Protein AF-A0A1V1PIA7-F1 (afdb_monomer)

Secondary structure (DSSP, 8-state):
-------------S-SS--TTTHHHHHTSHHHHHHHHH-SEEEEEE-TTT--EEEEEEEEEGGGTEEEEEEEETHHHHHHHHHHHHHHHHHHHHHHHHHHHHHHHHHHIIIIIHHHHHHHHHHHHHHHH--HHHHHHHHHHHHHHHHHHHHHHHHHHHHHHHHHHHHHHHHHHHHHHHHHHHHHHHHHHHHHHHHHHHHHHHHHHHHHHHHHHHHHHHHHHHHHHHHHHHHHHHHHHHHTGGGGHHHHHHHHHHHHHHHHHHHHHHHHHHHHHHHHHHHHHHHHHHHHHHHHHHHHHHHHHHHHHHHHHHHHHHHHHHHHHHHHHHHHHHHHHHHHHHHHHHHHHHHHHHHHHHHHHHHHHHHHHHHHHHH----

InterPro domains:
  IPR004089 Methyl-accepting chemotaxis protein (MCP) signalling domain [PF00015] (183-333)
  IPR004089 Methyl-accepting chemotaxis protein (MCP) signalling domain [PS50111] (124-353)
  IPR004089 Methyl-accepting chemotaxis protein (MCP) signalling domain [SM00283] (122-367)
  IPR033462 Cache 3/Cache 2 fusion domain [PF17201] (28-80)

Radius of gyration: 83.91 Å; Cα contacts (8 Å, |Δi|>4): 255; chains: 1; bounding box: 133×41×254 Å

pLDDT: mean 83.07, std 16.61, range [24.7, 98.06]

Organism: NCBI:txid890399

Nearest PDB structures (foldseek):
  3zx6-assembly1_A  TM=9.115E-01  e=7.358E-12  Archaeoglobus fulgidus DSM 4304
  8c5v-assembly1_I  TM=8.321E-01  e=1.873E-10  Escherichia coli
  3ja6-assembly1_H  TM=6.305E-01  e=1.873E-10  Escherichia coli
  3g67-assembly1_B  TM=6.967E-01  e=2.267E-07  Thermotoga maritima
  3g67-assembly1_A  TM=7.277E-01  e=1.084E-07  Thermotoga maritima

Structure (mmCIF, N/CA/C/O backbone):
data_AF-A0A1V1PIA7-F1
#
_entry.id   AF-A0A1V1PIA7-F1
#
loop_
_atom_site.group_PDB
_atom_site.id
_atom_site.type_symbol
_atom_site.label_atom_id
_atom_site.label_alt_id
_atom_site.label_comp_id
_atom_site.label_asym_id
_atom_site.label_entity_id
_atom_site.label_seq_id
_atom_site.pdbx_PDB_ins_code
_atom_site.Cartn_x
_atom_site.Cartn_y
_atom_site.Cartn_z
_atom_site.occupancy
_atom_site.B_iso_or_equiv
_atom_site.auth_seq_id
_atom_site.auth_comp_id
_atom_site.auth_asym_id
_atom_site.auth_atom_id
_atom_site.pdbx_PDB_model_num
ATOM 1 N N . MET A 1 1 ? 71.931 26.757 -121.308 1.00 29.47 1 MET A N 1
ATOM 2 C CA . MET A 1 1 ? 73.250 26.675 -121.978 1.00 29.47 1 MET A CA 1
ATOM 3 C C . MET A 1 1 ? 73.114 25.777 -123.214 1.00 29.47 1 MET A C 1
ATOM 5 O O . MET A 1 1 ? 73.354 24.582 -123.126 1.00 29.47 1 MET A O 1
ATOM 9 N N . VAL A 1 2 ? 72.634 26.301 -124.351 1.00 24.70 2 VAL A N 1
ATOM 10 C CA . VAL A 1 2 ? 72.416 25.483 -125.564 1.00 24.70 2 VAL A CA 1
ATOM 11 C C . VAL A 1 2 ? 73.742 25.353 -126.316 1.00 24.70 2 VAL A C 1
ATOM 13 O O . VAL A 1 2 ? 74.149 26.242 -127.063 1.00 24.70 2 VAL A O 1
ATOM 16 N N . LYS A 1 3 ? 74.457 24.253 -126.059 1.00 29.73 3 LYS A N 1
ATOM 17 C CA . LYS A 1 3 ? 75.663 23.860 -126.798 1.00 29.73 3 LYS A CA 1
ATOM 18 C C . LYS A 1 3 ? 75.268 23.486 -128.235 1.00 29.73 3 LYS A C 1
ATOM 20 O O . LYS A 1 3 ? 74.553 22.516 -128.462 1.00 29.73 3 LYS A O 1
ATOM 25 N N . ARG A 1 4 ? 75.729 24.304 -129.189 1.00 28.23 4 ARG A N 1
ATOM 26 C CA . ARG A 1 4 ? 75.581 24.174 -130.650 1.00 28.23 4 ARG A CA 1
ATOM 27 C C . ARG A 1 4 ? 75.804 22.745 -131.157 1.00 28.23 4 ARG A C 1
ATOM 29 O O . ARG A 1 4 ? 76.900 22.226 -130.985 1.00 28.23 4 ARG A O 1
ATOM 36 N N . ILE A 1 5 ? 74.860 22.226 -131.944 1.00 31.41 5 ILE A N 1
ATOM 37 C CA . ILE A 1 5 ? 75.140 21.399 -133.132 1.00 31.41 5 ILE A CA 1
ATOM 38 C C . ILE A 1 5 ? 74.085 21.757 -134.193 1.00 31.41 5 ILE A C 1
ATOM 40 O O . ILE A 1 5 ? 73.006 21.173 -134.233 1.00 31.41 5 ILE A O 1
ATOM 44 N N . PHE A 1 6 ? 74.388 22.734 -135.050 1.00 32.31 6 PHE A N 1
ATOM 45 C CA . PHE A 1 6 ? 73.670 22.914 -136.312 1.00 32.31 6 PHE A CA 1
ATOM 46 C C . PHE A 1 6 ? 74.243 21.903 -137.308 1.00 32.31 6 PHE A C 1
ATOM 48 O O . PHE A 1 6 ? 75.385 22.049 -137.742 1.00 32.31 6 PHE A O 1
ATOM 55 N N . VAL A 1 7 ? 73.488 20.859 -137.655 1.00 39.88 7 VAL A N 1
ATOM 56 C CA . VAL A 1 7 ? 73.851 19.989 -138.782 1.00 39.88 7 VAL A CA 1
ATOM 57 C C . VAL A 1 7 ? 73.188 20.564 -140.029 1.00 39.88 7 VAL A C 1
ATOM 59 O O . VAL A 1 7 ? 72.022 20.293 -140.297 1.00 39.88 7 VAL A O 1
ATOM 62 N N . TYR A 1 8 ? 73.922 21.393 -140.772 1.00 37.00 8 TYR A N 1
ATOM 63 C CA . TYR A 1 8 ? 73.489 21.882 -142.080 1.00 37.00 8 TYR A CA 1
ATOM 64 C C . TYR A 1 8 ? 73.652 20.763 -143.116 1.00 37.00 8 TYR A C 1
ATOM 66 O O . TYR A 1 8 ? 74.774 20.370 -143.431 1.00 37.00 8 TYR A O 1
ATOM 74 N N . TYR A 1 9 ? 72.551 20.257 -143.672 1.00 39.34 9 TYR A N 1
ATOM 75 C CA . TYR A 1 9 ? 72.595 19.457 -144.897 1.00 39.34 9 TYR A CA 1
ATOM 76 C C . TYR A 1 9 ? 72.327 20.376 -146.097 1.00 39.34 9 TYR A C 1
ATOM 78 O O . TYR A 1 9 ? 71.207 20.836 -146.293 1.00 39.34 9 TYR A O 1
ATOM 86 N N . ARG A 1 10 ? 73.364 20.657 -146.900 1.00 34.06 10 ARG A N 1
ATOM 87 C CA . ARG A 1 10 ? 73.249 21.359 -148.190 1.00 34.06 10 ARG A CA 1
ATOM 88 C C . ARG A 1 10 ? 72.746 20.366 -149.240 1.00 34.06 10 ARG A C 1
ATOM 90 O O . ARG A 1 10 ? 73.507 19.506 -149.677 1.00 34.06 10 ARG A O 1
ATOM 97 N N . PHE A 1 11 ? 71.491 20.489 -149.657 1.00 40.84 11 PHE A N 1
ATOM 98 C CA . PHE A 1 11 ? 70.986 19.859 -150.876 1.00 40.84 11 PHE A CA 1
ATOM 99 C C . PHE A 1 11 ? 70.964 20.935 -151.967 1.00 40.84 11 PHE A C 1
ATOM 101 O O . PHE A 1 11 ? 70.119 21.814 -151.953 1.00 40.84 11 PHE A O 1
ATOM 108 N N . GLN A 1 12 ? 71.947 20.923 -152.870 1.00 34.75 12 GLN A N 1
ATOM 109 C CA . GLN A 1 12 ? 71.926 21.748 -154.082 1.00 34.75 12 GLN A CA 1
ATOM 110 C C . GLN A 1 12 ? 71.696 20.852 -155.301 1.00 34.75 12 GLN A C 1
ATOM 112 O O . GLN A 1 12 ? 72.285 19.772 -155.423 1.00 34.75 12 GLN A O 1
ATOM 117 N N . TRP A 1 13 ? 70.816 21.297 -156.191 1.00 39.19 13 TRP A N 1
ATOM 118 C CA . TRP A 1 13 ? 70.508 20.675 -157.471 1.00 39.19 13 TRP A CA 1
ATOM 119 C C . TRP A 1 13 ? 71.190 21.493 -158.592 1.00 39.19 13 TRP A C 1
ATOM 121 O O . TRP A 1 13 ? 70.775 22.617 -158.829 1.00 39.19 13 TRP A O 1
ATOM 131 N N . GLN A 1 14 ? 72.227 20.909 -159.234 1.00 29.41 14 GLN A N 1
ATOM 132 C CA . GLN A 1 14 ? 73.027 21.383 -160.405 1.00 29.41 14 GLN A CA 1
ATOM 133 C C . GLN A 1 14 ? 73.934 22.626 -160.186 1.00 29.41 14 GLN A C 1
ATOM 135 O O . GLN A 1 14 ? 73.517 23.575 -159.541 1.00 29.41 14 GLN A O 1
ATOM 140 N N . ASN A 1 15 ? 75.193 22.734 -160.652 1.00 30.81 15 ASN A N 1
ATOM 141 C CA . ASN A 1 15 ? 76.083 21.931 -161.514 1.00 30.81 15 ASN A CA 1
ATOM 142 C C . ASN A 1 15 ? 77.567 22.106 -161.065 1.00 30.81 15 ASN A C 1
ATOM 144 O O . ASN A 1 15 ? 77.910 23.129 -160.483 1.00 30.81 15 ASN A O 1
ATOM 148 N N . ASP A 1 16 ? 78.406 21.115 -161.400 1.00 29.11 16 ASP A N 1
ATOM 149 C CA . ASP A 1 16 ? 79.882 20.992 -161.285 1.00 29.11 16 ASP A CA 1
ATOM 150 C C . ASP A 1 16 ? 80.567 20.456 -159.990 1.00 29.11 16 ASP A C 1
ATOM 152 O O . ASP A 1 16 ? 80.477 21.014 -158.901 1.00 29.11 16 ASP A O 1
ATOM 156 N N . TYR A 1 17 ? 81.325 19.357 -160.201 1.00 30.25 17 TYR A N 1
ATOM 157 C CA . TYR A 1 17 ? 82.265 18.571 -159.357 1.00 30.25 17 TYR A CA 1
ATOM 158 C C . TYR A 1 17 ? 81.757 17.496 -158.338 1.00 30.25 17 TYR A C 1
ATOM 160 O O . TYR A 1 17 ? 81.556 17.721 -157.150 1.00 30.25 17 TYR A O 1
ATOM 168 N N . SER A 1 18 ? 81.656 16.254 -158.854 1.00 32.91 18 SER A N 1
ATOM 169 C CA . SER A 1 18 ? 82.081 14.926 -158.318 1.00 32.91 18 SER A CA 1
ATOM 170 C C . SER A 1 18 ? 81.673 14.389 -156.914 1.00 32.91 18 SER A C 1
ATOM 172 O O . SER A 1 18 ? 82.397 14.542 -155.936 1.00 32.91 18 SER A O 1
ATOM 174 N N . SER A 1 19 ? 80.613 13.560 -156.833 1.00 35.09 19 SER A N 1
ATOM 175 C CA . SER A 1 19 ? 80.670 12.099 -156.522 1.00 35.09 19 SER A CA 1
ATOM 176 C C . SER A 1 19 ? 79.273 11.509 -156.202 1.00 35.09 19 SER A C 1
ATOM 178 O O . SER A 1 19 ? 78.556 11.953 -155.306 1.00 35.09 19 SER A O 1
ATOM 180 N N . LYS A 1 20 ? 78.866 10.454 -156.923 1.00 41.12 20 LYS A N 1
ATOM 181 C CA . LYS A 1 20 ? 77.556 9.773 -156.789 1.00 41.12 20 LYS A CA 1
ATOM 182 C C . LYS A 1 20 ? 77.387 8.924 -155.504 1.00 41.12 20 LYS A C 1
ATOM 184 O O . LYS A 1 20 ? 76.312 8.365 -155.305 1.00 41.12 20 LYS A O 1
ATOM 189 N N . SER A 1 21 ? 78.382 8.811 -154.611 1.00 45.16 21 SER A N 1
ATOM 190 C CA . SER A 1 21 ? 78.349 7.833 -153.496 1.00 45.16 21 SER A CA 1
ATOM 191 C C . SER A 1 21 ? 77.735 8.341 -152.175 1.00 45.16 21 SER A C 1
ATOM 193 O O . SER A 1 21 ? 77.286 7.532 -151.358 1.00 45.16 21 SER A O 1
ATOM 195 N N . SER A 1 22 ? 77.635 9.660 -151.968 1.00 50.53 22 SER A N 1
ATOM 196 C CA . SER A 1 22 ? 77.188 10.242 -150.686 1.00 50.53 22 SER A CA 1
ATOM 197 C C . SER A 1 22 ? 75.669 10.471 -150.587 1.00 50.53 22 SER A C 1
ATOM 199 O O . SER A 1 22 ? 75.106 10.344 -149.499 1.00 50.53 22 SER A O 1
ATOM 201 N N . ARG A 1 23 ? 74.978 10.729 -151.713 1.00 44.88 23 ARG A N 1
ATOM 202 C CA . ARG A 1 23 ? 73.510 10.942 -151.764 1.00 44.88 23 ARG A CA 1
ATOM 203 C C . ARG A 1 23 ? 72.715 9.668 -151.432 1.00 44.88 23 ARG A C 1
ATOM 205 O O . ARG A 1 23 ? 71.883 9.682 -150.530 1.00 44.88 23 ARG A O 1
ATOM 212 N N . ALA A 1 24 ? 73.054 8.534 -152.050 1.00 56.81 24 ALA A N 1
ATOM 213 C CA . ALA A 1 24 ? 72.344 7.263 -151.847 1.00 56.81 24 ALA A CA 1
ATOM 214 C C . ALA A 1 24 ? 72.514 6.656 -150.434 1.00 56.81 24 ALA A C 1
ATOM 216 O O . ALA A 1 24 ? 71.725 5.810 -150.015 1.00 56.81 24 ALA A O 1
ATOM 217 N N . LYS A 1 25 ? 73.544 7.063 -149.677 1.00 57.84 25 LYS A N 1
ATOM 218 C CA . LYS A 1 25 ? 73.799 6.571 -148.309 1.00 57.84 25 LYS A CA 1
ATOM 219 C C . LYS A 1 25 ? 72.924 7.250 -147.251 1.00 57.84 25 LYS A C 1
ATOM 221 O O . LYS A 1 25 ? 72.675 6.652 -146.204 1.00 57.84 25 LYS A O 1
ATOM 226 N N . LEU A 1 26 ? 72.476 8.481 -147.502 1.00 58.91 26 LEU A N 1
ATOM 227 C CA . LEU A 1 26 ? 71.683 9.265 -146.550 1.00 58.91 26 LEU A CA 1
ATOM 228 C C . LEU A 1 26 ? 70.178 8.988 -146.686 1.00 58.91 26 LEU A C 1
ATOM 230 O O . LEU A 1 26 ? 69.511 8.837 -145.665 1.00 58.91 26 LEU A O 1
ATOM 234 N N . GLU A 1 27 ? 69.668 8.793 -147.907 1.00 58.34 27 GLU A N 1
ATOM 235 C CA . GLU A 1 27 ? 68.258 8.429 -148.159 1.00 58.34 27 GLU A CA 1
ATOM 236 C C . GLU A 1 27 ? 67.873 7.023 -147.666 1.00 58.34 27 GLU A C 1
ATOM 238 O O . GLU A 1 27 ? 66.701 6.750 -147.416 1.00 58.34 27 GLU A O 1
ATOM 243 N N . LYS A 1 28 ? 68.849 6.130 -147.444 1.00 64.25 28 LYS A N 1
ATOM 244 C CA . LYS A 1 28 ? 68.604 4.791 -146.872 1.00 64.25 28 LYS A CA 1
ATOM 245 C C . LYS A 1 28 ? 68.201 4.807 -145.394 1.00 64.25 28 LYS A C 1
ATOM 247 O O . LYS A 1 28 ? 67.821 3.766 -144.864 1.00 64.25 28 LYS A O 1
ATOM 252 N N . LYS A 1 29 ? 68.302 5.946 -144.699 1.00 72.38 29 LYS A N 1
ATOM 253 C CA . LYS A 1 29 ? 67.940 6.041 -143.280 1.00 72.38 29 LYS A CA 1
ATOM 254 C C . LYS A 1 29 ? 66.454 6.394 -143.135 1.00 72.38 29 LYS A C 1
ATOM 256 O O . LYS A 1 29 ? 66.077 7.493 -143.542 1.00 72.38 29 LYS A O 1
ATOM 261 N N . PRO A 1 30 ? 65.624 5.537 -142.501 1.00 75.88 30 PRO A N 1
ATOM 262 C CA . PRO A 1 30 ? 64.173 5.741 -142.428 1.00 75.88 30 PRO A CA 1
ATOM 263 C C . PRO A 1 30 ? 63.778 7.116 -141.877 1.00 75.88 30 PRO A C 1
ATOM 265 O O . PRO A 1 30 ? 62.918 7.782 -142.438 1.00 75.88 30 PRO A O 1
ATOM 268 N N . TYR A 1 31 ? 64.475 7.588 -140.837 1.00 73.50 31 TYR A N 1
ATOM 269 C CA . TYR A 1 31 ? 64.189 8.877 -140.204 1.00 73.50 31 TYR A CA 1
ATOM 270 C C . TYR A 1 31 ? 64.514 10.087 -141.097 1.00 73.50 31 TYR A C 1
ATOM 272 O O . TYR A 1 31 ? 63.818 11.091 -141.020 1.00 73.50 31 TYR A O 1
ATOM 280 N N . ILE A 1 32 ? 65.527 10.003 -141.973 1.00 75.12 32 ILE A N 1
ATOM 281 C CA . ILE A 1 32 ? 65.831 11.077 -142.938 1.00 75.12 32 ILE A CA 1
ATOM 282 C C . ILE A 1 32 ? 64.763 11.100 -144.036 1.00 75.12 32 ILE A C 1
ATOM 284 O O . ILE A 1 32 ? 64.321 12.173 -144.436 1.00 75.12 32 ILE A O 1
ATOM 288 N N . ARG A 1 33 ? 64.287 9.925 -144.468 1.00 74.62 33 ARG A N 1
ATOM 289 C CA . ARG A 1 33 ? 63.215 9.809 -145.465 1.00 74.62 33 ARG A CA 1
ATOM 290 C C . ARG A 1 33 ? 61.908 10.442 -144.981 1.00 74.62 33 ARG A C 1
ATOM 292 O O . ARG A 1 33 ? 61.273 11.166 -145.740 1.00 74.62 33 ARG A O 1
ATOM 299 N N . THR A 1 34 ? 61.536 10.229 -143.718 1.00 76.81 34 THR A N 1
ATOM 300 C CA . THR A 1 34 ? 60.345 10.863 -143.127 1.00 76.81 34 THR A CA 1
ATOM 301 C C . THR A 1 34 ? 60.479 12.385 -143.072 1.00 76.81 34 THR A C 1
ATOM 303 O O . THR A 1 34 ? 59.537 13.085 -143.432 1.00 76.81 34 THR A O 1
ATOM 306 N N . ILE A 1 35 ? 61.659 12.895 -142.699 1.00 78.56 35 ILE A N 1
ATOM 307 C CA . ILE A 1 35 ? 61.940 14.338 -142.643 1.00 78.56 35 ILE A CA 1
ATOM 308 C C . ILE A 1 35 ? 61.813 14.982 -144.032 1.00 78.56 35 ILE A C 1
ATOM 310 O O . ILE A 1 35 ? 61.168 16.019 -144.171 1.00 78.56 35 ILE A O 1
ATOM 314 N N . ILE A 1 36 ? 62.373 14.343 -145.066 1.00 72.75 36 ILE A N 1
ATOM 315 C CA . ILE A 1 36 ? 62.314 14.836 -146.451 1.00 72.75 36 ILE A CA 1
ATOM 316 C C . ILE A 1 36 ? 60.877 14.830 -146.991 1.00 72.75 36 ILE A C 1
ATOM 318 O O . ILE A 1 36 ? 60.465 15.795 -147.631 1.00 72.75 36 ILE A O 1
ATOM 322 N N . ASN A 1 37 ? 60.102 13.778 -146.712 1.00 77.25 37 ASN A N 1
ATOM 323 C CA . ASN A 1 37 ? 58.735 13.656 -147.221 1.00 77.25 37 ASN A CA 1
ATOM 324 C C . ASN A 1 37 ? 57.743 14.603 -146.530 1.00 77.25 37 ASN A C 1
ATOM 326 O O . ASN A 1 37 ? 56.882 15.164 -147.200 1.00 77.25 37 ASN A O 1
ATOM 330 N N . GLN A 1 38 ? 57.831 14.768 -145.206 1.00 79.88 38 GLN A N 1
ATOM 331 C CA . GLN A 1 38 ? 56.868 15.584 -144.454 1.00 79.88 38 GLN A CA 1
ATOM 332 C C . GLN A 1 38 ? 57.159 17.084 -144.532 1.00 79.88 38 GLN A C 1
ATOM 334 O O . GLN A 1 38 ? 56.234 17.880 -144.395 1.00 79.88 38 GLN A O 1
ATOM 339 N N . LYS A 1 39 ? 58.421 17.474 -144.769 1.00 73.88 39 LYS A N 1
ATOM 340 C CA . LYS A 1 39 ? 58.919 18.859 -144.866 1.00 73.88 39 LYS A CA 1
ATOM 341 C C . LYS A 1 39 ? 58.806 19.701 -143.581 1.00 73.88 39 LYS A C 1
ATOM 343 O O . LYS A 1 39 ? 59.745 20.437 -143.302 1.00 73.88 39 LYS A O 1
ATOM 348 N N . ASN A 1 40 ? 57.761 19.540 -142.764 1.00 78.19 40 ASN A N 1
ATOM 349 C CA . ASN A 1 40 ? 57.555 20.210 -141.473 1.00 78.19 40 ASN A CA 1
ATOM 350 C C . ASN A 1 40 ? 57.042 19.224 -140.405 1.00 78.19 40 ASN A C 1
ATOM 352 O O . ASN A 1 40 ? 56.159 18.419 -140.696 1.00 78.19 40 ASN A O 1
ATOM 356 N N . GLY A 1 41 ? 57.532 19.308 -139.164 1.00 80.81 41 GLY A N 1
ATOM 357 C CA . GLY A 1 41 ? 56.994 18.541 -138.033 1.00 80.81 41 GLY A CA 1
ATOM 358 C C . GLY A 1 41 ? 58.019 18.197 -136.953 1.00 80.81 41 GLY A C 1
ATOM 359 O O . GLY A 1 41 ? 59.109 18.768 -136.888 1.00 80.81 41 GLY A O 1
ATOM 360 N N . PHE A 1 42 ? 57.665 17.239 -136.096 1.00 80.69 42 PHE A N 1
ATOM 361 C CA . PHE A 1 42 ? 58.586 16.618 -135.149 1.00 80.69 42 PHE A CA 1
ATOM 362 C C . PHE A 1 42 ? 58.575 15.096 -135.299 1.00 80.69 42 PHE A C 1
ATOM 364 O O . PHE A 1 42 ? 57.546 14.481 -135.561 1.00 80.69 42 PHE A O 1
ATOM 371 N N . LEU A 1 43 ? 59.739 14.479 -135.123 1.00 81.12 43 LEU A N 1
ATOM 372 C CA . LEU A 1 43 ? 59.936 13.040 -135.199 1.00 81.12 43 LEU A CA 1
ATOM 373 C C . LEU A 1 43 ? 60.784 12.587 -134.016 1.00 81.12 43 LEU A C 1
ATOM 375 O O . LEU A 1 43 ? 61.901 13.067 -133.803 1.00 81.12 43 LEU A O 1
ATOM 379 N N . ARG A 1 44 ? 60.275 11.600 -133.281 1.00 82.06 44 ARG A N 1
ATOM 380 C CA . ARG A 1 44 ? 61.072 10.834 -132.328 1.00 82.06 44 ARG A CA 1
ATOM 381 C C . ARG A 1 44 ? 61.756 9.695 -133.071 1.00 82.06 44 ARG A C 1
ATOM 383 O O . ARG A 1 44 ? 61.095 8.890 -133.720 1.00 82.06 44 ARG A O 1
ATOM 390 N N . TYR A 1 45 ? 63.077 9.619 -132.983 1.00 78.06 45 TYR A N 1
ATOM 391 C CA . TYR A 1 45 ? 63.851 8.570 -133.639 1.00 78.06 45 TYR A CA 1
ATOM 392 C C . TYR A 1 45 ? 64.990 8.089 -132.749 1.00 78.06 45 TYR A C 1
ATOM 394 O O . TYR A 1 45 ? 65.496 8.810 -131.889 1.00 78.06 45 TYR A O 1
ATOM 402 N N . LEU A 1 46 ? 65.414 6.849 -132.973 1.00 79.81 46 LEU A N 1
ATOM 403 C CA . LEU A 1 46 ? 66.573 6.291 -132.298 1.00 79.81 46 LEU A CA 1
ATOM 404 C C . LEU A 1 46 ? 67.845 6.749 -133.019 1.00 79.81 46 LEU A C 1
ATOM 406 O O . LEU A 1 46 ? 68.045 6.447 -134.198 1.00 79.81 46 LEU A O 1
ATOM 410 N N . SER A 1 47 ? 68.711 7.481 -132.319 1.00 72.12 47 SER A N 1
ATOM 411 C CA . SER A 1 47 ? 69.988 7.942 -132.865 1.00 72.12 47 SER A CA 1
ATOM 412 C C . SER A 1 47 ? 70.885 6.740 -133.200 1.00 72.12 47 SER A C 1
ATOM 414 O O . SER A 1 47 ? 71.273 6.004 -132.288 1.00 72.12 47 SER A O 1
ATOM 416 N N . PRO A 1 48 ? 71.301 6.543 -134.467 1.00 66.69 48 PRO A N 1
ATOM 417 C CA . PRO A 1 48 ? 72.095 5.374 -134.855 1.00 66.69 48 PRO A CA 1
ATOM 418 C C . PRO A 1 48 ? 73.473 5.306 -134.184 1.00 66.69 48 PRO A C 1
ATOM 420 O O . PRO A 1 48 ? 74.048 4.229 -134.087 1.00 66.69 48 PRO A O 1
ATOM 423 N N . LYS A 1 49 ? 74.018 6.453 -133.747 1.00 68.56 49 LYS A N 1
ATOM 424 C CA . LYS A 1 49 ? 75.341 6.531 -133.104 1.00 68.56 49 LYS A CA 1
ATOM 425 C C . LYS A 1 49 ? 75.306 6.217 -131.612 1.00 68.56 49 LYS A C 1
ATOM 427 O O . LYS A 1 49 ? 76.268 5.672 -131.096 1.00 68.56 49 LYS A O 1
ATOM 432 N N . THR A 1 50 ? 74.235 6.601 -130.922 1.00 70.75 50 THR A N 1
ATOM 433 C CA . THR A 1 50 ? 74.179 6.565 -129.451 1.00 70.75 50 THR A CA 1
ATOM 434 C C . THR A 1 50 ? 73.137 5.589 -128.916 1.00 70.75 50 THR A C 1
ATOM 436 O O . THR A 1 50 ? 73.085 5.391 -127.711 1.00 70.75 50 THR A O 1
ATOM 439 N N . ARG A 1 51 ? 72.297 4.995 -129.784 1.00 75.88 51 ARG A N 1
ATOM 440 C CA . ARG A 1 51 ? 71.145 4.148 -129.410 1.00 75.88 51 ARG A CA 1
ATOM 441 C C . ARG A 1 51 ? 70.240 4.787 -128.345 1.00 75.88 51 ARG A C 1
ATOM 443 O O . ARG A 1 51 ? 69.570 4.094 -127.592 1.00 75.88 51 ARG A O 1
ATOM 450 N N . THR A 1 52 ? 70.201 6.115 -128.308 1.00 76.31 52 THR A N 1
ATOM 451 C CA . THR A 1 52 ? 69.322 6.900 -127.439 1.00 76.31 52 THR A CA 1
ATOM 452 C C . THR A 1 52 ? 68.269 7.601 -128.276 1.00 76.31 52 THR A C 1
ATOM 454 O O . THR A 1 52 ? 68.513 7.965 -129.435 1.00 76.31 52 THR A O 1
ATOM 457 N N . TYR A 1 53 ? 67.080 7.764 -127.705 1.00 79.44 53 TYR A N 1
ATOM 458 C CA . TYR A 1 53 ? 66.002 8.468 -128.376 1.00 79.44 53 TYR A CA 1
ATOM 459 C C . TYR A 1 53 ? 66.321 9.962 -128.468 1.00 79.44 53 TYR A C 1
ATOM 461 O O . TYR A 1 53 ? 66.721 10.615 -127.500 1.00 79.44 53 TYR A O 1
ATOM 469 N N . LYS A 1 54 ? 66.175 10.490 -129.681 1.00 82.25 54 LYS A N 1
ATOM 470 C CA . LYS A 1 54 ? 66.229 11.913 -129.982 1.00 82.25 54 LYS A CA 1
ATOM 471 C C . LYS A 1 54 ? 64.872 12.370 -130.474 1.00 82.25 54 LYS A C 1
ATOM 473 O O . LYS A 1 54 ? 64.209 11.669 -131.239 1.00 82.25 54 LYS A O 1
ATOM 478 N N . VAL A 1 55 ? 64.516 13.584 -130.090 1.00 81.62 55 VAL A N 1
ATOM 479 C CA . VAL A 1 55 ? 63.390 14.302 -130.677 1.00 81.62 55 VAL A CA 1
ATOM 480 C C . VAL A 1 55 ? 63.982 15.311 -131.653 1.00 81.62 55 VAL A C 1
ATOM 482 O O . VAL A 1 55 ? 64.803 16.145 -131.267 1.00 81.62 55 VAL A O 1
ATOM 485 N N . ALA A 1 56 ? 63.639 15.182 -132.934 1.00 78.75 56 ALA A N 1
ATOM 486 C CA . ALA A 1 56 ? 63.970 16.156 -133.967 1.00 78.75 56 ALA A CA 1
ATOM 487 C C . ALA A 1 56 ? 62.732 16.972 -134.323 1.00 78.75 56 ALA A C 1
ATOM 489 O O . ALA A 1 56 ? 61.701 16.392 -134.632 1.00 78.75 56 ALA A O 1
ATOM 490 N N . ALA A 1 57 ? 62.861 18.292 -134.344 1.00 79.75 57 ALA A N 1
ATOM 491 C CA . ALA A 1 57 ? 61.932 19.202 -134.995 1.00 79.75 57 ALA A CA 1
ATOM 492 C C . ALA A 1 57 ? 62.548 19.651 -136.323 1.00 79.75 57 ALA A C 1
ATOM 494 O O . ALA A 1 57 ? 63.746 19.944 -136.381 1.00 79.75 57 ALA A O 1
ATOM 495 N N . PHE A 1 58 ? 61.761 19.678 -137.391 1.00 81.69 58 PHE A N 1
ATOM 496 C CA . PHE A 1 58 ? 62.240 20.056 -138.712 1.00 81.69 58 PHE A CA 1
ATOM 497 C C . PHE A 1 58 ? 61.231 20.908 -139.474 1.00 81.69 58 PHE A C 1
ATOM 499 O O . PHE A 1 58 ? 60.025 20.757 -139.291 1.00 81.69 58 PHE A O 1
ATOM 506 N N . THR A 1 59 ? 61.739 21.822 -140.301 1.00 79.31 59 THR A N 1
ATOM 507 C CA . THR A 1 59 ? 60.926 22.747 -141.100 1.00 79.31 59 THR A CA 1
ATOM 508 C C . THR A 1 59 ? 61.580 23.057 -142.449 1.00 79.31 59 THR A C 1
ATOM 510 O O . THR A 1 59 ? 62.810 23.125 -142.537 1.00 79.31 59 THR A O 1
ATOM 513 N N . TYR A 1 60 ? 60.779 23.233 -143.497 1.00 76.00 60 TYR A N 1
ATOM 514 C CA . TYR A 1 60 ? 61.216 23.529 -144.859 1.00 76.00 60 TYR A CA 1
ATOM 515 C C . TYR A 1 60 ? 61.342 25.038 -145.088 1.00 76.00 60 TYR A C 1
ATOM 517 O O . TYR A 1 60 ? 60.455 25.818 -144.750 1.00 76.00 60 TYR A O 1
ATOM 525 N N . TYR A 1 61 ? 62.457 25.445 -145.686 1.00 76.44 61 TYR A N 1
ATOM 526 C CA . TYR A 1 61 ? 62.825 26.822 -145.970 1.00 76.44 61 TYR A CA 1
ATOM 527 C C . TYR A 1 61 ? 62.947 27.022 -147.485 1.00 76.44 61 TYR A C 1
ATOM 529 O O . TYR A 1 61 ? 63.963 26.696 -148.104 1.00 76.44 61 TYR A O 1
ATOM 537 N N . GLU A 1 62 ? 61.876 27.565 -148.062 1.00 68.94 62 GLU A N 1
ATOM 538 C CA . GLU A 1 62 ? 61.639 27.718 -149.502 1.00 68.94 62 GLU A CA 1
ATOM 539 C C . GLU A 1 62 ? 62.725 28.491 -150.280 1.00 68.94 62 GLU A C 1
ATOM 541 O O . GLU A 1 62 ? 63.135 27.995 -151.328 1.00 68.94 62 GLU A O 1
ATOM 546 N N . PRO A 1 63 ? 63.295 29.618 -149.795 1.00 70.25 63 PRO A N 1
ATOM 547 C CA . PRO A 1 63 ? 64.208 30.441 -150.602 1.00 70.25 63 PRO A CA 1
ATOM 548 C C . PRO A 1 63 ? 65.522 29.754 -150.990 1.00 70.25 63 PRO A C 1
ATOM 550 O O . PRO A 1 63 ? 66.233 30.225 -151.875 1.00 70.25 63 PRO A O 1
ATOM 553 N N . LYS A 1 64 ? 65.895 28.683 -150.279 1.00 66.62 64 LYS A N 1
ATOM 554 C CA . LYS A 1 64 ? 67.139 27.935 -150.508 1.00 66.62 64 LYS A CA 1
ATOM 555 C C . LYS A 1 64 ? 66.924 26.431 -150.675 1.00 66.62 64 LYS A C 1
ATOM 557 O O . LYS A 1 64 ? 67.919 25.715 -150.751 1.00 66.62 64 LYS A O 1
ATOM 562 N N . ASP A 1 65 ? 65.668 25.976 -150.729 1.00 71.38 65 ASP A N 1
ATOM 563 C CA . ASP A 1 65 ? 65.290 24.554 -150.796 1.00 71.38 65 ASP A CA 1
ATOM 564 C C . ASP A 1 65 ? 65.931 23.718 -149.661 1.00 71.38 65 ASP A C 1
ATOM 566 O O . ASP A 1 65 ? 66.554 22.677 -149.874 1.00 71.38 65 ASP A O 1
ATOM 570 N N . TRP A 1 66 ? 65.867 24.220 -148.418 1.00 74.81 66 TRP A N 1
ATOM 571 C CA . TRP A 1 66 ? 66.482 23.576 -147.243 1.00 74.81 66 TRP A CA 1
ATOM 572 C C . TRP A 1 66 ? 65.438 22.966 -146.312 1.00 74.81 66 TRP A C 1
ATOM 574 O O . TRP A 1 66 ? 64.368 23.527 -146.129 1.00 74.81 66 TRP A O 1
ATOM 584 N N . ILE A 1 67 ? 65.786 21.875 -145.625 1.00 73.88 67 ILE A N 1
ATOM 585 C CA . ILE A 1 67 ? 65.060 21.422 -144.430 1.00 73.88 67 ILE A CA 1
ATOM 586 C C . ILE A 1 67 ? 65.966 21.647 -143.223 1.00 73.88 67 ILE A C 1
ATOM 588 O O . ILE A 1 67 ? 67.022 21.023 -143.092 1.00 73.88 67 ILE A O 1
ATOM 592 N N . ILE A 1 68 ? 65.566 22.564 -142.347 1.00 74.94 68 ILE A N 1
ATOM 593 C CA . ILE A 1 68 ? 66.279 22.870 -141.109 1.00 74.94 68 ILE A CA 1
ATOM 594 C C . ILE A 1 68 ? 65.833 21.855 -140.067 1.00 74.94 68 ILE A C 1
ATOM 596 O O . ILE A 1 68 ? 64.647 21.763 -139.777 1.00 74.94 68 ILE A O 1
ATOM 600 N N . VAL A 1 69 ? 66.779 21.108 -139.496 1.00 72.81 69 VAL A N 1
ATOM 601 C CA . VAL A 1 69 ? 66.508 20.101 -138.464 1.00 72.81 69 VAL A CA 1
ATOM 602 C C . VAL A 1 69 ? 67.223 20.491 -137.173 1.00 72.81 69 VAL A C 1
ATOM 604 O O . VAL A 1 69 ? 68.450 20.595 -137.144 1.00 72.81 69 VAL A O 1
ATOM 607 N N . ALA A 1 70 ? 66.469 20.646 -136.089 1.00 75.06 70 ALA A N 1
ATOM 608 C CA . ALA A 1 70 ? 66.985 20.780 -134.733 1.00 75.06 70 ALA A CA 1
ATOM 609 C C . ALA A 1 70 ? 66.659 19.502 -133.957 1.00 75.06 70 ALA A C 1
ATOM 611 O O . ALA A 1 70 ? 65.506 19.091 -133.896 1.00 75.06 70 ALA A O 1
ATOM 612 N N . SER A 1 71 ? 67.661 18.842 -133.372 1.00 73.38 71 SER A N 1
ATOM 613 C CA . SER A 1 71 ? 67.428 17.625 -132.583 1.00 73.38 71 SER A CA 1
ATOM 614 C C . SER A 1 71 ? 68.138 17.680 -131.243 1.00 73.38 71 SER A C 1
ATOM 616 O O . SER A 1 71 ? 69.328 17.998 -131.203 1.00 73.38 71 SER A O 1
ATOM 618 N N . SER A 1 72 ? 67.430 17.302 -130.181 1.00 75.75 72 SER A N 1
ATOM 619 C CA . SER A 1 72 ? 67.994 17.126 -128.841 1.00 75.75 72 SER A CA 1
ATOM 620 C C . SER A 1 72 ? 67.727 15.714 -128.318 1.00 75.75 72 SER A C 1
ATOM 622 O O . SER A 1 72 ? 66.875 14.994 -128.849 1.00 75.75 72 SER A O 1
ATOM 624 N N . PHE A 1 73 ? 68.498 15.284 -127.321 1.00 73.62 73 PHE A N 1
ATOM 625 C CA . PHE A 1 73 ? 68.274 14.006 -126.648 1.00 73.62 73 PHE A CA 1
ATOM 626 C C . PHE A 1 73 ? 67.056 14.109 -125.722 1.00 73.62 73 PHE A C 1
ATOM 628 O O . PHE A 1 73 ? 66.881 15.111 -125.039 1.00 73.62 73 PHE A O 1
ATOM 635 N N . GLU A 1 74 ? 66.216 13.074 -125.689 1.00 70.19 74 GLU A N 1
ATOM 636 C CA . GLU A 1 74 ? 65.020 13.029 -124.828 1.00 70.19 74 GLU A CA 1
ATOM 637 C C . GLU A 1 74 ? 65.385 13.114 -123.334 1.00 70.19 74 GLU A C 1
ATOM 639 O O . GLU A 1 74 ? 64.701 13.754 -122.540 1.00 70.19 74 GLU A O 1
ATOM 644 N N . ASN A 1 75 ? 66.536 12.545 -122.973 1.00 66.25 75 ASN A N 1
ATOM 645 C CA . ASN A 1 75 ? 67.059 12.502 -121.612 1.00 66.25 75 ASN A CA 1
ATOM 646 C C . ASN A 1 75 ? 67.357 13.901 -121.039 1.00 66.25 75 ASN A C 1
ATOM 648 O O . ASN A 1 75 ? 67.254 14.078 -119.827 1.00 66.25 75 ASN A O 1
ATOM 652 N N . ASP A 1 76 ? 67.672 14.887 -121.892 1.00 67.38 76 ASP A N 1
ATOM 653 C CA . ASP A 1 76 ? 67.932 16.272 -121.465 1.00 67.38 76 ASP A CA 1
ATOM 654 C C . ASP A 1 76 ? 66.661 16.972 -120.940 1.00 67.38 76 ASP A C 1
ATOM 656 O O . ASP A 1 76 ? 66.763 17.981 -120.248 1.00 67.38 76 ASP A O 1
ATOM 660 N N . PHE A 1 77 ? 65.462 16.443 -121.226 1.00 59.72 77 PHE A N 1
ATOM 661 C CA . PHE A 1 77 ? 64.188 16.995 -120.744 1.00 59.72 77 PHE A CA 1
ATOM 662 C C . PHE A 1 77 ? 63.669 16.330 -119.456 1.00 59.72 77 PHE A C 1
ATOM 664 O O . PHE A 1 77 ? 62.841 16.918 -118.762 1.00 59.72 77 PHE A O 1
ATOM 671 N N . LEU A 1 78 ? 64.133 15.121 -119.115 1.00 57.75 78 LEU A N 1
ATOM 672 C CA . LEU A 1 78 ? 63.542 14.293 -118.048 1.00 57.75 78 LEU A CA 1
ATOM 673 C C . LEU A 1 78 ? 64.421 14.132 -116.795 1.00 57.75 78 LEU A C 1
ATOM 675 O O . LEU A 1 78 ? 63.935 13.641 -115.776 1.00 57.75 78 LEU A O 1
ATOM 679 N N . SER A 1 79 ? 65.692 14.551 -116.820 1.00 58.09 79 SER A N 1
ATOM 680 C CA . SER A 1 79 ? 66.635 14.282 -115.720 1.00 58.09 79 SER A CA 1
ATOM 681 C C . SER A 1 79 ? 66.493 15.185 -114.486 1.00 58.09 79 SER A C 1
ATOM 683 O O . SER A 1 79 ? 66.898 14.778 -113.397 1.00 58.09 79 SER A O 1
ATOM 685 N N . ASP A 1 80 ? 65.935 16.390 -114.628 1.00 59.97 80 ASP A N 1
ATOM 686 C CA . ASP A 1 80 ? 65.808 17.370 -113.532 1.00 59.97 80 ASP A CA 1
ATOM 687 C C . ASP A 1 80 ? 64.513 17.232 -112.694 1.00 59.97 80 ASP A C 1
ATOM 689 O O . ASP A 1 80 ? 64.585 17.296 -111.461 1.00 59.97 80 ASP A O 1
ATOM 693 N N . PRO A 1 81 ? 63.326 16.986 -113.291 1.00 59.41 81 PRO A N 1
ATOM 694 C CA . PRO A 1 81 ? 62.079 16.879 -112.526 1.00 59.41 81 PRO A CA 1
ATOM 695 C C . PRO A 1 81 ? 62.026 15.649 -111.606 1.00 59.41 81 PRO A C 1
ATOM 697 O O . PRO A 1 81 ? 61.553 15.738 -110.474 1.00 59.41 81 PRO A O 1
ATOM 700 N N . GLN A 1 82 ? 62.550 14.500 -112.049 1.00 60.00 82 GLN A N 1
ATOM 701 C CA . GLN A 1 82 ? 62.427 13.235 -111.311 1.00 60.00 82 GLN A CA 1
ATOM 702 C C . GLN A 1 82 ? 63.256 13.206 -110.016 1.00 60.00 82 GLN A C 1
ATOM 704 O O . GLN A 1 82 ? 62.783 12.703 -108.996 1.00 60.00 82 GLN A O 1
ATOM 709 N N . LYS A 1 83 ? 64.463 13.793 -110.013 1.00 60.12 83 LYS A N 1
ATOM 710 C CA . LYS A 1 83 ? 65.313 13.859 -108.809 1.00 60.12 83 LYS A CA 1
ATOM 711 C C . LYS A 1 83 ? 64.739 14.789 -107.736 1.00 60.12 83 LYS A C 1
ATOM 713 O O . LYS A 1 83 ? 64.782 14.436 -106.562 1.00 60.12 83 LYS A O 1
ATOM 718 N N . LYS A 1 84 ? 64.157 15.931 -108.128 1.00 61.44 84 LYS A N 1
ATOM 719 C CA . LYS A 1 84 ? 63.491 16.857 -107.191 1.00 61.44 84 LYS A CA 1
ATOM 720 C C . LYS A 1 84 ? 62.186 16.286 -106.626 1.00 61.44 84 LYS A C 1
ATOM 722 O O . LYS A 1 84 ? 61.870 16.541 -105.467 1.00 61.44 84 LYS A O 1
ATOM 727 N N . MET A 1 85 ? 61.459 15.483 -107.408 1.00 60.44 85 MET A N 1
ATOM 728 C CA . MET A 1 85 ? 60.227 14.831 -106.955 1.00 60.44 85 MET A CA 1
ATOM 729 C C . MET A 1 85 ? 60.500 13.748 -105.897 1.00 60.44 85 MET A C 1
ATOM 731 O O . MET A 1 85 ? 59.816 13.723 -104.878 1.00 60.44 85 MET A O 1
ATOM 735 N N . LEU A 1 86 ? 61.543 12.923 -106.077 1.00 64.38 86 LEU A N 1
ATOM 736 C CA . LEU A 1 86 ? 61.931 11.871 -105.121 1.00 64.38 86 LEU A CA 1
ATOM 737 C C . LEU A 1 86 ? 62.428 12.424 -103.772 1.00 64.38 86 LEU A C 1
ATOM 739 O O . LEU A 1 86 ? 62.023 11.930 -102.717 1.00 64.38 86 LEU A O 1
ATOM 743 N N . SER A 1 87 ? 63.268 13.467 -103.777 1.00 65.75 87 SER A N 1
ATOM 744 C CA . SER A 1 87 ? 63.726 14.098 -102.529 1.00 65.75 87 SER A CA 1
ATOM 745 C C . SER A 1 87 ? 62.593 14.841 -101.812 1.00 65.75 87 SER A C 1
ATOM 747 O O . SER A 1 87 ? 62.510 14.793 -100.587 1.00 65.75 87 SER A O 1
ATOM 749 N N . GLY A 1 88 ? 61.685 15.478 -102.564 1.00 66.81 88 GLY A N 1
ATOM 750 C CA . GLY A 1 88 ? 60.487 16.120 -102.016 1.00 66.81 88 GLY A CA 1
ATOM 751 C C . GLY A 1 88 ? 59.524 15.123 -101.366 1.00 66.81 88 GLY A C 1
ATOM 752 O O . GLY A 1 88 ? 59.045 15.374 -100.262 1.00 66.81 88 GLY A O 1
ATOM 753 N N . SER A 1 89 ? 59.302 13.957 -101.988 1.00 71.88 89 SER A N 1
ATOM 754 C CA . SER A 1 89 ? 58.457 12.902 -101.411 1.00 71.88 89 SER A CA 1
ATOM 755 C C . SER A 1 89 ? 59.060 12.264 -100.157 1.00 71.88 89 SER A C 1
ATOM 757 O O . SER A 1 89 ? 58.319 11.946 -99.233 1.00 71.88 89 SER A O 1
ATOM 759 N N . ALA A 1 90 ? 60.388 12.117 -100.079 1.00 72.88 90 ALA A N 1
ATOM 760 C CA . ALA A 1 90 ? 61.050 11.580 -98.887 1.00 72.88 90 ALA A CA 1
ATOM 761 C C . ALA A 1 90 ? 60.963 12.546 -97.692 1.00 72.88 90 ALA A C 1
ATOM 763 O O . ALA A 1 90 ? 60.663 12.125 -96.577 1.00 72.88 90 ALA A O 1
ATOM 764 N N . ILE A 1 91 ? 61.157 13.848 -97.928 1.00 77.25 91 ILE A N 1
ATOM 765 C CA . ILE A 1 91 ? 61.003 14.886 -96.899 1.00 77.25 91 ILE A CA 1
ATOM 766 C C . ILE A 1 91 ? 59.545 14.956 -96.425 1.00 77.25 91 ILE A C 1
ATOM 768 O O . ILE A 1 91 ? 59.294 14.974 -95.222 1.00 77.25 91 ILE A O 1
ATOM 772 N N . ALA A 1 92 ? 58.583 14.921 -97.353 1.00 76.06 92 ALA A N 1
ATOM 773 C CA . ALA A 1 92 ? 57.164 14.866 -97.013 1.00 76.06 92 ALA A CA 1
ATOM 774 C C . ALA A 1 92 ? 56.826 13.623 -96.173 1.00 76.06 92 ALA A C 1
ATOM 776 O O . ALA A 1 92 ? 56.123 13.753 -95.175 1.00 76.06 92 ALA A O 1
ATOM 777 N N . LEU A 1 93 ? 57.384 12.450 -96.502 1.00 82.31 93 LEU A N 1
ATOM 778 C CA . LEU A 1 93 ? 57.194 11.221 -95.725 1.00 82.31 93 LEU A CA 1
ATOM 779 C C . LEU A 1 93 ? 57.701 11.379 -94.282 1.00 82.31 93 LEU A C 1
ATOM 781 O O . LEU A 1 93 ? 56.977 11.068 -93.339 1.00 82.31 93 LEU A O 1
ATOM 785 N N . VAL A 1 94 ? 58.907 11.923 -94.092 1.00 83.75 94 VAL A N 1
ATOM 786 C CA . VAL A 1 94 ? 59.474 12.167 -92.753 1.00 83.75 94 VAL A CA 1
ATOM 787 C C . VAL A 1 94 ? 58.608 13.143 -91.956 1.00 83.75 94 VAL A C 1
ATOM 789 O O . VAL A 1 94 ? 58.295 12.863 -90.800 1.00 83.75 94 VAL A O 1
ATOM 792 N N . PHE A 1 95 ? 58.152 14.242 -92.566 1.00 83.75 95 PHE A N 1
ATOM 793 C CA . PHE A 1 95 ? 57.245 15.181 -91.901 1.00 83.75 95 PHE A CA 1
ATOM 794 C C . PHE A 1 95 ? 55.885 14.559 -91.580 1.00 83.75 95 PHE A C 1
ATOM 796 O O . PHE A 1 95 ? 55.348 14.831 -90.511 1.00 83.75 95 PHE A O 1
ATOM 803 N N . THR A 1 96 ? 55.340 13.691 -92.439 1.00 83.31 96 THR A N 1
ATOM 804 C CA . THR A 1 96 ? 54.089 12.977 -92.138 1.00 83.31 96 THR A CA 1
ATOM 805 C C . THR A 1 96 ? 54.255 11.974 -91.002 1.00 83.31 96 THR A C 1
ATOM 807 O O . THR A 1 96 ? 53.407 11.932 -90.119 1.00 83.31 96 THR A O 1
ATOM 810 N N . ILE A 1 97 ? 55.361 11.225 -90.953 1.00 86.38 97 ILE A N 1
ATOM 811 C CA . ILE A 1 97 ? 55.651 10.296 -89.852 1.00 86.38 97 ILE A CA 1
ATOM 812 C C . ILE A 1 97 ? 55.848 11.075 -88.547 1.00 86.38 97 ILE A C 1
ATOM 814 O O . ILE A 1 97 ? 55.270 10.709 -87.528 1.00 86.38 97 ILE A O 1
ATOM 818 N N . ALA A 1 98 ? 56.601 12.178 -88.575 1.00 85.31 98 ALA A N 1
ATOM 819 C CA . ALA A 1 98 ? 56.791 13.039 -87.412 1.00 85.31 98 ALA A CA 1
ATOM 820 C C . ALA A 1 98 ? 55.468 13.666 -86.942 1.00 85.31 98 ALA A C 1
ATOM 822 O O . ALA A 1 98 ? 55.183 13.658 -85.749 1.00 85.31 98 ALA A O 1
ATOM 823 N N . ALA A 1 99 ? 54.628 14.152 -87.861 1.00 84.06 99 ALA A N 1
ATOM 824 C CA . ALA A 1 99 ? 53.313 14.696 -87.534 1.00 84.06 99 ALA A CA 1
ATOM 825 C C . ALA A 1 99 ? 52.394 13.628 -86.927 1.00 84.06 99 ALA A C 1
ATOM 827 O O . ALA A 1 99 ? 51.755 13.895 -85.915 1.00 84.06 99 ALA A O 1
ATOM 828 N N . VAL A 1 100 ? 52.370 12.411 -87.485 1.00 88.50 100 VAL A N 1
ATOM 829 C CA . VAL A 1 100 ? 51.615 11.282 -86.921 1.00 88.50 100 VAL A CA 1
ATOM 830 C C . VAL A 1 100 ? 52.126 10.940 -85.526 1.00 88.50 100 VAL A C 1
ATOM 832 O O . VAL A 1 100 ? 51.308 10.833 -84.621 1.00 88.50 100 VAL A O 1
ATOM 835 N N . LEU A 1 101 ? 53.446 10.857 -85.319 1.00 88.12 101 LEU A N 1
ATOM 836 C CA . LEU A 1 101 ? 54.036 10.595 -84.004 1.00 88.12 101 LEU A CA 1
ATOM 837 C C . LEU A 1 101 ? 53.656 11.672 -82.983 1.00 88.12 101 LEU A C 1
ATOM 839 O O . LEU A 1 101 ? 53.192 11.341 -81.894 1.00 88.12 101 LEU A O 1
ATOM 843 N N . ILE A 1 102 ? 53.781 12.951 -83.342 1.00 87.44 102 ILE A N 1
ATOM 844 C CA . ILE A 1 102 ? 53.415 14.079 -82.475 1.00 87.44 102 ILE A CA 1
ATOM 845 C C . ILE A 1 102 ? 51.917 14.049 -82.158 1.00 87.44 102 ILE A C 1
ATOM 847 O O . ILE A 1 102 ? 51.544 14.185 -80.995 1.00 87.44 102 ILE A O 1
ATOM 851 N N . ILE A 1 103 ? 51.057 13.815 -83.154 1.00 87.00 103 ILE A N 1
ATOM 852 C CA . ILE A 1 103 ? 49.608 13.688 -82.953 1.00 87.00 103 ILE A CA 1
ATOM 853 C C . ILE A 1 103 ? 49.307 12.499 -82.039 1.00 87.00 103 ILE A C 1
ATOM 855 O O . ILE A 1 103 ? 48.553 12.665 -81.086 1.00 87.00 103 ILE A O 1
ATOM 859 N N . THR A 1 104 ? 49.923 11.330 -82.244 1.00 85.56 104 THR A N 1
ATOM 860 C CA . THR A 1 104 ? 49.735 10.177 -81.350 1.00 85.56 104 THR A CA 1
ATOM 861 C C . THR A 1 104 ? 50.218 10.461 -79.934 1.00 85.56 104 THR A C 1
ATOM 863 O O . THR A 1 104 ? 49.555 10.046 -78.990 1.00 85.56 104 THR A O 1
ATOM 866 N N . LEU A 1 105 ? 51.308 11.208 -79.752 1.00 85.44 105 LEU A N 1
ATOM 867 C CA . LEU A 1 105 ? 51.828 11.573 -78.433 1.00 85.44 105 LEU A CA 1
ATOM 868 C C . LEU A 1 105 ? 50.890 12.566 -77.733 1.00 85.44 105 LEU A C 1
ATOM 870 O O . LEU A 1 105 ? 50.561 12.381 -76.565 1.00 85.44 105 LEU A O 1
ATOM 874 N N . ILE A 1 106 ? 50.385 13.572 -78.455 1.00 85.38 106 ILE A N 1
ATOM 875 C CA . ILE A 1 106 ? 49.402 14.538 -77.942 1.00 85.38 106 ILE A CA 1
ATOM 876 C C . ILE A 1 106 ? 48.088 13.839 -77.590 1.00 85.38 106 ILE A C 1
ATOM 878 O O . ILE A 1 106 ? 47.565 14.067 -76.501 1.00 85.38 106 ILE A O 1
ATOM 882 N N . VAL A 1 107 ? 47.572 12.983 -78.477 1.00 85.50 107 VAL A N 1
ATOM 883 C CA . VAL A 1 107 ? 46.347 12.212 -78.238 1.00 85.50 107 VAL A CA 1
ATOM 884 C C . VAL A 1 107 ? 46.549 11.312 -77.027 1.00 85.50 107 VAL A C 1
ATOM 886 O O . VAL A 1 107 ? 45.796 11.452 -76.078 1.00 85.50 107 VAL A O 1
ATOM 889 N N . THR A 1 108 ? 47.610 10.503 -76.975 1.00 81.69 108 THR A N 1
ATOM 890 C CA . THR A 1 108 ? 47.898 9.621 -75.827 1.00 81.69 108 THR A CA 1
ATOM 891 C C . THR A 1 108 ? 48.035 10.411 -74.523 1.00 81.69 108 THR A C 1
ATOM 893 O O . THR A 1 108 ? 47.485 10.021 -73.494 1.00 81.69 108 THR A O 1
ATOM 896 N N . ASN A 1 109 ? 48.702 11.567 -74.553 1.00 81.25 109 ASN A N 1
ATOM 897 C CA . ASN A 1 109 ? 48.839 12.425 -73.381 1.00 81.25 109 ASN A CA 1
ATOM 898 C C . ASN A 1 109 ? 47.485 12.997 -72.912 1.00 81.25 109 ASN A C 1
ATOM 900 O O . ASN A 1 109 ? 47.204 13.059 -71.715 1.00 81.25 109 ASN A O 1
ATOM 904 N N . GLN A 1 110 ? 46.613 13.392 -73.843 1.00 81.62 110 GLN A N 1
ATOM 905 C CA . GLN A 1 110 ? 45.300 13.950 -73.513 1.00 81.62 110 GLN A CA 1
ATOM 906 C C . GLN A 1 110 ? 44.247 12.893 -73.161 1.00 81.62 110 GLN A C 1
ATOM 908 O O . GLN A 1 110 ? 43.424 13.151 -72.286 1.00 81.62 110 GLN A O 1
ATOM 913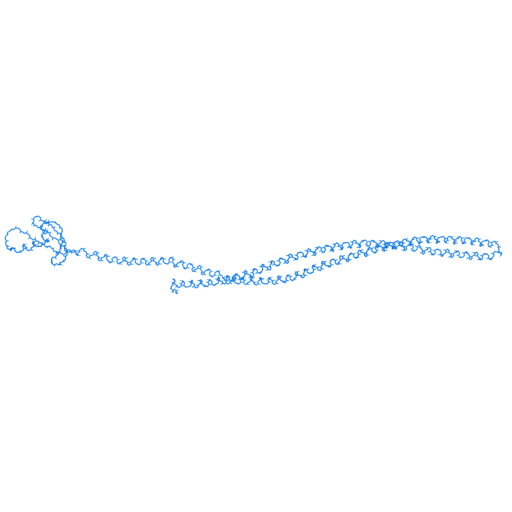 N N . THR A 1 111 ? 44.258 11.727 -73.808 1.00 80.38 111 THR A N 1
ATOM 914 C CA . THR A 1 111 ? 43.228 10.692 -73.646 1.00 80.38 111 THR A CA 1
ATOM 915 C C . THR A 1 111 ? 43.587 9.646 -72.602 1.00 80.38 111 THR A C 1
ATOM 917 O O . THR A 1 111 ? 42.682 9.074 -72.006 1.00 80.38 111 THR A O 1
ATOM 920 N N . VAL A 1 112 ? 44.877 9.396 -72.361 1.00 78.31 112 VAL A N 1
ATOM 921 C CA . VAL A 1 112 ? 45.335 8.373 -71.410 1.00 78.31 112 VAL A CA 1
ATOM 922 C C . VAL A 1 112 ? 46.005 9.026 -70.208 1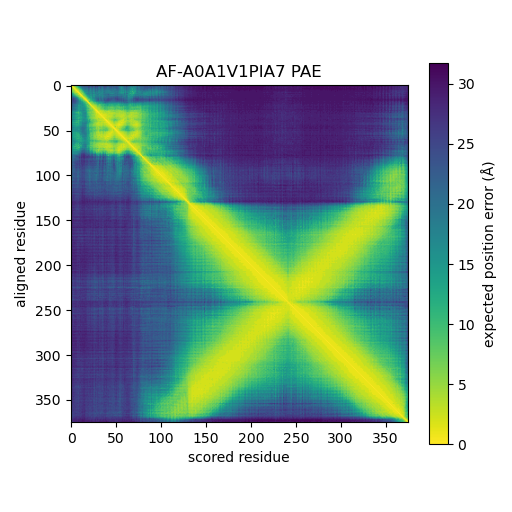.00 78.31 112 VAL A C 1
ATOM 924 O O . VAL A 1 112 ? 45.519 8.882 -69.095 1.00 78.31 112 VAL A O 1
ATOM 927 N N . ILE A 1 113 ? 47.070 9.802 -70.413 1.00 79.12 113 ILE A N 1
ATOM 928 C CA . ILE A 1 113 ? 47.944 10.249 -69.314 1.00 79.12 113 ILE A CA 1
ATOM 929 C C . ILE A 1 113 ? 47.233 11.233 -68.370 1.00 79.12 113 ILE A C 1
ATOM 931 O O . ILE A 1 113 ? 47.180 11.015 -67.161 1.00 79.12 113 ILE A O 1
ATOM 935 N N . ARG A 1 114 ? 46.637 12.309 -68.901 1.00 80.56 114 ARG A N 1
ATOM 936 C CA . ARG A 1 114 ? 45.961 13.331 -68.078 1.00 80.56 114 ARG A CA 1
ATOM 937 C C . ARG A 1 114 ? 44.758 12.800 -67.283 1.00 80.56 114 ARG A C 1
ATOM 939 O O . ARG A 1 114 ? 44.668 13.127 -66.099 1.00 80.56 114 ARG A O 1
ATOM 946 N N . PRO A 1 115 ? 43.818 12.033 -67.872 1.00 81.25 115 PRO A N 1
ATOM 947 C CA . PRO A 1 115 ? 42.715 11.445 -67.115 1.00 81.25 115 PRO A CA 1
ATOM 948 C C . PRO A 1 115 ? 43.204 10.474 -66.044 1.00 81.25 115 PRO A C 1
ATOM 950 O O . PRO A 1 115 ? 42.664 10.476 -64.943 1.00 81.25 115 PRO A O 1
ATOM 953 N N . LEU A 1 116 ? 44.255 9.705 -66.334 1.00 79.19 116 LEU A N 1
ATOM 954 C CA . LEU A 1 116 ? 44.818 8.743 -65.396 1.00 79.19 116 LEU A CA 1
ATOM 955 C C . LEU A 1 116 ? 45.426 9.457 -64.180 1.00 79.19 116 LEU A C 1
ATOM 957 O O . LEU A 1 116 ? 45.070 9.112 -63.062 1.00 79.19 116 LEU A O 1
ATOM 961 N N . PHE A 1 117 ? 46.180 10.548 -64.365 1.00 77.94 117 PHE A N 1
ATOM 962 C CA . PHE A 1 117 ? 46.643 11.381 -63.242 1.00 77.94 117 PHE A CA 1
ATOM 963 C C . PHE A 1 117 ? 45.506 12.041 -62.447 1.00 77.94 117 PHE A C 1
ATOM 965 O O . PHE A 1 117 ? 45.600 12.171 -61.229 1.00 77.94 117 PHE A O 1
ATOM 972 N N . LYS A 1 118 ? 44.409 12.447 -63.103 1.00 80.12 118 LYS A N 1
ATOM 973 C CA . LYS A 1 118 ? 43.227 12.961 -62.389 1.00 80.12 118 LYS A CA 1
ATOM 974 C C . LYS A 1 118 ? 42.577 11.881 -61.527 1.00 80.12 118 LYS A C 1
ATOM 976 O O . LYS A 1 118 ? 42.230 12.163 -60.388 1.00 80.12 118 LYS A O 1
ATOM 981 N N . ILE A 1 119 ? 42.423 10.668 -62.059 1.00 77.38 119 ILE A N 1
ATOM 982 C CA . ILE A 1 119 ? 41.872 9.525 -61.323 1.00 77.38 119 ILE A CA 1
ATOM 983 C C . ILE A 1 119 ? 42.795 9.152 -60.160 1.00 77.38 119 ILE A C 1
ATOM 985 O O . ILE A 1 119 ? 42.298 8.955 -59.059 1.00 77.38 119 ILE A O 1
ATOM 989 N N . MET A 1 120 ? 44.116 9.140 -60.367 1.00 71.56 120 MET A N 1
ATOM 990 C CA . MET A 1 120 ? 45.092 8.911 -59.297 1.00 71.56 120 MET A CA 1
ATOM 991 C C . MET A 1 120 ? 44.940 9.935 -58.171 1.00 71.56 120 MET A C 1
ATOM 993 O O . MET A 1 120 ? 44.747 9.542 -57.032 1.00 71.56 120 MET A O 1
ATOM 997 N N . ASN A 1 121 ? 44.894 11.233 -58.488 1.00 74.56 121 ASN A N 1
ATOM 998 C CA . ASN A 1 121 ? 44.706 12.274 -57.473 1.00 74.56 121 ASN A CA 1
ATOM 999 C C . ASN A 1 121 ? 43.357 12.161 -56.743 1.00 74.56 121 ASN A C 1
ATOM 1001 O O . ASN A 1 121 ? 43.266 12.481 -55.562 1.00 74.56 121 ASN A O 1
ATOM 1005 N N . VAL A 1 122 ? 42.286 11.748 -57.428 1.00 77.50 122 VAL A N 1
ATOM 1006 C CA . VAL A 1 122 ? 40.979 11.527 -56.787 1.00 77.50 122 VAL A CA 1
ATOM 1007 C C . VAL A 1 122 ? 41.025 10.310 -55.864 1.00 77.50 122 VAL A C 1
ATOM 1009 O O . VAL A 1 122 ? 40.485 10.381 -54.765 1.00 77.50 122 VAL A O 1
ATOM 1012 N N . ILE A 1 123 ? 41.685 9.225 -56.276 1.00 73.38 123 ILE A N 1
ATOM 1013 C CA . ILE A 1 123 ? 41.850 8.020 -55.456 1.00 73.38 123 ILE A CA 1
ATOM 1014 C C . ILE A 1 123 ? 42.750 8.309 -54.253 1.00 73.38 123 ILE A C 1
ATOM 1016 O O . ILE A 1 123 ? 42.352 7.980 -53.146 1.00 73.38 123 ILE A O 1
ATOM 1020 N N . ASP A 1 124 ? 43.884 8.988 -54.424 1.00 69.19 124 ASP A N 1
ATOM 1021 C CA . ASP A 1 124 ? 44.784 9.352 -53.320 1.00 69.19 124 ASP A CA 1
ATOM 1022 C C . ASP A 1 124 ? 44.076 10.245 -52.290 1.00 69.19 124 ASP A C 1
ATOM 1024 O O . ASP A 1 124 ? 44.175 10.019 -51.084 1.00 69.19 124 ASP A O 1
ATOM 1028 N N . ASN A 1 125 ? 43.275 11.212 -52.750 1.00 70.19 125 ASN A N 1
ATOM 1029 C CA . ASN A 1 125 ? 42.463 12.039 -51.856 1.00 70.19 125 ASN A CA 1
ATOM 1030 C C . ASN A 1 125 ? 41.334 11.244 -51.177 1.00 70.19 125 ASN A C 1
ATOM 1032 O O . ASN A 1 125 ? 41.029 11.496 -50.012 1.00 70.19 125 ASN A O 1
ATOM 1036 N N . ALA A 1 126 ? 40.708 10.285 -51.865 1.00 67.25 126 ALA A N 1
ATOM 1037 C CA . ALA A 1 126 ? 39.673 9.422 -51.288 1.00 67.25 126 ALA A CA 1
ATOM 1038 C C . ALA A 1 126 ? 40.252 8.453 -50.241 1.00 67.25 126 ALA A C 1
ATOM 1040 O O . ALA A 1 126 ? 39.664 8.274 -49.180 1.00 67.25 126 ALA A O 1
ATOM 1041 N N . VAL A 1 127 ? 41.434 7.892 -50.506 1.00 65.38 127 VAL A N 1
ATOM 1042 C CA . VAL A 1 127 ? 42.218 7.049 -49.588 1.00 65.38 127 VAL A CA 1
ATOM 1043 C C . VAL A 1 127 ? 42.639 7.831 -48.340 1.00 65.38 127 VAL A C 1
ATOM 1045 O O . VAL A 1 127 ? 42.646 7.276 -47.247 1.00 65.38 127 VAL A O 1
ATOM 1048 N N . ALA A 1 128 ? 42.965 9.118 -48.483 1.00 62.84 128 ALA A N 1
ATOM 1049 C CA . ALA A 1 128 ? 43.343 9.976 -47.362 1.00 62.84 128 ALA A CA 1
ATOM 1050 C C . ALA A 1 128 ? 42.150 10.477 -46.523 1.00 62.84 128 ALA A C 1
ATOM 1052 O O . ALA A 1 128 ? 42.336 10.828 -45.361 1.00 62.84 128 ALA A O 1
ATOM 1053 N N . SER A 1 129 ? 40.944 10.546 -47.100 1.00 61.88 129 SER A N 1
ATOM 1054 C CA . SER A 1 129 ? 39.750 11.122 -46.449 1.00 61.88 129 SER A CA 1
ATOM 1055 C C . SER A 1 129 ? 38.764 10.084 -45.915 1.00 61.88 129 SER A C 1
ATOM 1057 O O . SER A 1 129 ? 38.091 10.346 -44.922 1.00 61.88 129 SER A O 1
ATOM 1059 N N . ALA A 1 130 ? 38.690 8.897 -46.514 1.00 58.84 130 ALA A N 1
ATOM 1060 C CA . ALA A 1 130 ? 38.072 7.746 -45.880 1.00 58.84 130 ALA A CA 1
ATOM 1061 C C . ALA A 1 130 ? 39.152 7.072 -45.033 1.00 58.84 130 ALA A C 1
ATOM 1063 O O . ALA A 1 130 ? 40.029 6.410 -45.582 1.00 58.84 130 ALA A O 1
ATOM 1064 N N . SER A 1 131 ? 39.097 7.220 -43.709 1.00 68.31 131 SER A N 1
ATOM 1065 C CA . SER A 1 131 ? 39.905 6.407 -42.800 1.00 68.31 131 SER A CA 1
ATOM 1066 C C . SER A 1 131 ? 39.057 5.232 -42.305 1.00 68.31 131 SER A C 1
ATOM 1068 O O . SER A 1 131 ? 38.393 5.339 -41.277 1.00 68.31 131 SER A O 1
ATOM 1070 N N . PRO A 1 132 ? 39.048 4.076 -42.999 1.00 72.31 132 PRO A N 1
ATOM 1071 C CA . PRO A 1 132 ? 38.470 2.839 -42.482 1.00 72.31 132 PRO A CA 1
ATOM 1072 C C . PRO A 1 132 ? 38.908 2.498 -41.053 1.00 72.31 132 PRO A C 1
ATOM 1074 O O . PRO A 1 132 ? 38.207 1.779 -40.352 1.00 72.31 132 PRO A O 1
ATOM 1077 N N . VAL A 1 133 ? 40.061 3.016 -40.617 1.00 73.00 133 VAL A N 1
ATOM 1078 C CA . VAL A 1 133 ? 40.561 2.881 -39.247 1.00 73.00 133 VAL A CA 1
ATOM 1079 C C . VAL A 1 133 ? 39.625 3.558 -38.240 1.00 73.00 133 VAL A C 1
ATOM 1081 O O . VAL A 1 133 ? 39.287 2.930 -37.243 1.00 73.00 133 VAL A O 1
ATOM 1084 N N . GLU A 1 134 ? 39.140 4.770 -38.525 1.00 81.00 134 GLU A N 1
ATOM 1085 C CA . GLU A 1 134 ? 38.184 5.472 -37.652 1.00 81.00 134 GLU A CA 1
ATOM 1086 C C . GLU A 1 134 ? 36.847 4.723 -37.569 1.00 81.00 134 GLU A C 1
ATOM 1088 O O . GLU A 1 134 ? 36.262 4.617 -36.498 1.00 81.00 134 GLU A O 1
ATOM 1093 N N . LEU A 1 135 ? 36.375 4.136 -38.675 1.00 83.19 135 LEU A N 1
ATOM 1094 C CA . LEU A 1 135 ? 35.139 3.341 -38.683 1.00 83.19 135 LEU A CA 1
ATOM 1095 C C . LEU A 1 135 ? 35.250 2.070 -37.832 1.00 83.19 135 LEU A C 1
ATOM 1097 O O . LEU A 1 135 ? 34.294 1.719 -37.138 1.00 83.19 135 LEU A O 1
ATOM 1101 N N . VAL A 1 136 ? 36.399 1.388 -37.868 1.00 85.38 136 VAL A N 1
ATOM 1102 C CA . VAL A 1 136 ? 36.665 0.230 -36.999 1.00 85.38 136 VAL A CA 1
ATOM 1103 C C . VAL A 1 136 ? 36.681 0.657 -35.531 1.00 85.38 136 VAL A C 1
ATOM 1105 O O . VAL A 1 136 ? 36.053 -0.003 -34.707 1.00 85.38 136 VAL A O 1
ATOM 1108 N N . GLU A 1 137 ? 37.342 1.769 -35.205 1.00 86.81 137 GLU A N 1
ATOM 1109 C CA . GLU A 1 137 ? 37.422 2.292 -33.835 1.00 86.81 137 GLU A CA 1
ATOM 1110 C C . GLU A 1 137 ? 36.050 2.721 -33.295 1.00 86.81 137 GLU A C 1
ATOM 1112 O O . GLU A 1 137 ? 35.663 2.327 -32.195 1.00 86.81 137 GLU A O 1
ATOM 1117 N N . VAL A 1 138 ? 35.265 3.453 -34.091 1.00 88.12 138 VAL A N 1
ATOM 1118 C CA . VAL A 1 138 ? 33.893 3.842 -33.732 1.00 88.12 138 VAL A CA 1
ATOM 1119 C C . VAL A 1 138 ? 33.015 2.609 -33.528 1.00 88.12 138 VAL A C 1
ATOM 1121 O O . VAL A 1 138 ? 32.261 2.550 -32.558 1.00 88.12 138 VAL A O 1
ATOM 1124 N N . SER A 1 139 ? 33.125 1.608 -34.404 1.00 91.94 139 SER A N 1
ATOM 1125 C CA . SER A 1 139 ? 32.362 0.361 -34.278 1.00 91.94 139 SER A CA 1
ATOM 1126 C C . SER A 1 139 ? 32.725 -0.397 -33.000 1.00 91.94 139 SER A C 1
ATOM 1128 O O . SER A 1 139 ? 31.844 -0.863 -32.283 1.00 91.94 139 SER A O 1
ATOM 1130 N N . GLU A 1 140 ? 34.012 -0.476 -32.666 1.00 90.25 140 GLU A N 1
ATOM 1131 C CA . GLU A 1 140 ? 34.492 -1.083 -31.423 1.00 90.25 140 GLU A CA 1
ATOM 1132 C C . GLU A 1 140 ? 33.965 -0.344 -30.180 1.00 90.25 140 GLU A C 1
ATOM 1134 O O . GLU A 1 140 ? 33.520 -0.976 -29.217 1.00 90.25 140 GLU A O 1
ATOM 1139 N N . GLY A 1 141 ? 33.939 0.992 -30.229 1.00 92.38 141 GLY A N 1
ATOM 1140 C CA . GLY A 1 141 ? 33.344 1.832 -29.191 1.00 92.38 141 GLY A CA 1
ATOM 1141 C C . GLY A 1 141 ? 31.850 1.558 -29.005 1.00 92.38 141 GLY A C 1
ATOM 1142 O O . GLY A 1 141 ? 31.417 1.277 -27.887 1.00 92.38 141 GLY A O 1
ATOM 1143 N N . VAL A 1 142 ? 31.072 1.552 -30.096 1.00 93.31 142 VAL A N 1
ATOM 1144 C CA . VAL A 1 142 ? 29.633 1.221 -30.067 1.00 93.31 142 VAL A CA 1
ATOM 1145 C C . VAL A 1 142 ? 29.407 -0.171 -29.486 1.00 93.31 142 VAL A C 1
ATOM 1147 O O . VAL A 1 142 ? 28.540 -0.332 -28.629 1.00 93.31 142 VAL A O 1
ATOM 1150 N N . ARG A 1 143 ? 30.200 -1.166 -29.902 1.00 94.31 143 ARG A N 1
ATOM 1151 C CA . ARG A 1 143 ? 30.103 -2.535 -29.383 1.00 94.31 143 ARG A CA 1
ATOM 1152 C C . ARG A 1 143 ? 30.353 -2.580 -27.878 1.00 94.31 143 ARG A C 1
ATOM 1154 O O . ARG A 1 143 ? 29.566 -3.170 -27.147 1.00 94.31 143 ARG A O 1
ATOM 1161 N N . THR A 1 144 ? 31.419 -1.932 -27.416 1.00 93.75 144 THR A N 1
ATOM 1162 C CA . THR A 1 144 ? 31.791 -1.889 -25.995 1.00 93.75 144 THR A CA 1
ATOM 1163 C C . THR A 1 144 ? 30.699 -1.233 -25.152 1.00 93.75 144 THR A C 1
ATOM 1165 O O . THR A 1 144 ? 30.304 -1.773 -24.121 1.00 93.75 144 THR A O 1
ATOM 1168 N N . THR A 1 145 ? 30.162 -0.094 -25.602 1.00 94.56 145 THR A N 1
ATOM 1169 C CA . THR A 1 145 ? 29.054 0.581 -24.915 1.00 94.56 145 THR A CA 1
ATOM 1170 C C . THR A 1 145 ? 27.781 -0.262 -24.921 1.00 94.56 145 THR A C 1
ATOM 1172 O O . THR A 1 145 ? 27.111 -0.340 -23.895 1.00 94.56 145 THR A O 1
ATOM 1175 N N . ALA A 1 146 ? 27.457 -0.920 -26.037 1.00 93.88 146 ALA A N 1
ATOM 1176 C CA . ALA A 1 146 ? 26.288 -1.787 -26.126 1.00 93.88 146 ALA A CA 1
ATOM 1177 C C . ALA A 1 146 ? 26.388 -2.978 -25.156 1.00 93.88 146 ALA A C 1
ATOM 1179 O O . ALA A 1 146 ? 25.431 -3.243 -24.438 1.00 93.88 146 ALA A O 1
ATOM 1180 N N . ILE A 1 147 ? 27.548 -3.634 -25.049 1.00 91.50 147 ILE A N 1
ATOM 1181 C CA . ILE A 1 147 ? 27.767 -4.721 -24.076 1.00 91.50 147 ILE A CA 1
ATOM 1182 C C . ILE A 1 147 ? 27.578 -4.217 -22.638 1.00 91.50 147 ILE A C 1
ATOM 1184 O O . ILE A 1 147 ? 26.800 -4.794 -21.887 1.00 91.50 147 ILE A O 1
ATOM 1188 N N . ALA A 1 148 ? 28.198 -3.090 -22.275 1.00 92.88 148 ALA A N 1
ATOM 1189 C CA . ALA A 1 148 ? 28.023 -2.506 -20.941 1.00 92.88 148 ALA A CA 1
ATOM 1190 C C . ALA A 1 148 ? 26.556 -2.125 -20.640 1.00 92.88 148 ALA A C 1
ATOM 1192 O O . ALA A 1 148 ? 26.113 -2.129 -19.487 1.00 92.88 148 ALA A O 1
ATOM 1193 N N . GLN A 1 149 ? 25.786 -1.787 -21.677 1.00 93.06 149 GLN A N 1
ATOM 1194 C CA . GLN A 1 149 ? 24.363 -1.504 -21.548 1.00 93.06 149 GLN A CA 1
ATOM 1195 C C . GLN A 1 149 ? 23.532 -2.773 -21.320 1.00 93.06 149 GLN A C 1
ATOM 1197 O O . GLN A 1 149 ? 22.585 -2.711 -20.538 1.00 93.06 149 GLN A O 1
ATOM 1202 N N . VAL A 1 150 ? 23.902 -3.915 -21.912 1.00 91.06 150 VAL A N 1
ATOM 1203 C CA . VAL A 1 150 ? 23.295 -5.221 -21.588 1.00 91.06 150 VAL A CA 1
ATOM 1204 C C . VAL A 1 150 ? 23.511 -5.558 -20.111 1.00 91.06 150 VAL A C 1
ATOM 1206 O O . VAL A 1 150 ? 22.534 -5.814 -19.412 1.00 91.06 150 VAL A O 1
ATOM 1209 N N . ASP A 1 151 ? 24.739 -5.432 -19.599 1.00 90.69 151 ASP A N 1
ATOM 1210 C CA . ASP A 1 151 ? 25.041 -5.689 -18.178 1.00 90.69 151 ASP A CA 1
ATOM 1211 C C . ASP A 1 151 ? 24.214 -4.787 -17.240 1.00 90.69 151 ASP A C 1
ATOM 1213 O O . ASP A 1 151 ? 23.759 -5.186 -16.162 1.00 90.69 151 ASP A O 1
ATOM 1217 N N . SER A 1 152 ? 23.998 -3.534 -17.649 1.00 93.38 152 SER A N 1
ATOM 1218 C CA . SER A 1 152 ? 23.172 -2.580 -16.901 1.00 93.38 152 SER A CA 1
ATOM 1219 C C . SER A 1 152 ? 21.691 -2.973 -16.916 1.00 93.38 152 SER A C 1
ATOM 1221 O O . SER A 1 152 ? 21.013 -2.843 -15.896 1.00 93.38 152 SER A O 1
ATOM 1223 N N . LEU A 1 153 ? 21.189 -3.468 -18.052 1.00 93.69 153 LEU A N 1
ATOM 1224 C CA . LEU A 1 153 ? 19.818 -3.959 -18.195 1.00 93.69 153 LEU A CA 1
ATOM 1225 C C . LEU A 1 153 ? 19.579 -5.236 -17.385 1.00 93.69 153 LEU A C 1
ATOM 1227 O O . LEU A 1 153 ? 18.528 -5.351 -16.757 1.00 93.69 153 LEU A O 1
ATOM 1231 N N . GLU A 1 154 ? 20.547 -6.150 -17.335 1.00 89.44 154 GLU A N 1
ATOM 1232 C CA . GLU A 1 154 ? 20.463 -7.374 -16.534 1.00 89.44 154 GLU A CA 1
ATOM 1233 C C . GLU A 1 154 ? 20.365 -7.048 -15.036 1.00 89.44 154 GLU A C 1
ATOM 1235 O O . GLU A 1 154 ? 19.437 -7.493 -14.354 1.00 89.44 154 GLU A O 1
ATOM 1240 N N . ASN A 1 155 ? 21.246 -6.173 -14.538 1.00 92.00 155 ASN A N 1
ATOM 1241 C CA . ASN A 1 155 ? 21.187 -5.693 -13.155 1.00 92.00 155 ASN A CA 1
ATOM 1242 C C . ASN A 1 155 ? 19.853 -5.001 -12.845 1.00 92.00 155 ASN A C 1
ATOM 1244 O O . ASN A 1 155 ? 19.227 -5.265 -11.815 1.00 92.00 155 ASN A O 1
ATOM 1248 N N . ALA A 1 156 ? 19.388 -4.131 -13.744 1.00 92.75 156 ALA A N 1
ATOM 1249 C CA . ALA A 1 156 ? 18.125 -3.430 -13.567 1.00 92.75 156 ALA A CA 1
ATOM 1250 C C . ALA A 1 156 ? 16.921 -4.395 -13.609 1.00 92.75 156 ALA A C 1
ATOM 1252 O O . ALA A 1 156 ? 15.967 -4.213 -12.853 1.00 92.75 156 ALA A O 1
ATOM 1253 N N . SER A 1 157 ? 16.976 -5.460 -14.415 1.00 91.38 157 SER A N 1
ATOM 1254 C CA . SER A 1 157 ? 15.981 -6.538 -14.404 1.00 91.38 157 SER A CA 1
ATOM 1255 C C . SER A 1 157 ? 15.976 -7.302 -13.077 1.00 91.38 157 SER A C 1
ATOM 1257 O O . SER A 1 157 ? 14.905 -7.657 -12.584 1.00 91.38 157 SER A O 1
ATOM 1259 N N . GLY A 1 158 ? 17.146 -7.531 -12.472 1.00 92.00 158 GLY A N 1
ATOM 1260 C CA . GLY A 1 158 ? 17.26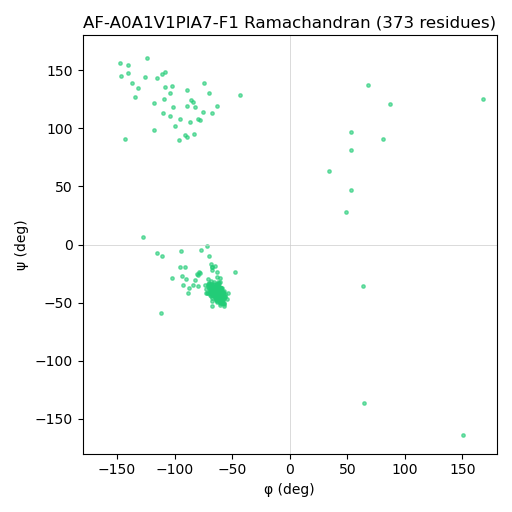0 -8.115 -11.133 1.00 92.00 158 GLY A CA 1
ATOM 1261 C C . GLY A 1 158 ? 16.538 -7.276 -10.076 1.00 92.00 158 GLY A C 1
ATOM 1262 O O . GLY A 1 158 ? 15.702 -7.797 -9.338 1.00 92.00 158 GLY A O 1
ATOM 1263 N N . ILE A 1 159 ? 16.772 -5.960 -10.083 1.00 94.12 159 ILE A N 1
ATOM 1264 C CA . ILE A 1 159 ? 16.081 -5.011 -9.194 1.00 94.12 159 ILE A CA 1
ATOM 1265 C C . ILE A 1 159 ? 14.567 -5.029 -9.447 1.00 94.12 159 ILE A C 1
ATOM 1267 O O . ILE A 1 159 ? 13.784 -5.040 -8.502 1.00 94.12 159 ILE A O 1
ATOM 1271 N N . LEU A 1 160 ? 14.123 -5.077 -10.707 1.00 94.25 160 LEU A N 1
ATOM 1272 C CA . LEU A 1 160 ? 12.692 -5.148 -11.026 1.00 94.25 160 LEU A CA 1
ATOM 1273 C C . LEU A 1 160 ? 12.026 -6.427 -10.509 1.00 94.25 160 LEU A C 1
ATOM 1275 O O . LEU A 1 160 ? 10.861 -6.379 -10.111 1.00 94.25 160 LEU A O 1
ATOM 1279 N N . ASN A 1 161 ? 12.733 -7.557 -10.483 1.00 91.50 161 ASN A N 1
ATOM 1280 C CA . ASN A 1 161 ? 12.211 -8.789 -9.890 1.00 91.50 161 ASN A CA 1
ATOM 1281 C C . ASN A 1 161 ? 12.045 -8.651 -8.372 1.00 91.50 161 ASN A C 1
ATOM 1283 O O . ASN A 1 161 ? 10.994 -9.010 -7.845 1.00 91.50 161 ASN A O 1
ATOM 1287 N N . GLU A 1 162 ? 13.023 -8.058 -7.685 1.00 95.00 162 GLU A N 1
ATOM 1288 C CA . GLU A 1 162 ? 12.925 -7.778 -6.247 1.00 95.00 162 GLU A CA 1
ATOM 1289 C C . GLU A 1 162 ? 11.773 -6.806 -5.938 1.00 95.00 162 GLU A C 1
ATOM 1291 O O . GLU A 1 162 ? 10.980 -7.031 -5.022 1.00 95.00 162 GLU A O 1
ATOM 1296 N N . VAL A 1 163 ? 11.604 -5.762 -6.755 1.00 95.12 163 VAL A N 1
ATOM 1297 C CA . VAL A 1 163 ? 10.473 -4.829 -6.646 1.00 95.12 163 VAL A CA 1
ATOM 1298 C C . VAL A 1 163 ? 9.140 -5.539 -6.905 1.00 95.12 163 VAL A C 1
ATOM 1300 O O . VAL A 1 163 ? 8.168 -5.281 -6.197 1.00 95.12 163 VAL A O 1
ATOM 1303 N N . THR A 1 164 ? 9.078 -6.466 -7.864 1.00 94.12 164 THR A N 1
ATOM 1304 C CA . THR A 1 164 ? 7.876 -7.280 -8.119 1.00 94.12 164 THR A CA 1
ATOM 1305 C C . THR A 1 164 ? 7.506 -8.111 -6.891 1.00 94.12 164 THR A C 1
ATOM 1307 O O . THR A 1 164 ? 6.339 -8.148 -6.497 1.00 94.12 164 THR A O 1
ATOM 1310 N N . GLU A 1 165 ? 8.493 -8.740 -6.250 1.00 95.50 165 GLU A N 1
ATOM 1311 C CA . GLU A 1 165 ? 8.290 -9.517 -5.027 1.00 95.50 165 GLU A CA 1
ATOM 1312 C C . GLU A 1 165 ? 7.825 -8.633 -3.861 1.00 95.50 165 GLU A C 1
ATOM 1314 O O . GLU A 1 165 ? 6.924 -9.012 -3.113 1.00 95.50 165 GLU A O 1
ATOM 1319 N N . LEU A 1 166 ? 8.394 -7.433 -3.713 1.00 95.81 166 LEU A N 1
ATOM 1320 C CA . LEU A 1 166 ? 7.953 -6.453 -2.717 1.00 95.81 166 LEU A CA 1
ATOM 1321 C C . LEU A 1 166 ? 6.502 -6.018 -2.945 1.00 95.81 166 LEU A C 1
ATOM 1323 O O . LEU A 1 166 ? 5.727 -5.971 -1.993 1.00 95.81 166 LEU A O 1
ATOM 1327 N N . VAL A 1 167 ? 6.109 -5.743 -4.190 1.00 96.31 167 VAL A N 1
ATOM 1328 C CA . VAL A 1 167 ? 4.723 -5.380 -4.527 1.00 96.31 167 VAL A CA 1
ATOM 1329 C C . VAL A 1 167 ? 3.758 -6.534 -4.243 1.00 96.31 167 VAL A C 1
ATOM 1331 O O . VAL A 1 167 ? 2.674 -6.290 -3.716 1.00 96.31 167 VAL A O 1
ATOM 1334 N N . SER A 1 168 ? 4.150 -7.782 -4.522 1.00 92.62 168 SER A N 1
ATOM 1335 C CA . SER A 1 168 ? 3.343 -8.961 -4.175 1.00 92.62 168 SER A CA 1
ATOM 1336 C C . SER A 1 168 ? 3.169 -9.097 -2.663 1.00 92.62 168 SER A C 1
ATOM 1338 O O . SER A 1 168 ? 2.045 -9.199 -2.184 1.00 92.62 168 SER A O 1
ATOM 1340 N N . ARG A 1 169 ? 4.265 -9.014 -1.896 1.00 95.00 169 ARG A N 1
ATOM 1341 C CA . ARG A 1 169 ? 4.215 -9.076 -0.427 1.00 95.00 169 ARG A CA 1
ATOM 1342 C C . ARG A 1 169 ? 3.372 -7.956 0.174 1.00 95.00 169 ARG A C 1
ATOM 1344 O O . ARG A 1 169 ? 2.658 -8.185 1.143 1.00 95.00 169 ARG A O 1
ATOM 1351 N N . ASN A 1 170 ? 3.437 -6.759 -0.403 1.00 93.12 170 ASN A N 1
ATOM 1352 C CA . ASN A 1 170 ? 2.602 -5.632 -0.000 1.00 93.12 170 ASN A CA 1
ATOM 1353 C C . ASN A 1 170 ? 1.108 -5.936 -0.193 1.00 93.12 170 ASN A C 1
ATOM 1355 O O . ASN A 1 170 ? 0.319 -5.639 0.701 1.00 93.12 170 ASN A O 1
ATOM 1359 N N . ALA A 1 171 ? 0.724 -6.555 -1.314 1.00 91.44 171 ALA A N 1
ATOM 1360 C CA . ALA A 1 171 ? -0.658 -6.967 -1.552 1.00 91.44 171 ALA A CA 1
ATOM 1361 C C . ALA A 1 171 ? -1.118 -8.030 -0.538 1.00 91.44 171 ALA A C 1
ATOM 1363 O O . ALA A 1 171 ? -2.162 -7.852 0.087 1.00 91.44 171 ALA A O 1
ATOM 1364 N N . ASP A 1 172 ? -0.307 -9.065 -0.300 1.00 92.44 172 ASP A N 1
ATOM 1365 C CA . ASP A 1 172 ? -0.610 -10.118 0.682 1.00 92.44 172 ASP A CA 1
ATOM 1366 C C . ASP A 1 172 ? -0.743 -9.546 2.105 1.00 92.44 172 ASP A C 1
ATOM 1368 O O . ASP A 1 172 ? -1.631 -9.914 2.875 1.00 92.44 172 ASP A O 1
ATOM 1372 N N . GLN A 1 173 ? 0.130 -8.605 2.472 1.00 94.19 173 GLN A N 1
ATOM 1373 C CA . GLN A 1 173 ? 0.105 -7.969 3.787 1.00 94.19 173 GLN A CA 1
ATOM 1374 C C . GLN A 1 173 ? -1.081 -7.016 3.962 1.00 94.19 173 GLN A C 1
ATOM 1376 O O . GLN A 1 173 ? -1.567 -6.842 5.084 1.00 94.19 173 GLN A O 1
ATOM 1381 N N . ALA A 1 174 ? -1.560 -6.411 2.879 1.00 94.06 174 ALA A N 1
ATOM 1382 C CA . ALA A 1 174 ? -2.776 -5.615 2.891 1.00 94.06 174 ALA A CA 1
ATOM 1383 C C . ALA A 1 174 ? -4.017 -6.500 3.052 1.00 94.06 174 ALA A C 1
ATOM 1385 O O . ALA A 1 174 ? -4.867 -6.181 3.878 1.00 94.06 174 ALA A O 1
ATOM 1386 N N . ASP A 1 175 ? -4.070 -7.647 2.373 1.00 91.06 175 ASP A N 1
ATOM 1387 C CA . ASP A 1 175 ? -5.140 -8.640 2.537 1.00 91.06 175 ASP A CA 1
ATOM 1388 C C . ASP A 1 175 ? -5.187 -9.176 3.982 1.00 91.06 175 ASP A C 1
ATOM 1390 O O . ASP A 1 175 ? -6.204 -9.087 4.666 1.00 91.06 175 ASP A O 1
ATOM 1394 N N . ALA A 1 176 ? -4.036 -9.565 4.539 1.00 94.06 176 ALA A N 1
ATOM 1395 C CA . ALA A 1 176 ? -3.948 -9.970 5.944 1.00 94.06 176 ALA A CA 1
ATOM 1396 C C . ALA A 1 176 ? -4.315 -8.838 6.928 1.00 94.06 176 ALA A C 1
ATOM 1398 O O . ALA A 1 176 ? -4.837 -9.088 8.018 1.00 94.06 176 ALA A O 1
ATOM 1399 N N . SER A 1 177 ? -4.024 -7.580 6.581 1.00 95.62 177 SER A N 1
ATOM 1400 C CA . SER A 1 177 ? -4.453 -6.422 7.377 1.00 95.62 177 SER A CA 1
ATOM 1401 C C . SER A 1 177 ? -5.967 -6.230 7.325 1.00 95.62 177 SER A C 1
ATOM 1403 O O . SER A 1 177 ? -6.557 -5.876 8.344 1.00 95.62 177 SER A O 1
ATOM 1405 N N . GLN A 1 178 ? -6.599 -6.492 6.179 1.00 93.62 178 GLN A N 1
ATOM 1406 C CA . GLN A 1 178 ? -8.050 -6.436 6.030 1.00 93.62 178 GLN A CA 1
ATOM 1407 C C . GLN A 1 178 ? -8.735 -7.430 6.974 1.00 93.62 178 GLN A C 1
ATOM 1409 O O . GLN A 1 178 ? -9.627 -7.022 7.717 1.00 93.62 178 GLN A O 1
ATOM 1414 N N . ASP A 1 179 ? -8.260 -8.675 7.034 1.00 93.31 179 ASP A N 1
ATOM 1415 C CA . ASP A 1 179 ? -8.791 -9.689 7.956 1.00 93.31 179 ASP A CA 1
ATOM 1416 C C . ASP A 1 179 ? -8.697 -9.248 9.424 1.00 93.31 179 ASP A C 1
ATOM 1418 O O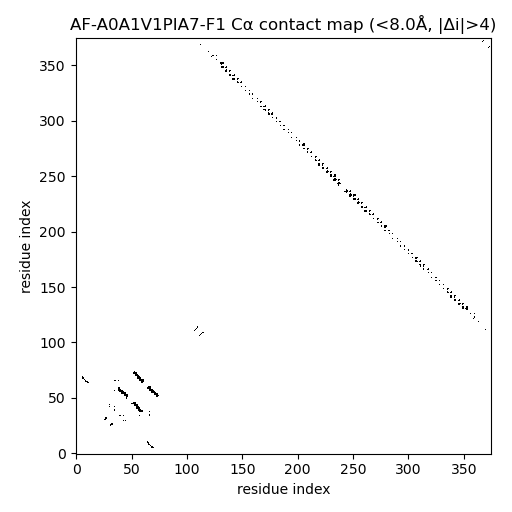 . ASP A 1 179 ? -9.634 -9.418 10.206 1.00 93.31 179 ASP A O 1
ATOM 1422 N N . ARG A 1 180 ? -7.577 -8.623 9.811 1.00 95.00 180 ARG A N 1
ATOM 1423 C CA . ARG A 1 180 ? -7.390 -8.100 11.176 1.00 95.00 180 ARG A CA 1
ATOM 1424 C C . ARG A 1 180 ? -8.355 -6.970 11.507 1.00 95.00 180 ARG A C 1
ATOM 1426 O O . ARG A 1 180 ? -8.829 -6.893 12.636 1.00 95.00 180 ARG A O 1
ATOM 1433 N N . VAL A 1 181 ? -8.633 -6.093 10.547 1.00 95.38 181 VAL A N 1
ATOM 1434 C CA . VAL A 1 181 ? -9.612 -5.017 10.729 1.00 95.38 181 VAL A CA 1
ATOM 1435 C C . VAL A 1 181 ? -11.021 -5.596 10.842 1.00 95.38 181 VAL A C 1
ATOM 1437 O O . VAL A 1 181 ? -11.780 -5.161 11.702 1.00 95.38 181 VAL A O 1
ATOM 1440 N N . THR A 1 182 ? -11.360 -6.621 10.056 1.00 93.19 182 THR A N 1
ATOM 1441 C CA . THR A 1 182 ? -12.628 -7.351 10.205 1.00 93.19 182 THR A CA 1
ATOM 1442 C C . THR A 1 182 ? -12.766 -7.969 11.596 1.00 93.19 182 THR A C 1
ATOM 1444 O O . THR A 1 182 ? -13.787 -7.758 12.242 1.00 93.19 182 THR A O 1
ATOM 1447 N N . GLN A 1 183 ? -11.724 -8.624 12.114 1.00 95.44 183 GLN A N 1
ATOM 1448 C CA . GLN A 1 183 ? -11.737 -9.140 13.487 1.00 95.44 183 GLN A CA 1
ATOM 1449 C C . GLN A 1 183 ? -11.922 -8.022 14.528 1.00 95.44 183 GLN A C 1
ATOM 1451 O O . GLN A 1 183 ? -12.658 -8.192 15.496 1.00 95.44 183 GLN A O 1
ATOM 1456 N N . ALA A 1 184 ? -11.297 -6.858 14.325 1.00 95.19 184 ALA A N 1
ATOM 1457 C CA . ALA A 1 184 ? -11.474 -5.717 15.220 1.00 95.19 184 ALA A CA 1
ATOM 1458 C C . ALA A 1 184 ? -12.924 -5.196 15.227 1.00 95.19 184 ALA A C 1
ATOM 1460 O O . ALA A 1 184 ? -13.409 -4.775 16.276 1.00 95.19 184 ALA A O 1
ATOM 1461 N N . PHE A 1 185 ? -13.640 -5.249 14.097 1.00 94.81 185 PHE A N 1
ATOM 1462 C CA . PHE A 1 185 ? -15.073 -4.935 14.065 1.00 94.81 185 PHE A CA 1
ATOM 1463 C C . PHE A 1 185 ? -15.905 -5.919 14.891 1.00 94.81 185 PHE A C 1
ATOM 1465 O O . PHE A 1 185 ? -16.805 -5.484 15.612 1.00 94.81 185 PHE A O 1
ATOM 1472 N N . ASP A 1 186 ? -15.594 -7.214 14.827 1.00 94.44 186 ASP A N 1
ATOM 1473 C CA . ASP A 1 186 ? -16.276 -8.228 15.637 1.00 94.44 186 ASP A CA 1
ATOM 1474 C C . ASP A 1 186 ? -16.050 -7.984 17.139 1.00 94.44 186 ASP A C 1
ATOM 1476 O O . ASP A 1 186 ? -16.998 -8.025 17.931 1.00 94.44 186 ASP A O 1
ATOM 1480 N N . ASP A 1 187 ? -14.819 -7.639 17.529 1.00 95.00 187 ASP A N 1
ATOM 1481 C CA . ASP A 1 187 ? -14.470 -7.303 18.913 1.00 95.00 187 ASP A CA 1
ATOM 1482 C C . ASP A 1 187 ? -15.202 -6.034 19.394 1.00 95.00 187 ASP A C 1
ATOM 1484 O O . ASP A 1 187 ? -15.714 -5.993 20.519 1.00 95.00 187 ASP A O 1
ATOM 1488 N N . ILE A 1 188 ? -15.313 -5.009 18.539 1.00 94.75 188 ILE A N 1
ATOM 1489 C CA . ILE A 1 188 ? -16.087 -3.789 18.826 1.00 94.75 188 ILE A CA 1
ATOM 1490 C C . ILE A 1 188 ? -17.570 -4.127 19.021 1.00 94.75 188 ILE A C 1
ATOM 1492 O O . ILE A 1 188 ? -18.176 -3.666 19.988 1.00 94.75 188 ILE A O 1
ATOM 1496 N N . HIS A 1 189 ? -18.156 -4.968 18.168 1.00 92.81 189 HIS A N 1
ATOM 1497 C CA . HIS A 1 189 ? -19.552 -5.386 18.313 1.00 92.81 189 HIS A CA 1
ATOM 1498 C C . HIS A 1 189 ? -19.805 -6.183 19.600 1.00 92.81 189 HIS A C 1
ATOM 1500 O O . HIS A 1 189 ? -20.821 -5.984 20.276 1.00 92.81 189 HIS A O 1
ATOM 1506 N N . ALA A 1 190 ? -18.873 -7.053 19.992 1.00 94.56 190 ALA A N 1
ATOM 1507 C CA . ALA A 1 190 ? -18.945 -7.752 21.272 1.00 94.56 190 ALA A CA 1
ATOM 1508 C C . ALA A 1 190 ? -18.858 -6.778 22.466 1.00 94.56 190 ALA A C 1
ATOM 1510 O O . ALA A 1 190 ? -19.588 -6.932 23.458 1.00 94.56 190 ALA A O 1
ATOM 1511 N N . ALA A 1 191 ? -18.013 -5.748 22.366 1.00 93.94 191 ALA A N 1
ATOM 1512 C CA . ALA A 1 191 ? -17.903 -4.695 23.371 1.00 93.94 191 ALA A CA 1
ATOM 1513 C C . ALA A 1 191 ? -19.191 -3.856 23.479 1.00 93.94 191 ALA A C 1
ATOM 1515 O O . ALA A 1 191 ? -19.673 -3.643 24.593 1.00 93.94 191 ALA A O 1
ATOM 1516 N N . GLU A 1 192 ? -19.805 -3.462 22.357 1.00 92.44 192 GLU A N 1
ATOM 1517 C CA . GLU A 1 192 ? -21.104 -2.767 22.327 1.00 92.44 192 GLU A CA 1
ATOM 1518 C C . GLU A 1 192 ? -22.197 -3.584 23.030 1.00 92.44 192 GLU A C 1
ATOM 1520 O O . GLU A 1 192 ? -22.940 -3.064 23.866 1.00 92.44 192 GLU A O 1
ATOM 1525 N N . SER A 1 193 ? -22.280 -4.889 22.746 1.00 93.69 193 SER A N 1
ATOM 1526 C CA . SER A 1 193 ? -23.234 -5.780 23.418 1.00 93.69 193 SER A CA 1
ATOM 1527 C C . SER A 1 193 ? -23.007 -5.814 24.934 1.00 93.69 193 SER A C 1
ATOM 1529 O O . SER A 1 193 ? -23.962 -5.742 25.710 1.00 93.69 193 SER A O 1
ATOM 1531 N N . SER A 1 194 ? -21.748 -5.889 25.369 1.00 94.38 194 SER A N 1
ATOM 1532 C CA . SER A 1 194 ? -21.387 -5.921 26.792 1.00 94.38 194 SER A CA 1
ATOM 1533 C C . SER A 1 194 ? -21.721 -4.603 27.501 1.00 94.38 194 SER A C 1
ATOM 1535 O O . SER A 1 194 ? -22.245 -4.606 28.615 1.00 94.38 194 SER A O 1
ATOM 1537 N N . ILE A 1 195 ? -21.494 -3.467 26.837 1.00 93.19 195 ILE A N 1
ATOM 1538 C CA . ILE A 1 195 ? -21.855 -2.132 27.332 1.00 93.19 195 ILE A CA 1
ATOM 1539 C C . ILE A 1 195 ? -23.368 -1.980 27.475 1.00 93.19 195 ILE A C 1
ATOM 1541 O O . ILE A 1 195 ? -23.839 -1.462 28.487 1.00 93.19 195 ILE A O 1
ATOM 1545 N N . ASN A 1 196 ? -24.142 -2.474 26.509 1.00 91.62 196 ASN A N 1
ATOM 1546 C CA . ASN A 1 196 ? -25.601 -2.447 26.590 1.00 91.62 196 ASN A CA 1
ATOM 1547 C C . ASN A 1 196 ? -26.123 -3.265 27.783 1.00 91.62 196 ASN A C 1
ATOM 1549 O O . ASN A 1 196 ? -27.000 -2.801 28.515 1.00 91.62 196 ASN A O 1
ATOM 1553 N N . GLN A 1 197 ? -25.543 -4.442 28.038 1.00 94.19 197 GLN A N 1
ATOM 1554 C CA . GLN A 1 197 ? -25.869 -5.254 29.219 1.00 94.19 197 GLN A CA 1
ATOM 1555 C C . GLN A 1 197 ? -25.477 -4.563 30.533 1.00 94.19 197 GLN A C 1
ATOM 1557 O O . GLN A 1 197 ? -26.230 -4.608 31.513 1.00 94.19 197 GLN A O 1
ATOM 1562 N N . LEU A 1 198 ? -24.322 -3.890 30.561 1.00 93.50 198 LEU A N 1
ATOM 1563 C CA . LEU A 1 198 ? -23.879 -3.107 31.713 1.00 93.50 198 LEU A CA 1
ATOM 1564 C C . LEU A 1 198 ? -24.841 -1.946 31.995 1.00 93.50 198 LEU A C 1
ATOM 1566 O O . LEU A 1 198 ? -25.247 -1.753 33.139 1.00 93.50 198 LEU A O 1
ATOM 1570 N N . ASN A 1 199 ? -25.263 -1.222 30.958 1.00 91.38 199 ASN A N 1
ATOM 1571 C CA . ASN A 1 199 ? -26.223 -0.127 31.071 1.00 91.38 199 ASN A CA 1
ATOM 1572 C C . ASN A 1 199 ? -27.575 -0.625 31.620 1.00 91.38 199 ASN A C 1
ATOM 1574 O O . ASN A 1 199 ? -28.135 -0.045 32.550 1.00 91.38 199 ASN A O 1
ATOM 1578 N N . GLN A 1 200 ? -28.073 -1.764 31.127 1.00 93.44 200 GLN A N 1
ATOM 1579 C CA . GLN A 1 200 ? -29.282 -2.392 31.668 1.00 93.44 200 GLN A CA 1
ATOM 1580 C C . GLN A 1 200 ? -29.126 -2.776 33.150 1.00 93.44 200 GLN A C 1
ATOM 1582 O O . GLN A 1 200 ? -30.024 -2.525 33.953 1.00 93.44 200 GLN A O 1
ATOM 1587 N N . SER A 1 201 ? -27.977 -3.338 33.533 1.00 94.81 201 SER A N 1
ATOM 1588 C CA . SER A 1 201 ? -27.695 -3.710 34.925 1.00 94.81 201 SER A CA 1
ATOM 1589 C C . SER A 1 201 ? -27.637 -2.489 35.845 1.00 94.81 201 SER A C 1
ATOM 1591 O O . SER A 1 201 ? -28.225 -2.514 36.923 1.00 94.81 201 SER A O 1
ATOM 1593 N N . MET A 1 202 ? -27.005 -1.398 35.408 1.00 92.81 202 MET A N 1
ATOM 1594 C CA . MET A 1 202 ? -26.946 -0.147 36.171 1.00 92.81 202 MET A CA 1
ATOM 1595 C C . MET A 1 202 ? -28.329 0.490 36.347 1.00 92.81 202 MET A C 1
ATOM 1597 O O . MET A 1 202 ? -28.655 0.940 37.444 1.00 92.81 202 MET A O 1
ATOM 1601 N N . ASN A 1 203 ? -29.184 0.454 35.321 1.00 91.69 203 ASN A N 1
ATOM 1602 C CA . ASN A 1 203 ? -30.576 0.898 35.445 1.00 91.69 203 ASN A CA 1
ATOM 1603 C C . ASN A 1 203 ? -31.366 0.048 36.454 1.00 91.69 203 ASN A C 1
ATOM 1605 O O . ASN A 1 203 ? -32.094 0.594 37.282 1.00 91.69 203 ASN A O 1
ATOM 1609 N N . ASN A 1 204 ? -31.179 -1.276 36.443 1.00 94.06 204 ASN A N 1
ATOM 1610 C CA . ASN A 1 204 ? -31.804 -2.164 37.425 1.00 94.06 204 ASN A CA 1
ATOM 1611 C C . ASN A 1 204 ? -31.326 -1.867 38.856 1.00 94.06 204 ASN A C 1
ATOM 1613 O O . ASN A 1 204 ? -32.146 -1.834 39.771 1.00 94.06 204 ASN A O 1
ATOM 1617 N N . ILE A 1 205 ? -30.025 -1.616 39.054 1.00 93.50 205 ILE A N 1
ATOM 1618 C CA . ILE A 1 205 ? -29.469 -1.227 40.361 1.00 93.50 205 ILE A CA 1
ATOM 1619 C C . ILE A 1 205 ? -30.052 0.118 40.806 1.00 93.50 205 ILE A C 1
ATOM 1621 O O . ILE A 1 205 ? -30.470 0.242 41.952 1.00 93.50 205 ILE A O 1
ATOM 1625 N N . SER A 1 206 ? -30.140 1.106 39.911 1.00 91.06 206 SER A N 1
ATOM 1626 C CA . SER A 1 206 ? -30.732 2.414 40.218 1.00 91.06 206 SER A CA 1
ATOM 1627 C C . SER A 1 206 ? -32.182 2.282 40.694 1.00 91.06 206 SER A C 1
ATOM 1629 O O . SER A 1 206 ? -32.548 2.829 41.737 1.00 91.06 206 SER A O 1
ATOM 1631 N N . GLN A 1 207 ? -32.986 1.483 39.985 1.00 92.62 207 GLN A N 1
ATOM 1632 C CA . GLN A 1 207 ? -34.370 1.201 40.359 1.00 92.62 207 GLN A CA 1
ATOM 1633 C C . GLN A 1 207 ? -34.459 0.474 41.711 1.00 92.62 207 GLN A C 1
ATOM 1635 O O . GLN A 1 207 ? -35.240 0.873 42.575 1.00 92.62 207 GLN A O 1
ATOM 1640 N N . PHE A 1 208 ? -33.631 -0.552 41.923 1.00 95.00 208 PHE A N 1
ATOM 1641 C CA . PHE A 1 208 ? -33.585 -1.304 43.178 1.00 95.00 208 PHE A CA 1
ATOM 1642 C C . PHE A 1 208 ? -33.190 -0.422 44.373 1.00 95.00 208 PHE A C 1
ATOM 1644 O O . PHE A 1 208 ? -33.806 -0.504 45.437 1.00 95.00 208 PHE A O 1
ATOM 1651 N N . SER A 1 209 ? -32.210 0.467 44.201 1.00 94.56 209 SER A N 1
ATOM 1652 C CA . SER A 1 209 ? -31.816 1.436 45.225 1.00 94.56 209 SER A CA 1
ATOM 1653 C C . SER A 1 209 ? -32.946 2.421 45.534 1.00 94.56 209 SER A C 1
ATOM 1655 O O . SER A 1 209 ? -33.223 2.677 46.704 1.00 94.56 209 SER A O 1
ATOM 1657 N N . ALA A 1 210 ? -33.661 2.916 44.518 1.00 91.25 210 ALA A N 1
ATOM 1658 C CA . ALA A 1 210 ? -34.814 3.796 44.719 1.00 91.25 210 ALA A CA 1
ATOM 1659 C C . ALA A 1 210 ? -35.952 3.109 45.493 1.00 91.25 210 ALA A C 1
ATOM 1661 O O . ALA A 1 210 ? -36.581 3.724 46.356 1.00 91.25 210 ALA A O 1
ATOM 1662 N N . ASP A 1 211 ? -36.216 1.830 45.221 1.00 94.94 211 ASP A N 1
ATOM 1663 C CA . ASP A 1 211 ? -37.220 1.063 45.960 1.00 94.94 211 ASP A CA 1
ATOM 1664 C C . ASP A 1 211 ? -36.759 0.746 47.390 1.00 94.94 211 ASP A C 1
ATOM 1666 O O . ASP A 1 211 ? -37.554 0.840 48.328 1.00 94.94 211 ASP A O 1
ATOM 1670 N N . THR A 1 212 ? -35.465 0.487 47.592 1.00 95.44 212 THR A N 1
ATOM 1671 C CA . THR A 1 212 ? -34.883 0.316 48.932 1.00 95.44 212 THR A CA 1
ATOM 1672 C C . THR A 1 212 ? -34.992 1.608 49.750 1.00 95.44 212 THR A C 1
ATOM 1674 O O . THR A 1 212 ? -35.372 1.553 50.918 1.00 95.44 212 THR A O 1
ATOM 1677 N N . GLN A 1 213 ? -34.770 2.778 49.138 1.00 95.69 213 GLN A N 1
ATOM 1678 C CA . GLN A 1 213 ? -34.942 4.077 49.800 1.00 95.69 213 GLN A CA 1
ATOM 1679 C C . GLN A 1 213 ? -36.369 4.265 50.337 1.00 95.69 213 GLN A C 1
ATOM 1681 O O . GLN A 1 213 ? -36.550 4.738 51.459 1.00 95.69 213 GLN A O 1
ATOM 1686 N N . LYS A 1 214 ? -37.392 3.851 49.572 1.00 95.50 214 LYS A N 1
ATOM 1687 C CA . LYS A 1 214 ? -38.796 3.896 50.022 1.00 95.50 214 LYS A CA 1
ATOM 1688 C C . LYS A 1 214 ? -39.029 2.993 51.234 1.00 95.50 214 LYS A C 1
ATOM 1690 O O . LYS A 1 214 ? -39.734 3.384 52.157 1.00 95.50 214 LYS A O 1
ATOM 1695 N N . ILE A 1 215 ? -38.431 1.800 51.253 1.00 96.81 215 ILE A N 1
ATOM 1696 C CA . ILE A 1 215 ? -38.533 0.876 52.394 1.00 96.81 215 ILE A CA 1
ATOM 1697 C C . ILE A 1 215 ? -37.894 1.497 53.641 1.00 96.81 215 ILE A C 1
ATOM 1699 O O . ILE A 1 215 ? -38.485 1.449 54.717 1.00 96.81 215 ILE A O 1
ATOM 1703 N N . ILE A 1 216 ? -36.723 2.122 53.499 1.00 97.25 216 ILE A N 1
ATOM 1704 C CA . ILE A 1 216 ? -36.050 2.805 54.608 1.00 97.25 216 ILE A CA 1
ATOM 1705 C C . ILE A 1 216 ? -36.882 3.978 55.143 1.00 97.25 216 ILE A C 1
ATOM 1707 O O . ILE A 1 216 ? -36.991 4.124 56.358 1.00 97.25 216 ILE A O 1
ATOM 1711 N N . GLN A 1 217 ? -37.534 4.757 54.272 1.00 96.31 217 GLN A N 1
ATOM 1712 C CA . GLN A 1 217 ? -38.468 5.811 54.695 1.00 96.31 217 GLN A CA 1
ATOM 1713 C C . GLN A 1 217 ? -39.641 5.255 55.514 1.00 96.31 217 GLN A C 1
ATOM 1715 O O . GLN A 1 217 ? -39.994 5.828 56.541 1.00 96.31 217 GLN A O 1
ATOM 1720 N N . ILE A 1 218 ? -40.209 4.112 55.113 1.00 97.94 218 ILE A N 1
ATOM 1721 C CA . ILE A 1 218 ? -41.270 3.438 55.880 1.00 97.94 218 ILE A CA 1
ATOM 1722 C C . ILE A 1 218 ? -40.745 2.973 57.249 1.00 97.94 218 ILE A C 1
ATOM 1724 O O . ILE A 1 218 ? -41.452 3.084 58.248 1.00 97.94 218 ILE A O 1
ATOM 1728 N N . ILE A 1 219 ? -39.511 2.462 57.328 1.00 97.06 219 ILE A N 1
ATOM 1729 C CA . ILE A 1 219 ? -38.902 2.042 58.602 1.00 97.06 219 ILE A CA 1
ATOM 1730 C C . ILE A 1 219 ? -38.699 3.240 59.538 1.00 97.06 219 ILE A C 1
ATOM 1732 O O . ILE A 1 219 ? -39.002 3.125 60.726 1.00 97.06 219 ILE A O 1
ATOM 1736 N N . ASP A 1 220 ? -38.230 4.378 59.021 1.00 97.38 220 ASP A N 1
ATOM 1737 C CA . ASP A 1 220 ? -38.106 5.619 59.795 1.00 97.38 220 ASP A CA 1
ATOM 1738 C C . ASP A 1 220 ? -39.476 6.094 60.312 1.00 97.38 220 ASP A C 1
ATOM 1740 O O . ASP A 1 220 ? -39.631 6.415 61.493 1.00 97.38 220 ASP A O 1
ATOM 1744 N N . GLU A 1 221 ? -40.517 6.018 59.476 1.00 97.50 221 GLU A N 1
ATOM 1745 C CA . GLU A 1 221 ? -41.891 6.336 59.875 1.00 97.50 221 GLU A CA 1
ATOM 1746 C C . GLU A 1 221 ? -42.407 5.399 60.985 1.00 97.50 221 GLU A C 1
ATOM 1748 O O . GLU A 1 221 ? -42.978 5.863 61.977 1.00 97.50 221 GLU A O 1
ATOM 1753 N N . ILE A 1 222 ? -42.157 4.087 60.884 1.00 97.50 222 ILE A N 1
ATOM 1754 C CA . ILE A 1 222 ? -42.508 3.106 61.926 1.00 97.50 222 ILE A CA 1
ATOM 1755 C C . ILE A 1 222 ? -41.747 3.396 63.226 1.00 97.50 222 ILE A C 1
ATOM 1757 O O . ILE A 1 222 ? -42.331 3.337 64.314 1.00 97.50 222 ILE A O 1
ATOM 1761 N N . ALA A 1 223 ? -40.455 3.720 63.142 1.00 97.94 223 ALA A N 1
ATOM 1762 C CA . ALA A 1 223 ? -39.641 4.075 64.299 1.00 97.94 223 ALA A CA 1
ATOM 1763 C C . ALA A 1 223 ? -40.185 5.339 64.986 1.00 97.94 223 ALA A C 1
ATOM 1765 O O . ALA A 1 223 ? -40.357 5.358 66.207 1.00 97.94 223 ALA A O 1
ATOM 1766 N N . PHE A 1 224 ? -40.563 6.359 64.213 1.00 97.12 224 PHE A N 1
ATOM 1767 C CA . PHE A 1 224 ? -41.188 7.574 64.727 1.00 97.12 224 PHE A CA 1
ATOM 1768 C C . PHE A 1 224 ? -42.537 7.297 65.413 1.00 97.12 224 PHE A C 1
ATOM 1770 O O . PHE A 1 224 ? -42.766 7.751 66.538 1.00 97.12 224 PHE A O 1
ATOM 1777 N N . GLN A 1 225 ? -43.410 6.497 64.792 1.00 98.06 225 GLN A N 1
ATOM 1778 C CA . GLN A 1 225 ? -44.687 6.088 65.388 1.00 98.06 225 GLN A CA 1
ATOM 1779 C C . GLN A 1 225 ? -44.486 5.290 66.686 1.00 98.06 225 GLN A C 1
ATOM 1781 O O . GLN A 1 225 ? -45.180 5.530 67.677 1.00 98.06 225 GLN A O 1
ATOM 1786 N N . THR A 1 226 ? -43.499 4.389 66.720 1.00 97.81 226 THR A N 1
ATOM 1787 C CA . THR A 1 226 ? -43.149 3.598 67.913 1.00 97.81 226 THR A CA 1
ATOM 1788 C C . THR A 1 226 ? -42.640 4.492 69.043 1.00 97.81 226 THR A C 1
ATOM 1790 O O . THR A 1 226 ? -43.041 4.321 70.193 1.00 97.81 226 THR A O 1
ATOM 1793 N N . ASN A 1 227 ? -41.817 5.494 68.723 1.00 96.62 227 ASN A N 1
ATOM 1794 C CA . ASN A 1 227 ? -41.337 6.489 69.680 1.00 96.62 227 ASN A CA 1
ATOM 1795 C C . ASN A 1 227 ? -42.498 7.298 70.294 1.00 96.62 227 ASN A C 1
ATOM 1797 O O . ASN A 1 227 ? -42.531 7.504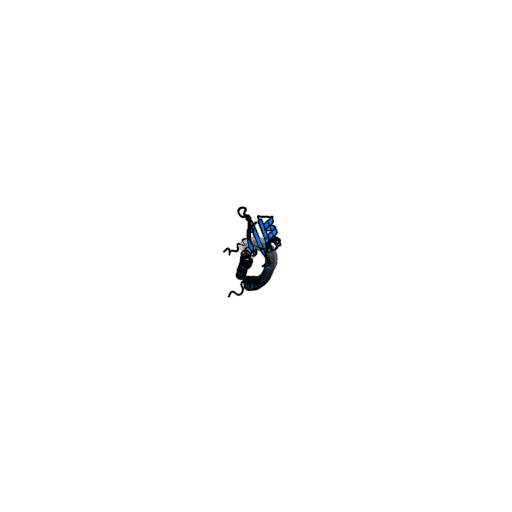 71.508 1.00 96.62 227 ASN A O 1
ATOM 1801 N N . LEU A 1 228 ? -43.487 7.702 69.486 1.00 96.31 228 LEU A N 1
ATOM 1802 C CA . LEU A 1 228 ? -44.691 8.388 69.975 1.00 96.31 228 LEU A CA 1
ATOM 1803 C C . LEU A 1 228 ? -45.571 7.486 70.854 1.00 96.31 228 LEU A C 1
ATOM 1805 O O . LEU A 1 228 ? -46.065 7.932 71.890 1.00 96.31 228 LEU A O 1
ATOM 1809 N N . LEU A 1 229 ? -45.749 6.216 70.479 1.00 96.75 229 LEU A N 1
ATOM 1810 C CA . LEU A 1 229 ? -46.482 5.234 71.285 1.00 96.75 229 LEU A CA 1
ATOM 1811 C C . LEU A 1 229 ? -45.803 4.992 72.638 1.00 96.75 229 LEU A C 1
ATOM 1813 O O . LEU A 1 229 ? -46.474 4.994 73.670 1.00 96.75 229 LEU A O 1
ATOM 1817 N N . ALA A 1 230 ? -44.478 4.836 72.640 1.00 97.25 230 ALA A N 1
ATOM 1818 C CA . ALA A 1 230 ? -43.680 4.659 73.847 1.00 97.25 230 ALA A CA 1
ATOM 1819 C C . ALA A 1 230 ? -43.751 5.886 74.766 1.00 97.25 230 ALA A C 1
ATOM 1821 O O . ALA A 1 230 ? -43.919 5.744 75.974 1.00 97.25 230 ALA A O 1
ATOM 1822 N N . LEU A 1 231 ? -43.712 7.096 74.197 1.00 95.31 231 LEU A N 1
ATOM 1823 C CA . LEU A 1 231 ? -43.901 8.334 74.950 1.00 95.31 231 LEU A CA 1
ATOM 1824 C C . LEU A 1 231 ? -45.282 8.387 75.621 1.00 95.31 231 LEU A C 1
ATOM 1826 O O . LEU A 1 231 ? -45.371 8.693 76.808 1.00 95.31 231 LEU A O 1
ATOM 1830 N N . ASN A 1 232 ? -46.348 8.048 74.891 1.00 95.69 232 ASN A N 1
ATOM 1831 C CA . ASN A 1 232 ? -47.701 7.996 75.452 1.00 95.69 232 ASN A CA 1
ATOM 1832 C C . ASN A 1 232 ? -47.806 6.960 76.584 1.00 95.69 232 ASN A C 1
ATOM 1834 O O . ASN A 1 232 ? -48.410 7.238 77.619 1.00 95.69 232 ASN A O 1
ATOM 1838 N N . ALA A 1 233 ? -47.180 5.790 76.419 1.00 95.62 233 ALA A N 1
ATOM 1839 C CA . ALA A 1 233 ? -47.137 4.754 77.448 1.00 95.62 233 ALA A CA 1
ATOM 1840 C C . ALA A 1 233 ? -46.362 5.203 78.699 1.00 95.62 233 ALA A C 1
ATOM 1842 O O . ALA A 1 233 ? -46.820 4.960 79.813 1.00 95.62 233 ALA A O 1
ATOM 1843 N N . ALA A 1 234 ? -45.233 5.899 78.534 1.00 94.06 234 ALA A N 1
ATOM 1844 C CA . ALA A 1 234 ? -44.462 6.457 79.644 1.00 94.06 234 ALA A CA 1
ATOM 1845 C C . ALA A 1 234 ? -45.273 7.501 80.433 1.00 94.06 234 ALA A C 1
ATOM 1847 O O . ALA A 1 234 ? -45.258 7.498 81.665 1.00 94.06 234 ALA A O 1
ATOM 1848 N N . VAL A 1 235 ? -46.036 8.354 79.735 1.00 94.56 235 VAL A N 1
ATOM 1849 C CA . VAL A 1 235 ? -46.939 9.336 80.359 1.00 94.56 235 VAL A CA 1
ATOM 1850 C C . VAL A 1 235 ? -48.040 8.645 81.167 1.00 94.56 235 VAL A C 1
ATOM 1852 O O . VAL A 1 235 ? -48.285 9.022 82.314 1.00 94.56 235 VAL A O 1
ATOM 1855 N N . GLU A 1 236 ? -48.685 7.616 80.614 1.00 94.81 236 GLU A N 1
ATOM 1856 C CA . GLU A 1 236 ? -49.760 6.905 81.318 1.00 94.81 236 GLU A CA 1
ATOM 1857 C C . GLU A 1 236 ? -49.222 6.063 82.491 1.00 94.81 236 GLU A C 1
ATOM 1859 O O . GLU A 1 236 ? -49.842 6.002 83.554 1.00 94.81 236 GLU A O 1
ATOM 1864 N N . ALA A 1 237 ? -48.020 5.493 82.360 1.00 94.56 237 ALA A N 1
ATOM 1865 C CA . ALA A 1 237 ? -47.326 4.816 83.452 1.00 94.56 237 ALA A CA 1
ATOM 1866 C C . ALA A 1 237 ? -46.988 5.779 84.604 1.00 94.56 237 ALA A C 1
ATOM 1868 O O . ALA A 1 237 ? -47.223 5.448 85.766 1.00 94.56 237 ALA A O 1
ATOM 1869 N N . ALA A 1 238 ? -46.518 6.994 84.297 1.00 91.94 238 ALA A N 1
ATOM 1870 C CA . ALA A 1 238 ? -46.298 8.038 85.300 1.00 91.94 238 ALA A CA 1
ATOM 1871 C C . ALA A 1 238 ? -47.608 8.454 85.991 1.00 91.94 238 ALA A C 1
ATOM 1873 O O . ALA A 1 238 ? -47.633 8.692 87.200 1.00 91.94 238 ALA A O 1
ATOM 1874 N N . ARG A 1 239 ? -48.716 8.489 85.242 1.00 94.31 239 ARG A N 1
ATOM 1875 C CA . ARG A 1 239 ? -50.053 8.799 85.766 1.00 94.31 239 ARG A CA 1
ATOM 1876 C C . ARG A 1 239 ? -50.575 7.738 86.740 1.00 94.31 239 ARG A C 1
ATOM 1878 O O . ARG A 1 239 ? -51.290 8.084 87.678 1.00 94.31 239 ARG A O 1
ATOM 1885 N N . ALA A 1 240 ? -50.202 6.474 86.547 1.00 93.88 240 ALA A N 1
ATOM 1886 C CA . ALA A 1 240 ? -50.555 5.362 87.430 1.00 93.88 240 ALA A CA 1
ATOM 1887 C C . ALA A 1 240 ? -49.724 5.297 88.734 1.00 93.88 240 ALA A C 1
ATOM 1889 O O . ALA A 1 240 ? -50.010 4.465 89.599 1.00 93.88 240 ALA A O 1
ATOM 1890 N N . GLY A 1 241 ? -48.717 6.163 88.910 1.00 91.62 241 GLY A N 1
ATOM 1891 C CA . GLY A 1 241 ? -47.905 6.237 90.130 1.00 91.62 241 GLY A CA 1
ATOM 1892 C C . GLY A 1 241 ? -47.081 4.967 90.381 1.00 91.62 241 GLY A C 1
ATOM 1893 O O . GLY A 1 241 ? -46.487 4.413 89.458 1.00 91.62 241 GLY A O 1
ATOM 1894 N N . GLU A 1 242 ? -47.043 4.477 91.627 1.00 89.25 242 GLU A N 1
ATOM 1895 C CA . GLU A 1 242 ? -46.250 3.285 91.988 1.00 89.25 242 GLU A CA 1
ATOM 1896 C C . GLU A 1 242 ? -46.672 2.016 91.231 1.00 89.25 242 GLU A C 1
ATOM 1898 O O . GLU A 1 242 ? -45.820 1.197 90.888 1.00 89.25 242 GLU A O 1
ATOM 1903 N N . ALA A 1 243 ? -47.960 1.866 90.897 1.00 88.88 243 ALA A N 1
ATOM 1904 C CA . ALA A 1 243 ? -48.451 0.713 90.139 1.00 88.88 243 ALA A CA 1
ATOM 1905 C C . ALA A 1 243 ? -47.934 0.687 88.684 1.00 88.88 243 ALA A C 1
ATOM 1907 O O . ALA A 1 243 ? -47.899 -0.373 88.059 1.00 88.88 243 ALA A O 1
ATOM 1908 N N . GLY A 1 244 ? -47.521 1.842 88.148 1.00 92.38 244 GLY A N 1
ATOM 1909 C CA . GLY A 1 244 ? -47.007 2.002 86.786 1.00 92.38 244 GLY A CA 1
ATOM 1910 C C . GLY A 1 244 ? -45.484 1.927 86.657 1.00 92.38 244 GLY A C 1
ATOM 1911 O O . GLY A 1 244 ? -44.983 1.916 85.535 1.00 92.38 244 GLY A O 1
ATOM 1912 N N . ALA A 1 245 ? -44.731 1.841 87.759 1.00 89.31 245 ALA A N 1
ATOM 1913 C CA . ALA A 1 245 ? -43.269 1.968 87.743 1.00 89.31 245 ALA A CA 1
ATOM 1914 C C . ALA A 1 245 ? -42.569 0.952 86.816 1.00 89.31 245 ALA A C 1
ATOM 1916 O O . ALA A 1 245 ? -41.652 1.312 86.081 1.00 89.31 245 ALA A O 1
ATOM 1917 N N . GLY A 1 246 ? -43.034 -0.303 86.789 1.00 91.88 246 GLY A N 1
ATOM 1918 C CA . GLY A 1 246 ? -42.503 -1.323 85.875 1.00 91.88 246 GLY A CA 1
ATOM 1919 C C . GLY A 1 246 ? -42.820 -1.043 84.400 1.00 91.88 246 GLY A C 1
ATOM 1920 O O . GLY A 1 246 ? -41.973 -1.260 83.536 1.00 91.88 246 GLY A O 1
ATOM 1921 N N . PHE A 1 247 ? -44.010 -0.506 84.107 1.00 93.31 247 PHE A N 1
ATOM 1922 C CA . PHE A 1 247 ? -44.404 -0.122 82.748 1.00 93.31 247 PHE A CA 1
ATOM 1923 C C . PHE A 1 247 ? -43.631 1.100 82.245 1.00 93.31 247 PHE A C 1
ATOM 1925 O O . PHE A 1 247 ? -43.307 1.153 81.061 1.00 93.31 247 PHE A O 1
ATOM 1932 N N . ALA A 1 248 ? -43.285 2.039 83.130 1.00 93.62 248 ALA A N 1
ATOM 1933 C CA . ALA A 1 248 ? -42.485 3.211 82.780 1.00 93.62 248 ALA A CA 1
ATOM 1934 C C . ALA A 1 248 ? -41.091 2.815 82.263 1.00 93.62 248 ALA A C 1
ATOM 1936 O O . ALA A 1 248 ? -40.661 3.317 81.229 1.00 93.62 248 ALA A O 1
ATOM 1937 N N . VAL A 1 249 ? -40.427 1.851 82.916 1.00 94.94 249 VAL A N 1
ATOM 1938 C CA . VAL A 1 249 ? -39.109 1.350 82.480 1.00 94.94 249 VAL A CA 1
ATOM 1939 C C . VAL A 1 249 ? -39.188 0.689 81.103 1.00 94.94 249 VAL A C 1
ATOM 1941 O O . VAL A 1 249 ? -38.344 0.942 80.247 1.00 94.94 249 VAL A O 1
ATOM 1944 N N . VAL A 1 250 ? -40.216 -0.132 80.860 1.00 96.56 250 VAL A N 1
ATOM 1945 C CA . VAL A 1 250 ? -40.414 -0.766 79.547 1.00 96.56 250 VAL A CA 1
ATOM 1946 C C . VAL A 1 250 ? -40.696 0.284 78.470 1.00 96.56 250 VAL A C 1
ATOM 1948 O O . VAL A 1 250 ? -40.148 0.191 77.375 1.00 96.56 250 VAL A O 1
ATOM 1951 N N . ALA A 1 251 ? -41.516 1.294 78.771 1.00 96.62 251 ALA A N 1
ATOM 1952 C CA . ALA A 1 251 ? -41.819 2.372 77.836 1.00 96.62 251 ALA A CA 1
ATOM 1953 C C . ALA A 1 251 ? -40.563 3.174 77.453 1.00 96.62 251 ALA A C 1
ATOM 1955 O O . ALA A 1 251 ? -40.352 3.429 76.268 1.00 96.62 251 ALA A O 1
ATOM 1956 N N . ASP A 1 252 ? -39.693 3.504 78.412 1.00 95.75 252 ASP A N 1
ATOM 1957 C CA . ASP A 1 252 ? -38.423 4.185 78.131 1.00 95.75 252 ASP A CA 1
ATOM 1958 C C . ASP A 1 252 ? -37.464 3.329 77.286 1.00 95.75 252 ASP A C 1
ATOM 1960 O O . ASP A 1 252 ? -36.832 3.851 76.363 1.00 95.75 252 ASP A O 1
ATOM 1964 N N . GLU A 1 253 ? -37.391 2.016 77.528 1.00 97.38 253 GLU A N 1
ATOM 1965 C CA . GLU A 1 253 ? -36.558 1.107 76.728 1.00 97.38 253 GLU A CA 1
ATOM 1966 C C . GLU A 1 253 ? -37.071 0.991 75.282 1.00 97.38 253 GLU A C 1
ATOM 1968 O O . GLU A 1 253 ? -36.291 1.092 74.332 1.00 97.38 253 GLU A O 1
ATOM 1973 N N . VAL A 1 254 ? -38.393 0.867 75.089 1.00 97.81 254 VAL A N 1
ATOM 1974 C CA . VAL A 1 254 ? -39.013 0.876 73.750 1.00 97.81 254 VAL A CA 1
ATOM 1975 C C . VAL A 1 254 ? -38.760 2.211 73.051 1.00 97.81 254 VAL A C 1
ATOM 1977 O O . VAL A 1 254 ? -38.453 2.231 71.858 1.00 97.81 254 VAL A O 1
ATOM 1980 N N . ARG A 1 255 ? -38.828 3.329 73.784 1.00 97.06 255 ARG A N 1
ATOM 1981 C CA . ARG A 1 255 ? -38.522 4.661 73.247 1.00 97.06 255 ARG A CA 1
ATOM 1982 C C . ARG A 1 255 ? -37.079 4.746 72.755 1.00 97.06 255 ARG A C 1
ATOM 1984 O O . ARG A 1 255 ? -36.828 5.227 71.653 1.00 97.06 255 ARG A O 1
ATOM 1991 N N . ASN A 1 256 ? -36.131 4.255 73.549 1.00 97.00 256 ASN A N 1
ATOM 1992 C CA . ASN A 1 256 ? -34.716 4.242 73.190 1.00 97.00 256 ASN A CA 1
ATOM 1993 C C . ASN A 1 256 ? -34.456 3.353 71.958 1.00 97.00 256 ASN A C 1
ATOM 1995 O O . ASN A 1 256 ? -33.773 3.768 71.022 1.00 97.00 256 ASN A O 1
ATOM 1999 N N . LEU A 1 257 ? -35.081 2.172 71.897 1.00 97.38 257 LEU A N 1
ATOM 2000 C CA . LEU A 1 257 ? -35.000 1.287 70.733 1.00 97.38 257 LEU A CA 1
ATOM 2001 C C . LEU A 1 257 ? -35.564 1.940 69.461 1.00 97.38 257 LEU A C 1
ATOM 2003 O O . LEU A 1 257 ? -34.974 1.802 68.387 1.00 97.38 257 LEU A O 1
ATOM 2007 N N . ALA A 1 258 ? -36.669 2.679 69.578 1.00 97.69 258 ALA A N 1
ATOM 2008 C CA . ALA A 1 258 ? -37.264 3.417 68.470 1.00 97.69 258 ALA A CA 1
ATOM 2009 C C . ALA A 1 258 ? -36.332 4.528 67.954 1.00 97.69 258 ALA A C 1
ATOM 2011 O O . ALA A 1 258 ? -36.101 4.618 66.751 1.00 97.69 258 ALA A O 1
ATOM 2012 N N . LEU A 1 259 ? -35.717 5.311 68.849 1.00 96.69 259 LEU A N 1
ATOM 2013 C CA . LEU A 1 259 ? -34.734 6.337 68.471 1.00 96.69 259 LEU A CA 1
ATOM 2014 C C . LEU A 1 259 ? -33.506 5.734 67.774 1.00 96.69 259 LEU A C 1
ATOM 2016 O O . LEU A 1 259 ? -33.079 6.240 66.738 1.00 96.69 259 LEU A O 1
ATOM 2020 N N . ARG A 1 260 ? -32.978 4.617 68.289 1.00 97.56 260 ARG A N 1
ATOM 2021 C CA . ARG A 1 260 ? -31.872 3.884 67.650 1.00 97.56 260 ARG A CA 1
ATOM 2022 C C . ARG A 1 260 ? -32.256 3.325 66.278 1.00 97.56 260 ARG A C 1
ATOM 2024 O O . ARG A 1 260 ? 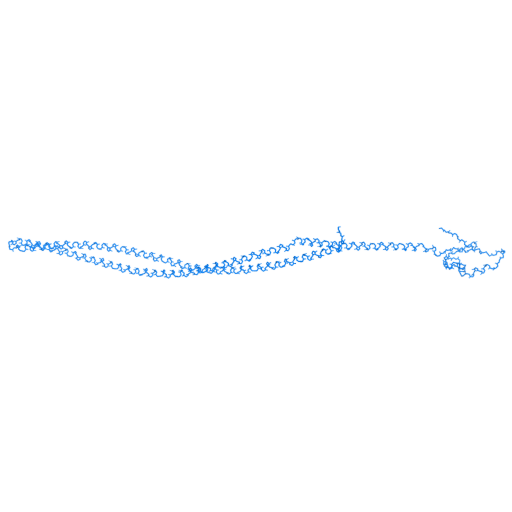-31.421 3.293 65.380 1.00 97.56 260 ARG A O 1
ATOM 2031 N N . SER A 1 261 ? -33.504 2.886 66.114 1.00 97.50 261 SER A N 1
ATOM 2032 C CA . SER A 1 261 ? -34.014 2.389 64.829 1.00 97.50 261 SER A CA 1
ATOM 2033 C C . SER A 1 261 ? -34.130 3.514 63.800 1.00 97.50 261 SER A C 1
ATOM 2035 O O . SER A 1 261 ? -33.720 3.317 62.660 1.00 97.50 261 SER A O 1
ATOM 2037 N N . ALA A 1 262 ? -34.606 4.696 64.206 1.00 96.88 262 ALA A N 1
ATOM 2038 C CA . ALA A 1 262 ? -34.657 5.884 63.350 1.00 96.88 262 ALA A CA 1
ATOM 2039 C C . ALA A 1 262 ? -33.250 6.338 62.919 1.00 96.88 262 ALA A C 1
ATOM 2041 O O . ALA A 1 262 ? -33.004 6.598 61.744 1.00 96.88 262 ALA A O 1
ATOM 2042 N N . GLU A 1 263 ? -32.284 6.355 63.844 1.00 97.38 263 GLU A N 1
ATOM 2043 C CA . GLU A 1 263 ? -30.886 6.670 63.521 1.00 97.38 263 GLU A CA 1
ATOM 2044 C C . GLU A 1 263 ? -30.284 5.669 62.516 1.00 97.38 263 GLU A C 1
ATOM 2046 O O . GLU A 1 263 ? -29.651 6.069 61.538 1.00 97.38 263 GLU A O 1
ATOM 2051 N N . ALA A 1 264 ? -30.520 4.367 62.710 1.00 97.25 264 ALA A N 1
ATOM 2052 C CA . ALA A 1 264 ? -30.061 3.332 61.785 1.00 97.25 264 ALA A CA 1
ATOM 2053 C C . ALA A 1 264 ? -30.734 3.431 60.405 1.00 97.25 264 ALA A C 1
ATOM 2055 O O . ALA A 1 264 ? -30.061 3.267 59.382 1.00 97.25 264 ALA A O 1
ATOM 2056 N N . ALA A 1 265 ? -32.039 3.722 60.369 1.00 97.31 265 ALA A N 1
ATOM 2057 C CA . ALA A 1 265 ? -32.780 3.956 59.135 1.00 97.31 265 ALA A CA 1
ATOM 2058 C C . ALA A 1 265 ? -32.192 5.149 58.374 1.00 97.31 265 ALA A C 1
ATOM 2060 O O . ALA A 1 265 ? -31.838 5.004 57.207 1.00 97.31 265 ALA A O 1
ATOM 2061 N N . LYS A 1 266 ? -31.971 6.282 59.051 1.00 96.25 266 LYS A N 1
ATOM 2062 C CA . LYS A 1 266 ? -31.341 7.465 58.455 1.00 96.25 266 LYS A CA 1
ATOM 2063 C C . LYS A 1 266 ? -29.961 7.152 57.870 1.00 96.25 266 LYS A C 1
ATOM 2065 O O . LYS A 1 266 ? -29.733 7.421 56.697 1.00 96.25 266 LYS A O 1
ATOM 2070 N N . ASN A 1 267 ? -29.076 6.518 58.642 1.00 96.81 267 ASN A N 1
ATOM 2071 C CA . ASN A 1 267 ? -27.733 6.164 58.167 1.00 96.81 267 ASN A CA 1
ATOM 2072 C C . ASN A 1 267 ? -27.781 5.233 56.941 1.00 96.81 267 ASN A C 1
ATOM 2074 O O . ASN A 1 267 ? -26.992 5.385 56.013 1.00 96.81 267 ASN A O 1
ATOM 2078 N N . THR A 1 268 ? -28.722 4.283 56.915 1.00 96.38 268 THR A N 1
ATOM 2079 C CA . THR A 1 268 ? -28.918 3.389 55.762 1.00 96.38 268 THR A CA 1
ATOM 2080 C C . THR A 1 268 ? -29.452 4.154 54.548 1.00 96.38 268 THR A C 1
ATOM 2082 O O . THR A 1 268 ? -29.017 3.898 53.428 1.00 96.38 268 THR A O 1
ATOM 2085 N N . GLY A 1 269 ? -30.355 5.115 54.760 1.00 95.81 269 GLY A N 1
ATOM 2086 C CA . GLY A 1 269 ? -30.867 5.999 53.713 1.00 95.81 269 GLY A CA 1
ATOM 2087 C C . GLY A 1 269 ? -29.768 6.857 53.088 1.00 95.81 269 GLY A C 1
ATOM 2088 O O . GLY A 1 269 ? -29.671 6.913 51.866 1.00 95.81 269 GLY A O 1
ATOM 2089 N N . ASP A 1 270 ? -28.891 7.441 53.907 1.00 96.06 270 ASP A N 1
ATOM 2090 C CA . ASP A 1 270 ? -27.744 8.226 53.431 1.00 96.06 270 ASP A CA 1
ATOM 2091 C C . ASP A 1 270 ? -26.787 7.356 52.582 1.00 96.06 270 ASP A C 1
ATOM 2093 O O . ASP A 1 270 ? -26.289 7.788 51.538 1.00 96.06 270 ASP A O 1
ATOM 2097 N N . MET A 1 271 ? -26.560 6.093 52.978 1.00 95.75 271 MET A N 1
ATOM 2098 C CA . MET A 1 271 ? -25.758 5.139 52.194 1.00 95.75 271 MET A CA 1
ATOM 2099 C C . MET A 1 271 ? -26.403 4.804 50.842 1.00 95.75 271 MET A C 1
ATOM 2101 O O . MET A 1 271 ? -25.704 4.764 49.829 1.00 95.75 271 MET A O 1
ATOM 2105 N N . ILE A 1 272 ? -27.721 4.582 50.809 1.00 95.06 272 ILE A N 1
ATOM 2106 C CA . ILE A 1 272 ? -28.457 4.295 49.569 1.00 95.06 272 ILE A CA 1
ATOM 2107 C C . ILE A 1 272 ? -28.435 5.507 48.635 1.00 95.06 272 ILE A C 1
ATOM 2109 O O . ILE A 1 272 ? -28.199 5.340 47.439 1.00 95.06 272 ILE A O 1
ATOM 2113 N N . GLU A 1 273 ? -28.634 6.720 49.157 1.00 92.50 273 GLU A N 1
ATOM 2114 C CA . GLU A 1 273 ? -28.551 7.954 48.368 1.00 92.50 273 GLU A CA 1
ATOM 2115 C C . GLU A 1 273 ? -27.162 8.111 47.732 1.00 92.50 273 GLU A C 1
ATOM 2117 O O . GLU A 1 273 ? -27.050 8.390 46.534 1.00 92.50 273 GLU A O 1
ATOM 2122 N N . SER A 1 274 ? -26.101 7.829 48.496 1.00 93.88 274 SER A N 1
ATOM 2123 C CA . SER A 1 274 ? -24.737 7.793 47.964 1.00 93.88 274 SER A CA 1
ATOM 2124 C C . SER A 1 274 ? -24.579 6.748 46.853 1.00 93.88 274 SER A C 1
ATOM 2126 O O . SER A 1 274 ? -24.010 7.056 45.807 1.00 93.88 274 SER A O 1
ATOM 2128 N N . SER A 1 275 ? -25.116 5.534 47.025 1.00 92.50 275 SER A N 1
ATOM 2129 C CA . SER A 1 275 ? -25.077 4.497 45.983 1.00 92.50 275 SER A CA 1
ATOM 2130 C C . SER A 1 275 ? -25.841 4.898 44.716 1.00 92.50 275 SER A C 1
ATOM 2132 O O . SER A 1 275 ? -25.381 4.614 43.612 1.00 92.50 275 SER A O 1
ATOM 2134 N N . VAL A 1 276 ? -26.987 5.580 44.834 1.00 92.38 276 VAL A N 1
ATOM 2135 C CA . VAL A 1 276 ? -27.733 6.095 43.669 1.00 92.38 276 VAL A CA 1
ATOM 2136 C C . VAL A 1 276 ? -26.884 7.092 42.884 1.00 92.38 276 VAL A C 1
ATOM 2138 O O . VAL A 1 276 ? -26.842 7.021 41.654 1.00 92.38 276 VAL A O 1
ATOM 2141 N N . LYS A 1 277 ? -26.180 7.987 43.582 1.00 92.88 277 LYS A N 1
ATOM 2142 C CA . LYS A 1 277 ? -25.283 8.955 42.952 1.00 92.88 277 LYS A CA 1
ATOM 2143 C C . LYS A 1 277 ? -24.126 8.271 42.215 1.00 92.88 277 LYS A C 1
ATOM 2145 O O . LYS A 1 277 ? -23.886 8.584 41.054 1.00 92.88 277 LYS A O 1
ATOM 2150 N N . GLU A 1 278 ? -23.466 7.292 42.835 1.00 93.44 278 GLU A N 1
ATOM 2151 C CA . GLU A 1 278 ? -22.380 6.536 42.186 1.00 93.44 278 GLU A CA 1
ATOM 2152 C C . GLU A 1 278 ? -22.848 5.785 40.930 1.00 93.44 278 GLU A C 1
ATOM 2154 O O . GLU A 1 278 ? -22.126 5.714 39.931 1.00 93.44 278 GLU A O 1
ATOM 2159 N N . VAL A 1 279 ? -24.075 5.254 40.940 1.00 94.44 279 VAL A N 1
ATOM 2160 C CA . VAL A 1 279 ? -24.672 4.611 39.760 1.00 94.44 279 VAL A CA 1
ATOM 2161 C C . VAL A 1 279 ? -24.942 5.628 38.648 1.00 94.44 279 VAL A C 1
ATOM 2163 O O . VAL A 1 279 ? -24.682 5.327 37.485 1.00 94.44 279 VAL A O 1
ATOM 2166 N N . GLN A 1 280 ? -25.415 6.837 38.971 1.00 91.56 280 GLN A N 1
ATOM 2167 C CA . GLN A 1 280 ? -25.605 7.905 37.979 1.00 91.56 280 GLN A CA 1
ATOM 2168 C C . GLN A 1 280 ? -24.282 8.340 37.339 1.00 91.56 280 GLN A C 1
ATOM 2170 O O . GLN A 1 280 ? -24.200 8.435 36.112 1.00 91.56 280 GLN A O 1
ATOM 2175 N N . ASP A 1 281 ? -23.238 8.530 38.146 1.00 93.25 281 ASP A N 1
ATOM 2176 C CA . ASP A 1 281 ? -21.899 8.857 37.650 1.00 93.25 281 ASP A CA 1
ATOM 2177 C C . ASP A 1 281 ? -21.361 7.721 36.754 1.00 93.25 281 ASP A C 1
ATOM 2179 O O . ASP A 1 281 ? -20.810 7.961 35.675 1.00 93.25 281 ASP A O 1
ATOM 2183 N N . SER A 1 282 ? -21.603 6.464 37.141 1.00 93.81 282 SER A N 1
ATOM 2184 C CA . SER A 1 282 ? -21.236 5.284 36.347 1.00 93.81 282 SER A CA 1
ATOM 2185 C C . SER A 1 282 ? -21.967 5.233 35.002 1.00 93.81 282 SER A C 1
ATOM 2187 O O . SER A 1 282 ? -21.343 4.950 33.979 1.00 93.81 282 SER A O 1
ATOM 2189 N N . LEU A 1 283 ? -23.266 5.553 34.963 1.00 91.94 283 LEU A N 1
ATOM 2190 C CA . LEU A 1 283 ? -24.043 5.632 33.719 1.00 91.94 283 LEU A CA 1
ATOM 2191 C C . LEU A 1 283 ? -23.467 6.676 32.751 1.00 91.94 283 LEU A C 1
ATOM 2193 O O . LEU A 1 283 ? -23.407 6.425 31.547 1.00 91.94 283 LEU A O 1
ATOM 2197 N N . GLN A 1 284 ? -22.976 7.810 33.260 1.00 92.75 284 GLN A N 1
ATOM 2198 C CA . GLN A 1 284 ? -22.317 8.825 32.432 1.00 92.75 284 GLN A CA 1
ATOM 2199 C C . GLN A 1 284 ? -20.995 8.317 31.830 1.00 92.75 284 GLN A C 1
ATOM 2201 O O . GLN A 1 284 ? -20.697 8.590 30.664 1.00 92.75 284 GLN A O 1
ATOM 2206 N N . ILE A 1 285 ? -20.204 7.555 32.592 1.00 93.62 285 ILE A N 1
ATOM 2207 C CA . ILE A 1 285 ? -18.967 6.931 32.090 1.00 93.62 285 ILE A CA 1
ATOM 2208 C C . ILE A 1 285 ? -19.290 5.910 30.993 1.00 93.62 285 ILE A C 1
ATOM 2210 O O . ILE A 1 285 ? -18.611 5.877 29.964 1.00 93.62 285 ILE A O 1
ATOM 2214 N N . VAL A 1 286 ? -20.335 5.104 31.184 1.00 93.44 286 VAL A N 1
ATOM 2215 C CA . VAL A 1 286 ? -20.791 4.119 30.194 1.00 93.44 286 VAL A CA 1
ATOM 2216 C C . VAL A 1 286 ? -21.246 4.804 28.900 1.00 93.44 286 VAL A C 1
ATOM 2218 O O . VAL A 1 286 ? -20.831 4.380 27.823 1.00 93.44 286 VAL A O 1
ATOM 2221 N N . ASP A 1 287 ? -22.012 5.896 28.981 1.00 91.19 287 ASP A N 1
ATOM 2222 C CA . ASP A 1 287 ? -22.435 6.673 27.804 1.00 91.19 287 ASP A CA 1
ATOM 2223 C C . ASP A 1 287 ? -21.242 7.260 27.027 1.00 91.19 287 ASP A C 1
ATOM 2225 O O . ASP A 1 287 ? -21.157 7.141 25.802 1.00 91.19 287 ASP A O 1
ATOM 2229 N N . ASN A 1 288 ? -20.262 7.830 27.734 1.00 93.19 288 ASN A N 1
ATOM 2230 C CA . ASN A 1 288 ? -19.029 8.320 27.111 1.00 93.19 288 ASN A CA 1
ATOM 2231 C C . ASN A 1 288 ? -18.216 7.187 26.472 1.00 93.19 288 ASN A C 1
ATOM 2233 O O . ASN A 1 288 ? -17.674 7.348 25.380 1.00 93.19 288 ASN A O 1
ATOM 2237 N N . THR A 1 289 ? -18.158 6.026 27.124 1.00 93.25 289 THR A N 1
ATOM 2238 C CA . THR A 1 289 ? -17.483 4.841 26.582 1.00 93.25 289 THR A CA 1
ATOM 2239 C C . THR A 1 289 ? -18.158 4.383 25.290 1.00 93.25 289 THR A C 1
ATOM 2241 O O . THR A 1 289 ? -17.472 4.115 24.307 1.00 93.25 289 THR A O 1
ATOM 2244 N N . ASN A 1 290 ? -19.492 4.378 25.249 1.00 91.62 290 ASN A N 1
ATOM 2245 C CA . ASN A 1 290 ? -20.254 4.048 24.048 1.00 91.62 290 ASN A CA 1
ATOM 2246 C C . ASN A 1 290 ? -19.945 5.011 22.885 1.00 91.62 290 ASN A C 1
ATOM 2248 O O . ASN A 1 290 ? -19.687 4.568 21.769 1.00 91.62 290 ASN A O 1
ATOM 2252 N N . LYS A 1 291 ? -19.871 6.325 23.147 1.00 92.88 291 LYS A N 1
ATOM 2253 C CA . LYS A 1 291 ? -19.461 7.325 22.139 1.00 92.88 291 LYS A CA 1
ATOM 2254 C C . LYS A 1 291 ? -18.050 7.075 21.598 1.00 92.88 291 LYS A C 1
ATOM 2256 O O . LYS A 1 291 ? -17.834 7.202 20.395 1.00 92.88 291 LYS A O 1
ATOM 2261 N N . ASN A 1 292 ? -17.108 6.684 22.456 1.00 94.12 292 ASN A N 1
ATOM 2262 C CA . ASN A 1 292 ? -15.747 6.354 22.027 1.00 94.12 292 ASN A CA 1
ATOM 2263 C C . ASN A 1 292 ? -15.718 5.115 21.119 1.00 94.12 292 ASN A C 1
ATOM 2265 O O . ASN A 1 292 ? -14.964 5.096 20.151 1.00 94.12 292 ASN A O 1
ATOM 2269 N N . PHE A 1 293 ? -16.549 4.101 21.388 1.00 92.44 293 PHE A N 1
ATOM 2270 C CA . PHE A 1 293 ? -16.665 2.931 20.511 1.00 92.44 293 PHE A CA 1
ATOM 2271 C C . PHE A 1 293 ? -17.262 3.275 19.142 1.00 92.44 293 PHE A C 1
ATOM 2273 O O . PHE A 1 293 ? -16.780 2.760 18.135 1.00 92.44 293 PHE A O 1
ATOM 2280 N N . VAL A 1 294 ? -18.231 4.196 19.079 1.00 92.19 294 VAL A N 1
ATOM 2281 C CA . VAL A 1 294 ? -18.761 4.709 17.801 1.00 92.19 294 VAL A CA 1
ATOM 2282 C C . VAL A 1 294 ? -17.652 5.378 16.979 1.00 92.19 294 VAL A C 1
ATOM 2284 O O . VAL A 1 294 ? -17.467 5.041 15.814 1.00 92.19 294 VAL A O 1
ATOM 2287 N N . GLN A 1 295 ? -16.853 6.257 17.592 1.00 94.81 295 GLN A N 1
ATOM 2288 C CA . GLN A 1 295 ? -15.717 6.903 16.914 1.00 94.81 295 GLN A CA 1
ATOM 2289 C C . GLN A 1 295 ? -14.626 5.904 16.502 1.00 94.81 295 GLN A C 1
ATOM 2291 O O . GLN A 1 295 ? -14.015 6.029 15.437 1.00 94.81 295 GLN A O 1
ATOM 2296 N N . LEU A 1 296 ? -14.369 4.893 17.337 1.00 94.31 296 LEU A N 1
ATOM 2297 C CA . LEU A 1 296 ? -13.421 3.827 17.025 1.00 94.31 296 LEU A CA 1
ATOM 2298 C C . LEU A 1 296 ? -13.882 3.023 15.806 1.00 94.31 296 LEU A C 1
ATOM 2300 O O . LEU A 1 296 ? -13.065 2.704 14.947 1.00 94.31 296 LEU A O 1
ATOM 2304 N N . LYS A 1 297 ? -15.184 2.737 15.705 1.00 93.25 297 LYS A N 1
ATOM 2305 C CA . LYS A 1 297 ? -15.774 2.067 14.547 1.00 93.25 297 LYS A CA 1
ATOM 2306 C C . LYS A 1 297 ? -15.578 2.881 13.267 1.00 93.25 297 LYS A C 1
ATOM 2308 O O . LYS A 1 297 ? -15.090 2.328 12.287 1.00 93.25 297 LYS A O 1
ATOM 2313 N N . GLU A 1 298 ? -15.882 4.179 13.289 1.00 94.69 298 GLU A N 1
ATOM 2314 C CA . GLU A 1 298 ? -15.642 5.083 12.150 1.00 94.69 298 GLU A CA 1
ATOM 2315 C C . GLU A 1 298 ? -14.161 5.071 11.730 1.00 94.69 298 GLU A C 1
ATOM 2317 O O . GLU A 1 298 ? -13.839 4.908 10.554 1.00 94.69 298 GLU A O 1
ATOM 2322 N N . SER A 1 299 ? -13.245 5.130 12.702 1.00 95.44 299 SER A N 1
ATOM 2323 C CA . SER A 1 299 ? -11.799 5.065 12.443 1.00 95.44 299 SER A CA 1
ATOM 2324 C C . SER A 1 299 ? -11.382 3.736 11.794 1.00 95.44 299 SER A C 1
ATOM 2326 O O . SER A 1 299 ? -10.538 3.710 10.898 1.00 95.44 299 SER A O 1
ATOM 2328 N N . MET A 1 300 ? -11.977 2.615 12.213 1.00 94.69 300 MET A N 1
ATOM 2329 C CA . MET A 1 300 ? -11.720 1.305 11.605 1.00 94.69 300 MET A CA 1
ATOM 2330 C C . MET A 1 300 ? -12.272 1.210 10.177 1.00 94.69 300 MET A C 1
ATOM 2332 O O . MET A 1 300 ? -11.646 0.578 9.323 1.00 94.69 300 MET A O 1
ATOM 2336 N N . GLU A 1 301 ? -13.399 1.863 9.880 1.00 94.62 301 GLU A N 1
ATOM 2337 C CA . GLU A 1 301 ? -13.952 1.936 8.520 1.00 94.62 301 GLU A CA 1
ATOM 2338 C C . GLU A 1 301 ? -13.025 2.725 7.584 1.00 94.62 301 GLU A C 1
ATOM 2340 O O . GLU A 1 301 ? -12.787 2.310 6.445 1.00 94.62 301 GLU A O 1
ATOM 2345 N N . GLU A 1 302 ? -12.433 3.818 8.068 1.00 96.06 302 GLU A N 1
ATOM 2346 C CA . GLU A 1 302 ? -11.416 4.568 7.327 1.00 96.06 302 GLU A CA 1
ATOM 2347 C C . GLU A 1 302 ? -10.167 3.723 7.048 1.00 96.06 302 GLU A C 1
ATOM 2349 O O . GLU A 1 302 ? -9.703 3.671 5.905 1.00 96.06 302 GLU A O 1
ATOM 2354 N N . ILE A 1 303 ? -9.654 3.003 8.053 1.00 96.19 303 ILE A N 1
ATOM 2355 C CA . ILE A 1 303 ? -8.502 2.101 7.888 1.00 96.19 303 ILE A CA 1
ATOM 2356 C C . ILE A 1 303 ? -8.809 1.021 6.844 1.00 96.19 303 ILE A C 1
ATOM 2358 O O . ILE A 1 303 ? -7.980 0.758 5.969 1.00 96.19 303 ILE A O 1
ATOM 2362 N N . LEU A 1 304 ? -10.007 0.431 6.877 1.00 94.69 304 LEU A N 1
ATOM 2363 C CA . LEU A 1 304 ? -10.432 -0.558 5.888 1.00 94.69 304 LEU A CA 1
ATOM 2364 C C . LEU A 1 304 ? -10.426 0.019 4.463 1.00 94.69 304 LEU A C 1
ATOM 2366 O O . LEU A 1 304 ? -9.989 -0.648 3.524 1.00 94.69 304 LEU A O 1
ATOM 2370 N N . ASN A 1 305 ? -10.880 1.261 4.288 1.00 94.88 305 ASN A N 1
ATOM 2371 C CA . ASN A 1 305 ? -10.863 1.930 2.987 1.00 94.88 305 ASN A CA 1
ATOM 2372 C C . ASN A 1 305 ? -9.435 2.215 2.497 1.00 94.88 305 ASN A C 1
ATOM 2374 O O . ASN A 1 305 ? -9.151 2.030 1.312 1.00 94.88 305 ASN A O 1
ATOM 2378 N N . ILE A 1 306 ? -8.523 2.600 3.395 1.00 95.69 306 ILE A N 1
ATOM 2379 C CA . ILE A 1 306 ? -7.100 2.784 3.069 1.00 95.69 306 ILE A CA 1
ATOM 2380 C C . ILE A 1 306 ? -6.482 1.463 2.600 1.00 95.69 306 ILE A C 1
ATOM 2382 O O . ILE A 1 306 ? -5.793 1.442 1.580 1.00 95.69 306 ILE A O 1
ATOM 2386 N N . ILE A 1 307 ? -6.760 0.358 3.297 1.00 96.00 307 ILE A N 1
ATOM 2387 C CA . ILE A 1 307 ? -6.256 -0.973 2.929 1.00 96.00 307 ILE A CA 1
ATOM 2388 C C . ILE A 1 307 ? -6.759 -1.382 1.540 1.00 96.00 307 ILE A C 1
ATOM 2390 O O . ILE A 1 307 ? -5.960 -1.806 0.706 1.00 96.00 307 ILE A O 1
ATOM 2394 N N . LYS A 1 308 ? -8.049 -1.177 1.241 1.00 93.06 308 LYS A N 1
ATOM 2395 C CA . LYS A 1 308 ? -8.604 -1.435 -0.101 1.00 93.06 308 LYS A CA 1
ATOM 2396 C C . LYS A 1 308 ? -7.892 -0.623 -1.184 1.00 93.06 308 LYS A C 1
ATOM 2398 O O . LYS A 1 308 ? -7.512 -1.178 -2.214 1.00 93.06 308 LYS A O 1
ATOM 2403 N N . GLY A 1 309 ? -7.664 0.668 -0.935 1.00 94.00 309 GLY A N 1
ATOM 2404 C CA . GLY A 1 309 ? -6.907 1.526 -1.849 1.00 94.00 309 GLY A CA 1
ATOM 2405 C C . GLY A 1 309 ? -5.457 1.066 -2.032 1.00 94.00 309 GLY A C 1
ATOM 2406 O O . GLY A 1 309 ? -4.906 1.160 -3.129 1.00 94.00 309 GLY A O 1
ATOM 2407 N N . PHE A 1 310 ? -4.840 0.516 -0.985 1.00 93.81 310 PHE A N 1
ATOM 2408 C CA . PHE A 1 310 ? -3.489 -0.032 -1.051 1.00 93.81 310 PHE A CA 1
ATOM 2409 C C . PHE A 1 310 ? -3.422 -1.298 -1.916 1.00 93.81 310 PHE A C 1
ATOM 2411 O O . PHE A 1 310 ? -2.556 -1.376 -2.785 1.00 93.81 310 PHE A O 1
ATOM 2418 N N . VAL A 1 311 ? -4.370 -2.233 -1.767 1.00 91.44 311 VAL A N 1
ATOM 2419 C CA . VAL A 1 311 ? -4.476 -3.432 -2.625 1.00 91.44 311 VAL A CA 1
ATOM 2420 C C . VAL A 1 311 ? -4.622 -3.040 -4.098 1.00 91.44 311 VAL A C 1
ATOM 2422 O O . VAL A 1 311 ? -3.895 -3.548 -4.955 1.00 91.44 311 VAL A O 1
ATOM 2425 N N . GLU A 1 312 ? -5.516 -2.096 -4.403 1.00 93.31 312 GLU A N 1
ATOM 2426 C CA . GLU A 1 312 ? -5.712 -1.602 -5.770 1.00 93.31 312 GLU A CA 1
ATOM 2427 C C . GLU A 1 312 ? -4.435 -0.951 -6.331 1.00 93.31 312 GLU A C 1
ATOM 2429 O O . GLU A 1 312 ? -4.029 -1.222 -7.467 1.00 93.31 312 GLU A O 1
ATOM 2434 N N . SER A 1 313 ? -3.758 -0.131 -5.521 1.00 95.44 313 SER A N 1
ATOM 2435 C CA . SER A 1 313 ? -2.485 0.496 -5.885 1.00 95.44 313 SER A CA 1
ATOM 2436 C C . SER A 1 313 ? -1.396 -0.543 -6.168 1.00 95.44 313 SER A C 1
ATOM 2438 O O . SER A 1 313 ? -0.724 -0.456 -7.198 1.00 95.44 313 SER A O 1
ATOM 2440 N N . SER A 1 314 ? -1.262 -1.577 -5.332 1.00 94.62 314 SER A N 1
ATOM 2441 C CA . SER A 1 314 ? -0.309 -2.673 -5.543 1.00 94.62 314 SER A CA 1
ATOM 2442 C C . SER A 1 314 ? -0.610 -3.467 -6.818 1.00 94.62 314 SER A C 1
ATOM 2444 O O . SER A 1 314 ? 0.307 -3.767 -7.586 1.00 94.62 314 SER A O 1
ATOM 2446 N N . MET A 1 315 ? -1.883 -3.740 -7.123 1.00 91.44 315 MET A N 1
ATOM 2447 C CA . MET A 1 315 ? -2.269 -4.365 -8.396 1.00 91.44 315 MET A CA 1
ATOM 2448 C C . MET A 1 315 ? -1.883 -3.501 -9.605 1.00 91.44 315 MET A C 1
ATOM 2450 O O . MET A 1 315 ? -1.393 -4.017 -10.614 1.00 91.44 315 MET A O 1
ATOM 2454 N N . ASN A 1 316 ? -2.076 -2.185 -9.516 1.00 94.38 316 ASN A N 1
ATOM 2455 C CA . ASN A 1 316 ? -1.686 -1.256 -10.574 1.00 94.38 316 ASN A CA 1
ATOM 2456 C C . ASN A 1 316 ? -0.161 -1.151 -10.722 1.00 94.38 316 ASN A C 1
ATOM 2458 O O . ASN A 1 316 ? 0.334 -1.145 -11.850 1.00 94.38 316 ASN A O 1
ATOM 2462 N N . GLN A 1 317 ? 0.591 -1.139 -9.618 1.00 95.44 317 GLN A N 1
ATOM 2463 C CA . GLN A 1 317 ? 2.056 -1.192 -9.636 1.00 95.44 317 GLN A CA 1
ATOM 2464 C C . GLN A 1 317 ? 2.561 -2.475 -10.299 1.00 95.44 317 GLN A C 1
ATOM 2466 O O . GLN A 1 317 ? 3.445 -2.408 -11.147 1.00 95.44 317 GLN A O 1
ATOM 2471 N N . SER A 1 318 ? 1.963 -3.628 -9.988 1.00 93.56 318 SER A N 1
ATOM 2472 C CA . SER A 1 318 ? 2.321 -4.905 -10.616 1.00 93.56 318 SER A CA 1
ATOM 2473 C C . SER A 1 318 ? 2.170 -4.854 -12.143 1.00 93.56 318 SER A C 1
ATOM 2475 O O . SER A 1 318 ? 3.089 -5.228 -12.872 1.00 93.56 318 SER A O 1
ATOM 2477 N N . LYS A 1 319 ? 1.058 -4.297 -12.648 1.00 93.81 319 LYS A N 1
ATOM 2478 C CA . LYS A 1 319 ? 0.848 -4.094 -14.094 1.00 93.81 319 LYS A CA 1
ATOM 2479 C C . LYS A 1 319 ? 1.900 -3.168 -14.712 1.00 93.81 319 LYS A C 1
ATOM 2481 O O . LYS A 1 319 ? 2.442 -3.488 -15.765 1.00 93.81 319 LYS A O 1
ATOM 2486 N N . GLN A 1 320 ? 2.212 -2.049 -14.057 1.00 96.38 320 GLN A N 1
ATOM 2487 C CA . GLN A 1 320 ? 3.229 -1.106 -14.539 1.00 96.38 320 GLN A CA 1
ATOM 2488 C C . GLN A 1 320 ? 4.620 -1.749 -14.582 1.00 96.38 320 GLN A C 1
ATOM 2490 O O . GLN A 1 320 ? 5.347 -1.577 -15.557 1.00 96.38 320 GLN A O 1
ATOM 2495 N N . ILE A 1 321 ? 4.977 -2.555 -13.579 1.00 95.44 321 ILE A N 1
ATOM 2496 C CA . ILE A 1 321 ? 6.249 -3.285 -13.568 1.00 95.44 321 ILE A CA 1
ATOM 2497 C C . ILE A 1 321 ? 6.327 -4.267 -14.743 1.00 95.44 321 ILE A C 1
ATOM 2499 O O . ILE A 1 321 ? 7.362 -4.332 -15.405 1.00 95.44 321 ILE A O 1
ATOM 2503 N N . GLN A 1 322 ? 5.236 -4.963 -15.079 1.00 92.62 322 GLN A N 1
ATOM 2504 C CA . GLN A 1 322 ? 5.197 -5.831 -16.263 1.00 92.62 322 GLN A CA 1
ATOM 2505 C C . GLN A 1 322 ? 5.427 -5.059 -17.575 1.00 92.62 322 GLN A C 1
ATOM 2507 O O . GLN A 1 322 ? 6.069 -5.574 -18.492 1.00 92.62 322 GLN A O 1
ATOM 2512 N N . GLU A 1 323 ? 4.930 -3.825 -17.694 1.00 95.50 323 GLU A N 1
ATOM 2513 C CA . GLU A 1 323 ? 5.193 -2.969 -18.861 1.00 95.50 323 GLU A CA 1
ATOM 2514 C C . GLU A 1 323 ? 6.655 -2.507 -18.928 1.00 95.50 323 GLU A C 1
ATOM 2516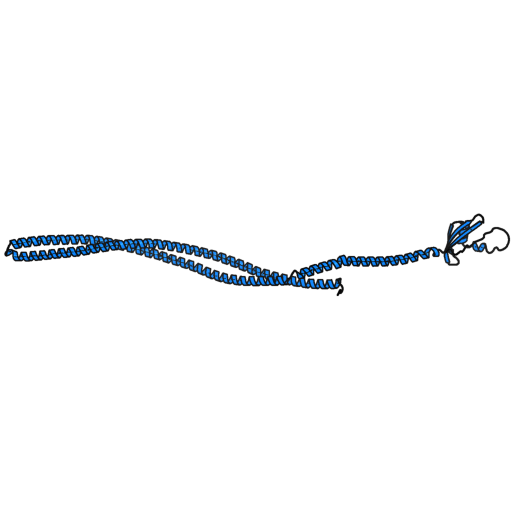 O O . GLU A 1 323 ? 7.260 -2.514 -20.007 1.00 95.50 323 GLU A O 1
ATOM 2521 N N . VAL A 1 324 ? 7.254 -2.175 -17.781 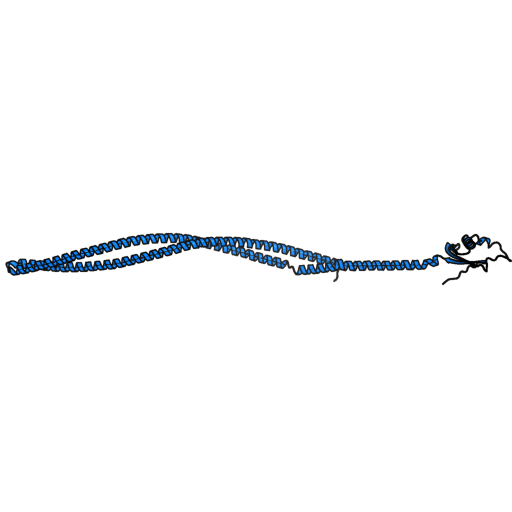1.00 95.31 324 VAL A N 1
ATOM 2522 C CA . VAL A 1 324 ? 8.683 -1.842 -17.695 1.00 95.31 324 VAL A CA 1
ATOM 2523 C C . VAL A 1 324 ? 9.538 -3.052 -18.081 1.00 95.31 324 VAL A C 1
ATOM 2525 O O . VAL A 1 324 ? 10.437 -2.915 -18.908 1.00 95.31 324 VAL A O 1
ATOM 2528 N N . GLN A 1 325 ? 9.214 -4.249 -17.582 1.00 91.69 325 GLN A N 1
ATOM 2529 C CA . GLN A 1 325 ? 9.899 -5.493 -17.952 1.00 91.69 325 GLN A CA 1
ATOM 2530 C C . GLN A 1 325 ? 9.844 -5.753 -19.466 1.00 91.69 325 GLN A C 1
ATOM 2532 O O . GLN A 1 325 ? 10.855 -6.106 -20.075 1.00 91.69 325 GLN A O 1
ATOM 2537 N N . ARG A 1 326 ? 8.689 -5.532 -20.114 1.00 93.56 326 ARG A N 1
ATOM 2538 C CA . ARG A 1 326 ? 8.580 -5.633 -21.583 1.00 93.56 326 ARG A CA 1
ATOM 2539 C C . ARG A 1 326 ? 9.457 -4.606 -22.298 1.00 93.56 326 ARG A C 1
ATOM 2541 O O . ARG A 1 326 ? 10.099 -4.950 -23.286 1.00 93.56 326 ARG A O 1
ATOM 2548 N N . SER A 1 327 ? 9.497 -3.373 -21.798 1.00 95.00 327 SER A N 1
ATOM 2549 C CA . SER A 1 327 ? 10.326 -2.304 -22.368 1.00 95.00 327 SER A CA 1
ATOM 2550 C C . SER A 1 327 ? 11.821 -2.609 -22.245 1.00 95.00 327 SER A C 1
ATOM 2552 O O . SER A 1 327 ? 12.581 -2.329 -23.167 1.00 95.00 327 SER A O 1
ATOM 2554 N N . PHE A 1 328 ? 12.246 -3.231 -21.143 1.00 93.38 328 PHE A N 1
ATOM 2555 C CA . PHE A 1 328 ? 13.632 -3.669 -20.960 1.00 93.38 328 PHE A CA 1
ATOM 2556 C C . PHE A 1 328 ? 14.007 -4.765 -21.947 1.00 93.38 328 PHE A C 1
ATOM 2558 O O . PHE A 1 328 ? 15.056 -4.670 -22.573 1.00 93.38 328 PHE A O 1
ATOM 2565 N N . LYS A 1 329 ? 13.120 -5.739 -22.167 1.00 91.56 329 LYS A N 1
ATOM 2566 C CA . LYS A 1 329 ? 13.336 -6.791 -23.166 1.00 91.56 329 LYS A CA 1
ATOM 2567 C C . LYS A 1 329 ? 13.451 -6.243 -24.596 1.00 91.56 329 LYS A C 1
ATOM 2569 O O . LYS A 1 329 ? 14.253 -6.729 -25.389 1.00 91.56 329 LYS A O 1
ATOM 2574 N N . ASP A 1 330 ? 12.669 -5.219 -24.940 1.00 94.25 330 ASP A N 1
ATOM 2575 C CA . ASP A 1 330 ? 12.810 -4.513 -26.224 1.00 94.25 330 ASP A CA 1
ATOM 2576 C C . ASP A 1 330 ? 14.146 -3.752 -26.313 1.00 94.25 330 ASP A C 1
ATOM 2578 O O . ASP A 1 330 ? 14.807 -3.764 -27.353 1.00 94.25 330 ASP A O 1
ATOM 2582 N N . MET A 1 331 ? 14.580 -3.123 -25.216 1.00 94.12 331 MET A N 1
ATOM 2583 C CA . MET A 1 331 ? 15.867 -2.427 -25.156 1.00 94.12 331 MET A CA 1
ATOM 2584 C C . MET A 1 331 ? 17.050 -3.393 -25.272 1.00 94.12 331 MET A C 1
ATOM 2586 O O . MET A 1 331 ? 17.995 -3.096 -26.000 1.00 94.12 331 MET A O 1
ATOM 2590 N N . GLU A 1 332 ? 16.979 -4.549 -24.616 1.00 93.31 332 GLU A N 1
ATOM 2591 C CA . GLU A 1 332 ? 17.954 -5.637 -24.717 1.00 93.31 332 GLU A CA 1
ATOM 2592 C C . GLU A 1 332 ? 18.094 -6.083 -26.177 1.00 93.31 332 GLU A C 1
ATOM 2594 O O . GLU A 1 332 ? 19.179 -5.980 -26.745 1.00 93.31 332 GLU A O 1
ATOM 2599 N N . SER A 1 333 ? 16.981 -6.407 -26.844 1.00 94.19 333 SER A N 1
ATOM 2600 C CA . SER A 1 333 ? 16.985 -6.800 -28.261 1.00 94.19 333 SER A CA 1
ATOM 2601 C C . SER A 1 333 ? 17.568 -5.723 -29.189 1.00 94.19 333 SER A C 1
ATOM 2603 O O . SER A 1 333 ? 18.336 -6.021 -30.108 1.00 94.19 333 SER A O 1
ATOM 2605 N N . LYS A 1 334 ? 17.254 -4.441 -28.956 1.00 94.56 334 LYS A N 1
ATOM 2606 C CA . LYS A 1 334 ? 17.852 -3.328 -29.716 1.00 94.56 334 LYS A CA 1
ATOM 2607 C C . LYS A 1 334 ? 19.348 -3.178 -29.447 1.00 94.56 334 LYS A C 1
ATOM 2609 O O . LYS A 1 334 ? 20.094 -2.824 -30.358 1.00 94.56 334 LYS A O 1
ATOM 2614 N N . THR A 1 335 ? 19.785 -3.448 -28.224 1.00 93.88 335 THR A N 1
ATOM 2615 C CA . THR A 1 335 ? 21.192 -3.363 -27.822 1.00 93.88 335 THR A CA 1
ATOM 2616 C C . THR A 1 335 ? 22.001 -4.500 -28.444 1.00 93.88 335 THR A C 1
ATOM 2618 O O . THR A 1 335 ? 23.059 -4.247 -29.017 1.00 93.88 335 THR A O 1
ATOM 2621 N N . GLU A 1 336 ? 21.462 -5.720 -28.467 1.00 92.81 336 GLU A N 1
ATOM 2622 C CA . GLU A 1 336 ? 22.023 -6.847 -29.224 1.00 92.81 336 GLU A CA 1
ATOM 2623 C C . GLU A 1 336 ? 22.126 -6.529 -30.722 1.00 92.81 336 GLU A C 1
ATOM 2625 O O . GLU A 1 336 ? 23.142 -6.797 -31.368 1.00 92.81 336 GLU A O 1
ATOM 2630 N N . ASN A 1 337 ? 21.101 -5.889 -31.292 1.00 94.88 337 ASN A N 1
ATOM 2631 C CA . ASN A 1 337 ? 21.153 -5.454 -32.683 1.00 94.88 337 ASN A CA 1
ATOM 2632 C C . ASN A 1 337 ? 22.251 -4.399 -32.916 1.00 94.88 337 ASN A C 1
ATOM 2634 O O . ASN A 1 337 ? 22.929 -4.451 -33.940 1.00 94.88 337 ASN A O 1
ATOM 2638 N N . ASN A 1 338 ? 22.487 -3.484 -31.970 1.00 92.94 338 ASN A N 1
ATOM 2639 C CA . ASN A 1 338 ? 23.595 -2.526 -32.056 1.00 92.94 338 ASN A CA 1
ATOM 2640 C C . ASN A 1 338 ? 24.961 -3.224 -32.045 1.00 92.94 338 ASN A C 1
ATOM 2642 O O . ASN A 1 338 ? 25.833 -2.831 -32.820 1.00 92.94 338 ASN A O 1
ATOM 2646 N N . VAL A 1 339 ? 25.137 -4.277 -31.236 1.00 93.75 339 VAL A N 1
ATOM 2647 C CA . VAL A 1 339 ? 26.338 -5.133 -31.274 1.00 93.75 339 VAL A CA 1
ATOM 2648 C C . VAL A 1 339 ? 26.506 -5.738 -32.669 1.00 93.75 339 VAL A C 1
ATOM 2650 O O . VAL A 1 339 ? 27.559 -5.570 -33.281 1.00 93.75 339 VAL A O 1
ATOM 2653 N N . SER A 1 340 ? 25.452 -6.344 -33.228 1.00 94.31 340 SER A N 1
ATOM 2654 C CA . SER A 1 340 ? 25.505 -6.940 -34.573 1.00 94.31 340 SER A CA 1
ATOM 2655 C C . SER A 1 340 ? 25.804 -5.911 -35.673 1.00 94.31 340 SER A C 1
ATOM 2657 O O . SER A 1 340 ? 26.559 -6.190 -36.607 1.00 94.31 340 SER A O 1
ATOM 2659 N N . ILE A 1 341 ? 25.228 -4.709 -35.585 1.00 93.06 341 ILE A N 1
ATOM 2660 C CA . ILE A 1 341 ? 25.486 -3.614 -36.530 1.00 93.06 341 ILE A CA 1
ATOM 2661 C C . ILE A 1 341 ? 26.936 -3.144 -36.417 1.00 93.06 341 ILE A C 1
ATOM 2663 O O . ILE A 1 341 ? 27.581 -2.936 -37.444 1.00 93.06 341 ILE A O 1
ATOM 2667 N N . ALA A 1 342 ? 27.460 -2.998 -35.201 1.00 94.00 342 ALA A N 1
ATOM 2668 C CA . ALA A 1 342 ? 28.846 -2.616 -34.970 1.00 94.00 342 ALA A CA 1
ATOM 2669 C C . ALA A 1 342 ? 29.823 -3.660 -35.532 1.00 94.00 342 ALA A C 1
ATOM 2671 O O . ALA A 1 342 ? 30.773 -3.300 -36.224 1.00 94.00 342 ALA A O 1
ATOM 2672 N N . GLU A 1 343 ? 29.562 -4.951 -35.322 1.00 91.31 343 GLU A N 1
ATOM 2673 C CA . GLU A 1 343 ? 30.366 -6.038 -35.895 1.00 91.31 343 GLU A CA 1
ATOM 2674 C C . GLU A 1 343 ? 30.381 -5.993 -37.426 1.00 91.31 343 GLU A C 1
ATOM 2676 O O . GLU A 1 343 ? 31.454 -5.955 -38.029 1.00 91.31 343 GLU A O 1
ATOM 2681 N N . LYS A 1 344 ? 29.205 -5.895 -38.059 1.00 92.00 344 LYS A N 1
ATOM 2682 C CA . LYS A 1 344 ? 29.088 -5.781 -39.523 1.00 92.00 344 LYS A CA 1
ATOM 2683 C C . LYS A 1 344 ? 29.752 -4.515 -40.062 1.00 92.00 344 LYS A C 1
ATOM 2685 O O . LYS A 1 344 ? 30.361 -4.542 -41.126 1.00 92.00 344 LYS A O 1
ATOM 2690 N N . THR A 1 345 ? 29.647 -3.397 -39.344 1.00 90.19 345 THR A N 1
ATOM 2691 C CA . THR A 1 345 ? 30.277 -2.128 -39.745 1.00 90.19 345 THR A CA 1
ATOM 2692 C C . THR A 1 345 ? 31.797 -2.229 -39.663 1.00 90.19 345 THR A C 1
ATOM 2694 O O . THR A 1 345 ? 32.483 -1.794 -40.586 1.00 90.19 345 THR A O 1
ATOM 2697 N N . SER A 1 346 ? 32.322 -2.865 -38.613 1.00 90.44 346 SER A N 1
ATOM 2698 C CA . SER A 1 346 ? 33.750 -3.152 -38.468 1.00 90.44 346 SER A CA 1
ATOM 2699 C C . SER A 1 346 ? 34.256 -4.070 -39.585 1.00 90.44 346 SER A C 1
ATOM 2701 O O . SER A 1 346 ? 35.276 -3.772 -40.202 1.00 90.44 346 SER A O 1
ATOM 2703 N N . GLU A 1 347 ? 33.513 -5.129 -39.924 1.00 89.88 347 GLU A N 1
ATOM 2704 C CA . GLU A 1 347 ? 33.823 -6.024 -41.048 1.00 89.88 347 GLU A CA 1
ATOM 2705 C C . GLU A 1 347 ? 33.872 -5.260 -42.384 1.00 89.88 347 GLU A C 1
ATOM 2707 O O . GLU A 1 347 ? 34.866 -5.327 -43.111 1.00 89.88 347 GLU A O 1
ATOM 2712 N N . ILE A 1 348 ? 32.846 -4.456 -42.686 1.00 87.31 348 ILE A N 1
ATOM 2713 C CA . ILE A 1 348 ? 32.809 -3.616 -43.895 1.00 87.31 348 ILE A CA 1
ATOM 2714 C C . ILE A 1 348 ? 33.992 -2.642 -43.914 1.00 87.31 348 ILE A C 1
ATOM 2716 O O . ILE A 1 348 ? 34.646 -2.490 -44.945 1.00 87.31 348 ILE A O 1
ATOM 2720 N N . ALA A 1 349 ? 34.311 -2.011 -42.785 1.00 87.56 349 ALA A N 1
ATOM 2721 C CA . ALA A 1 349 ? 35.445 -1.104 -42.678 1.00 87.56 349 ALA A CA 1
ATOM 2722 C C . ALA A 1 349 ? 36.784 -1.832 -42.897 1.00 87.56 349 ALA A C 1
ATOM 2724 O O . ALA A 1 349 ? 37.660 -1.315 -43.589 1.00 87.56 349 ALA A O 1
ATOM 2725 N N . GLN A 1 350 ? 36.946 -3.062 -42.404 1.00 85.19 350 GLN A N 1
ATOM 2726 C CA . GLN A 1 350 ? 38.122 -3.885 -42.700 1.00 85.19 350 GLN A CA 1
ATOM 2727 C C . GLN A 1 350 ? 38.234 -4.205 -44.198 1.00 85.19 350 GLN A C 1
ATOM 2729 O O . GLN A 1 350 ? 39.318 -4.067 -44.771 1.00 85.19 350 GLN A O 1
ATOM 2734 N N . HIS A 1 351 ? 37.127 -4.548 -44.862 1.00 86.06 351 HIS A N 1
ATOM 2735 C CA . HIS A 1 351 ? 37.109 -4.732 -46.317 1.00 86.06 351 HIS A CA 1
ATOM 2736 C C . HIS A 1 351 ? 37.459 -3.445 -47.070 1.00 86.06 351 HIS A C 1
ATOM 2738 O O . HIS A 1 351 ? 38.276 -3.479 -47.990 1.00 86.06 351 HIS A O 1
ATOM 2744 N N . MET A 1 352 ? 36.914 -2.299 -46.653 1.00 84.12 352 MET A N 1
ATOM 2745 C CA . MET A 1 352 ? 37.255 -0.996 -47.229 1.00 84.12 352 MET A CA 1
ATOM 2746 C C . MET A 1 352 ? 38.740 -0.680 -47.050 1.00 84.12 352 MET A C 1
ATOM 2748 O O . MET A 1 352 ? 39.380 -0.241 -48.000 1.00 84.12 352 MET A O 1
ATOM 2752 N N . LYS A 1 353 ? 39.316 -0.958 -45.873 1.00 82.75 353 LYS A N 1
ATOM 2753 C CA . LYS A 1 353 ? 40.759 -0.827 -45.626 1.00 82.75 353 LYS A CA 1
ATOM 2754 C C . LYS A 1 353 ? 41.564 -1.653 -46.624 1.00 82.75 353 LYS A C 1
ATOM 2756 O O . LYS A 1 353 ? 42.531 -1.142 -47.184 1.00 82.75 353 LYS A O 1
ATOM 2761 N N . GLN A 1 354 ? 41.159 -2.898 -46.867 1.00 84.12 354 GLN A N 1
ATOM 2762 C CA . GLN A 1 354 ? 41.831 -3.762 -47.831 1.00 84.12 354 GLN A CA 1
ATOM 2763 C C . GLN A 1 354 ? 41.722 -3.211 -49.259 1.00 84.12 354 GLN A C 1
ATOM 2765 O O . GLN A 1 354 ? 42.737 -3.100 -49.940 1.00 84.12 354 GLN A O 1
ATOM 2770 N N . TRP A 1 355 ? 40.532 -2.785 -49.696 1.00 82.50 355 TRP A N 1
ATOM 2771 C CA . TRP A 1 355 ? 40.344 -2.185 -51.022 1.00 82.50 355 TRP A CA 1
ATOM 2772 C C . TRP A 1 355 ? 41.172 -0.915 -51.215 1.00 82.50 355 TRP A C 1
ATOM 2774 O O . TRP A 1 355 ? 41.761 -0.726 -52.273 1.00 82.50 355 TRP A O 1
ATOM 2784 N N . THR A 1 356 ? 41.264 -0.066 -50.193 1.00 80.38 356 THR A N 1
ATOM 2785 C CA . THR A 1 356 ? 42.112 1.132 -50.187 1.00 80.38 356 THR A CA 1
ATOM 2786 C C . THR A 1 356 ? 43.590 0.771 -50.379 1.00 80.38 356 THR A C 1
ATOM 2788 O O . THR A 1 356 ? 44.282 1.401 -51.186 1.00 80.38 356 THR A O 1
ATOM 2791 N N . VAL A 1 357 ? 44.078 -0.270 -49.694 1.00 81.69 357 VAL A N 1
ATOM 2792 C CA . VAL A 1 357 ? 45.450 -0.780 -49.867 1.00 81.69 357 VAL A CA 1
ATOM 2793 C C . VAL A 1 357 ? 45.653 -1.320 -51.285 1.00 81.69 357 VAL A C 1
ATOM 2795 O O . VAL A 1 357 ? 46.621 -0.943 -51.948 1.00 81.69 357 VAL A O 1
ATOM 2798 N N . ASP A 1 358 ? 44.729 -2.140 -51.783 1.00 83.06 358 ASP A N 1
ATOM 2799 C CA . ASP A 1 358 ? 44.811 -2.734 -53.121 1.00 83.06 358 ASP A CA 1
ATOM 2800 C C . ASP A 1 358 ? 44.792 -1.657 -54.221 1.00 83.06 358 ASP A C 1
ATOM 2802 O O . ASP A 1 358 ? 45.603 -1.691 -55.151 1.00 83.06 358 ASP A O 1
ATOM 2806 N N . LEU A 1 359 ? 43.922 -0.649 -54.093 1.00 80.81 359 LEU A N 1
ATOM 2807 C CA . LEU A 1 359 ? 43.861 0.504 -54.994 1.00 80.81 359 LEU A CA 1
ATOM 2808 C C . LEU A 1 359 ? 45.163 1.304 -54.974 1.00 80.81 359 LEU A C 1
ATOM 2810 O O . LEU A 1 359 ? 45.659 1.658 -56.041 1.00 80.81 359 LEU A O 1
ATOM 2814 N N . THR A 1 360 ? 45.754 1.528 -53.797 1.00 78.06 360 THR A N 1
ATOM 2815 C CA . THR A 1 360 ? 47.057 2.203 -53.663 1.00 78.06 360 THR A CA 1
ATOM 2816 C C . THR A 1 360 ? 48.152 1.435 -54.411 1.00 78.06 360 THR A C 1
ATOM 2818 O O . THR A 1 360 ? 48.950 2.025 -55.141 1.00 78.06 360 THR A O 1
ATOM 2821 N N . VAL A 1 361 ? 48.175 0.101 -54.304 1.00 83.38 361 VAL A N 1
ATOM 2822 C CA . VAL A 1 361 ? 49.124 -0.749 -55.044 1.00 83.38 361 VAL A CA 1
ATOM 2823 C C . VAL A 1 361 ? 48.918 -0.625 -56.558 1.00 83.38 361 VAL A C 1
ATOM 2825 O O . VAL A 1 361 ? 49.890 -0.467 -57.304 1.00 83.38 361 VAL A O 1
ATOM 2828 N N . VAL A 1 362 ? 47.668 -0.665 -57.029 1.00 81.69 362 VAL A N 1
ATOM 2829 C CA . VAL A 1 362 ? 47.336 -0.528 -58.457 1.00 81.69 362 VAL A CA 1
ATOM 2830 C C . VAL A 1 362 ? 47.700 0.862 -58.987 1.00 81.69 362 VAL A C 1
ATOM 2832 O O . VAL A 1 362 ? 48.328 0.956 -60.043 1.00 81.69 362 VAL A O 1
ATOM 2835 N N . VAL A 1 363 ? 47.367 1.927 -58.253 1.00 78.12 363 VAL A N 1
ATOM 2836 C CA . VAL A 1 363 ? 47.708 3.319 -58.586 1.00 78.12 363 VAL A CA 1
ATOM 2837 C C . VAL A 1 363 ? 49.221 3.499 -58.678 1.00 78.12 363 VAL A C 1
ATOM 2839 O O . VAL A 1 363 ? 49.704 4.011 -59.687 1.00 78.12 363 VAL A O 1
ATOM 2842 N N . ASN A 1 364 ? 49.986 2.993 -57.708 1.00 78.44 364 ASN A N 1
ATOM 2843 C CA . ASN A 1 364 ? 51.450 3.047 -57.741 1.00 78.44 364 ASN A CA 1
ATOM 2844 C C . ASN A 1 364 ? 52.030 2.306 -58.954 1.00 78.44 364 ASN A C 1
ATOM 2846 O O . ASN A 1 364 ? 52.936 2.808 -59.624 1.00 78.44 364 ASN A O 1
ATOM 2850 N N . LYS A 1 365 ? 51.484 1.133 -59.292 1.00 80.94 365 LYS A N 1
ATOM 2851 C CA . LYS A 1 365 ? 51.915 0.368 -60.470 1.00 80.94 365 LYS A CA 1
ATOM 2852 C C . LYS A 1 365 ? 51.600 1.094 -61.781 1.00 80.94 365 LYS A C 1
ATOM 2854 O O . LYS A 1 365 ? 52.430 1.099 -62.688 1.00 80.94 365 LYS A O 1
ATOM 2859 N N . LEU A 1 366 ? 50.426 1.715 -61.891 1.00 76.44 366 LEU A N 1
ATOM 2860 C CA . LEU A 1 366 ? 50.047 2.516 -63.058 1.00 76.44 366 LEU A CA 1
ATOM 2861 C C . LEU A 1 366 ? 50.890 3.791 -63.173 1.00 76.44 366 LEU A C 1
ATOM 2863 O O . LEU A 1 366 ? 51.341 4.112 -64.271 1.00 76.44 366 LEU A O 1
ATOM 2867 N N . SER A 1 367 ? 51.163 4.463 -62.051 1.00 72.00 367 SER A N 1
ATOM 2868 C CA . SER A 1 367 ? 52.075 5.608 -61.973 1.00 72.00 367 SER A CA 1
ATOM 2869 C C . SER A 1 367 ? 53.451 5.252 -62.530 1.00 72.00 367 SER A C 1
ATOM 2871 O O . SER A 1 367 ? 53.978 5.952 -63.391 1.00 72.00 367 SER A O 1
ATOM 2873 N N . PHE A 1 368 ? 53.995 4.099 -62.128 1.00 75.81 368 PHE A N 1
ATOM 2874 C CA . PHE A 1 368 ? 55.272 3.612 -62.642 1.00 75.81 368 PHE A CA 1
AT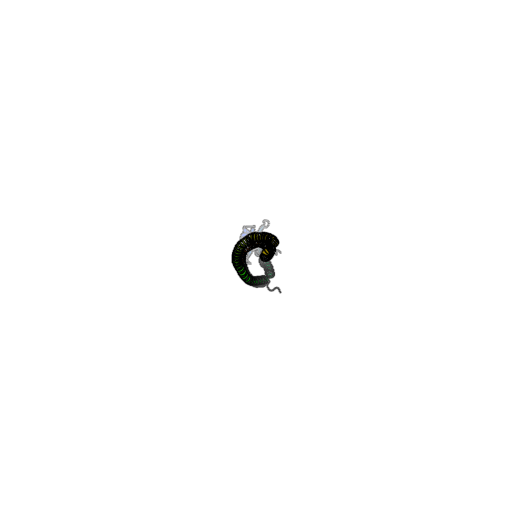OM 2875 C C . PHE A 1 368 ? 55.245 3.363 -64.160 1.00 75.81 368 PHE A C 1
ATOM 2877 O O . PHE A 1 368 ? 56.167 3.766 -64.869 1.00 75.81 368 PHE A O 1
ATOM 2884 N N . LEU A 1 369 ? 54.181 2.734 -64.674 1.00 73.62 369 LEU A N 1
ATOM 2885 C CA . LEU A 1 369 ? 54.044 2.402 -66.098 1.00 73.62 369 LEU A CA 1
ATOM 2886 C C . LEU A 1 369 ? 53.837 3.628 -67.000 1.00 73.62 369 LEU A C 1
ATOM 2888 O O . LEU A 1 369 ? 54.308 3.631 -68.134 1.00 73.62 369 LEU A O 1
ATOM 2892 N N . VAL A 1 370 ? 53.116 4.644 -66.521 1.00 69.94 370 VAL A N 1
ATOM 2893 C CA . VAL A 1 370 ? 52.761 5.843 -67.300 1.00 69.94 370 VAL A CA 1
ATOM 2894 C C . VAL A 1 370 ? 53.779 6.968 -67.113 1.00 69.94 370 VAL A C 1
ATOM 2896 O O . VAL A 1 370 ? 54.053 7.710 -68.053 1.00 69.94 370 VAL A O 1
ATOM 2899 N N . GLY A 1 371 ? 54.338 7.094 -65.910 1.00 65.62 371 GLY A N 1
ATOM 2900 C CA . GLY A 1 371 ? 55.313 8.118 -65.554 1.00 65.62 371 GLY A CA 1
ATOM 2901 C C . GLY A 1 371 ? 56.737 7.779 -65.976 1.00 65.62 371 GLY A C 1
ATOM 2902 O O . GLY A 1 371 ? 57.477 8.698 -66.289 1.00 65.62 371 GLY A O 1
ATOM 2903 N N . GLY A 1 372 ? 57.118 6.494 -66.031 1.00 54.69 372 GLY A N 1
ATOM 2904 C CA . GLY A 1 372 ? 58.452 6.060 -66.454 1.00 54.69 372 GLY A CA 1
ATOM 2905 C C . GLY A 1 372 ? 59.582 6.754 -65.687 1.00 54.69 372 GLY A C 1
ATOM 2906 O O . GLY A 1 372 ? 60.165 7.696 -66.199 1.00 54.69 372 GLY A O 1
ATOM 2907 N N . ASN A 1 373 ? 59.896 6.273 -64.479 1.00 44.44 373 ASN A N 1
ATOM 2908 C CA . ASN A 1 373 ? 61.026 6.707 -63.641 1.00 44.44 373 ASN A CA 1
ATOM 2909 C C . ASN A 1 373 ? 61.379 8.205 -63.756 1.00 44.44 373 ASN A C 1
ATOM 2911 O O . ASN A 1 373 ? 62.467 8.571 -64.204 1.00 44.44 373 ASN A O 1
ATOM 2915 N N . ILE A 1 374 ? 60.447 9.064 -63.352 1.00 45.03 374 ILE A N 1
ATOM 2916 C CA . ILE A 1 374 ? 60.765 10.457 -63.051 1.00 45.03 374 ILE A CA 1
ATOM 2917 C C . ILE A 1 374 ? 61.143 10.468 -61.571 1.00 45.03 374 ILE A C 1
ATOM 2919 O O . ILE A 1 374 ? 60.266 10.506 -60.710 1.00 45.03 374 ILE A O 1
ATOM 2923 N N . ASN A 1 375 ? 62.439 10.319 -61.298 1.00 33.09 375 ASN A N 1
ATOM 2924 C CA . ASN A 1 375 ? 63.008 10.835 -60.053 1.00 33.09 375 ASN A CA 1
ATOM 2925 C C . ASN A 1 375 ? 62.909 12.359 -60.052 1.00 33.09 375 ASN A C 1
ATOM 2927 O O . ASN A 1 375 ? 63.183 12.952 -61.125 1.00 33.09 375 ASN A O 1
#

Mean predicted aligned error: 16.91 Å

Foldseek 3Di:
DDDDDFPFDQDDDDDDDDDPPPVVVQCPDPVSVVCVVVQFDWDWDQDPVPRFIKIKGWHADPVRRGIGIDIDTPCVVPVPPVVVVVVVVVVVVVVVVVVVVVVVVVCCCVVPVVVLVVVLVVLVVVLVPDDLVVLLVVLVVLLVVLVVVLVVLVVVVVVLVVVLVVLVVLLVVLVVVLVVLVVVVVVLVVVLVVLVVVLVVLVVLLVVLVVVLVVLVVQLVVLVVQLVVLVVQLVVLVVVPPVSPVSNVVSVVSNVVSVVSNVVSVVVNVVSVVVSVVSVVVSVVSVVVSVVSVVVNVVSVVVSVVSVVSSVVSVVVSVVSVVVVVVSVVSNVVSVVSNVVSVVSSVVSVVVNVVSVVVVVVSVVVCCVSVPDDD

Sequence (375 aa):
MVKRIFVYYRFQWQNDYSSKSSRAKLEKKPYIRTIINQKNGFLRYLSPKTRTYKVAAFTYYEPKDWIIVASSFENDFLSDPQKKMLSGSAIALVFTIAAVLIITLIVTNQTVIRPLFKIMNVIDNAVASASPVELVEVSEGVRTTAIAQVDSLENASGILNEVTELVSRNADQADASQDRVTQAFDDIHAAESSINQLNQSMNNISQFSADTQKIIQIIDEIAFQTNLLALNAAVEAARAGEAGAGFAVVADEVRNLALRSAEAAKNTGDMIESSVKEVQDSLQIVDNTNKNFVQLKESMEEILNIIKGFVESSMNQSKQIQEVQRSFKDMESKTENNVSIAEKTSEIAQHMKQWTVDLTVVVNKLSFLVGGNIN

Solvent-accessible surface area (backbone atoms only — not comparable to full-atom values): 19942 Å² total; per-residue (Å²): 136,87,79,84,78,84,69,83,68,87,66,82,87,85,85,90,87,91,75,86,71,64,64,68,64,51,63,70,36,69,71,52,42,52,51,68,73,60,36,57,51,74,48,80,45,70,36,91,90,73,77,41,56,26,42,32,41,35,37,61,43,75,97,68,63,35,64,53,55,52,70,48,57,54,65,82,76,54,63,66,64,56,60,57,49,54,55,50,51,52,53,48,48,51,53,50,53,50,50,49,50,51,48,50,50,52,47,45,42,62,72,47,51,51,53,48,54,52,50,45,55,51,48,55,51,46,54,72,67,54,54,34,65,58,46,32,52,52,18,52,50,49,28,54,52,30,52,57,48,46,58,50,50,52,54,50,50,53,52,49,51,55,50,49,51,50,40,51,51,50,32,54,52,31,53,56,46,47,56,52,53,53,51,49,51,54,52,50,52,53,48,54,54,52,49,53,52,49,53,53,50,47,52,51,50,45,53,51,42,55,54,49,45,53,52,33,52,50,49,28,51,50,18,51,53,42,28,53,50,18,50,53,43,28,53,52,15,59,72,52,44,83,84,13,52,72,52,26,55,53,17,51,51,48,25,52,53,17,54,54,45,29,53,51,26,50,56,51,38,56,52,40,53,51,52,44,51,54,45,53,55,47,52,54,53,51,54,53,50,51,54,51,50,53,54,50,49,55,52,51,54,53,51,50,52,52,36,53,53,48,35,53,49,31,55,52,49,52,53,52,50,54,52,51,54,54,50,48,55,54,49,46,54,52,32,55,48,46,33,54,49,19,52,52,47,24,51,53,20,52,52,49,44,50,50,47,51,54,49,50,54,50,46,53,53,47,46,49,72,74,59,56,84,76,126